Protein AF-0000000084720765 (afdb_homodimer)

Structure (mmCIF, N/CA/C/O backbone):
data_AF-0000000084720765-model_v1
#
loop_
_entity.id
_entity.type
_entity.pdbx_description
1 polymer 'Biotin synthesis protein BioC'
#
loop_
_atom_site.group_PDB
_atom_site.id
_atom_site.type_symbol
_atom_site.label_atom_id
_atom_site.label_alt_id
_atom_site.label_comp_id
_atom_site.label_asym_id
_atom_site.label_entity_id
_atom_site.label_seq_id
_atom_site.pdbx_PDB_ins_code
_atom_site.Cartn_x
_atom_site.Cartn_y
_atom_site.Cartn_z
_atom_site.occupancy
_atom_site.B_iso_or_equiv
_atom_site.auth_seq_id
_atom_site.auth_comp_id
_atom_site.auth_asym_id
_atom_site.auth_atom_id
_atom_site.pdbx_PDB_model_num
ATOM 1 N N . MET A 1 1 ? -5.73 3.453 22.391 1 43.88 1 MET A N 1
ATOM 2 C CA . MET A 1 1 ? -6.344 4.516 21.594 1 43.88 1 MET A CA 1
ATOM 3 C C . MET A 1 1 ? -6.172 5.871 22.266 1 43.88 1 MET A C 1
ATOM 5 O O . MET A 1 1 ? -6.262 5.973 23.5 1 43.88 1 MET A O 1
ATOM 9 N N . ASN A 1 2 ? -5.453 6.691 21.578 1 52.72 2 ASN A N 1
ATOM 10 C CA . ASN A 1 2 ? -5.305 8 22.203 1 52.72 2 ASN A CA 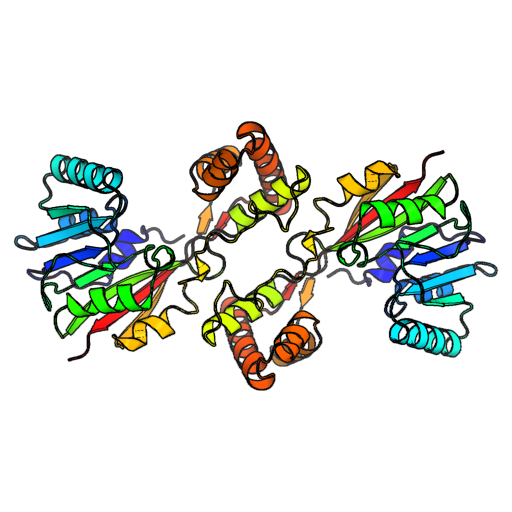1
ATOM 11 C C . ASN A 1 2 ? -6.66 8.609 22.562 1 52.72 2 ASN A C 1
ATOM 13 O O . ASN A 1 2 ? -7.531 8.75 21.703 1 52.72 2 ASN A O 1
ATOM 17 N N . PRO A 1 3 ? -6.988 8.742 23.828 1 56.62 3 PRO A N 1
ATOM 18 C CA . PRO A 1 3 ? -8.258 9.297 24.297 1 56.62 3 PRO A CA 1
ATOM 19 C C . PRO A 1 3 ? -8.516 10.711 23.766 1 56.62 3 PRO A C 1
ATOM 21 O O . PRO A 1 3 ? -9.664 11.156 23.719 1 56.62 3 PRO A O 1
ATOM 24 N N . THR A 1 4 ? -7.488 11.336 23.391 1 74.5 4 THR A N 1
ATOM 25 C CA . THR A 1 4 ? -7.605 12.711 22.938 1 74.5 4 THR A CA 1
ATOM 26 C C . THR A 1 4 ? -7.633 12.781 21.422 1 74.5 4 THR A C 1
ATOM 28 O O . THR A 1 4 ? -6.926 12.023 20.75 1 74.5 4 THR A O 1
ATOM 31 N N . SER A 1 5 ? -8.57 13.648 21 1 86.12 5 SER A N 1
ATOM 32 C CA . SER A 1 5 ? -8.586 13.844 19.562 1 86.12 5 SER A CA 1
ATOM 33 C C . SER A 1 5 ? -7.25 14.391 19.062 1 86.12 5 SER A C 1
ATOM 35 O O . SER A 1 5 ? -6.488 14.984 19.828 1 86.12 5 SER A O 1
ATOM 37 N N . VAL A 1 6 ? -6.953 14.117 17.875 1 89.88 6 VAL A N 1
ATOM 38 C CA . VAL A 1 6 ? -5.711 14.609 17.281 1 89.88 6 VAL A CA 1
ATOM 39 C C . VAL A 1 6 ? -5.652 16.125 17.391 1 89.88 6 VAL A C 1
ATOM 41 O O . VAL A 1 6 ? -4.578 16.703 17.594 1 89.88 6 VAL A O 1
ATOM 44 N N . VAL A 1 7 ? -6.785 16.828 17.359 1 92.5 7 VAL A N 1
ATOM 45 C CA . VAL A 1 7 ? -6.867 18.281 17.422 1 92.5 7 VAL A CA 1
ATOM 46 C C . VAL A 1 7 ? -6.398 18.75 18.797 1 92.5 7 VAL A C 1
ATOM 48 O O . VAL A 1 7 ? -5.5 19.594 18.906 1 92.5 7 VAL A O 1
ATOM 51 N N . GLU A 1 8 ? -6.91 18.125 19.781 1 90.38 8 GLU A N 1
ATOM 52 C CA . GLU A 1 8 ? -6.559 18.5 21.141 1 90.38 8 GLU A CA 1
ATOM 53 C C . GLU A 1 8 ? -5.109 18.141 21.469 1 90.38 8 GLU A C 1
ATOM 55 O O . GLU A 1 8 ? -4.414 18.875 22.172 1 90.38 8 GLU A O 1
ATOM 60 N N . TRP A 1 9 ? -4.789 17.016 20.922 1 91.62 9 TRP A N 1
ATOM 61 C CA . TRP A 1 9 ? -3.424 16.547 21.141 1 91.62 9 TRP A CA 1
ATOM 62 C C . TRP A 1 9 ? -2.412 17.516 20.547 1 91.62 9 TRP A C 1
ATOM 64 O O . TRP A 1 9 ? -1.43 17.875 21.188 1 91.62 9 TRP A O 1
ATOM 74 N N . VAL A 1 10 ? -2.688 18.016 19.438 1 92.5 10 VAL A N 1
ATOM 75 C CA . VAL A 1 10 ? -1.797 18.922 18.703 1 92.5 10 VAL A CA 1
ATOM 76 C C . VAL A 1 10 ? -1.796 20.297 19.375 1 92.5 10 VAL A C 1
ATOM 78 O O . VAL A 1 10 ? -0.734 20.875 19.625 1 92.5 10 VAL A O 1
ATOM 81 N N . LEU A 1 11 ? -2.953 20.828 19.688 1 91.12 11 LEU A N 1
ATOM 82 C CA . LEU A 1 11 ? -3.064 22.172 20.234 1 91.12 11 LEU A CA 1
ATOM 83 C C . LEU A 1 11 ? -2.488 22.234 21.656 1 91.12 11 LEU A C 1
ATOM 85 O O . LEU A 1 11 ? -2.059 23.297 22.109 1 91.12 11 LEU A O 1
ATOM 89 N N . GLY A 1 12 ? -2.502 21.078 22.234 1 88.5 12 GLY A N 1
ATOM 90 C CA . GLY A 1 12 ? -1.899 20.984 23.562 1 88.5 12 GLY A CA 1
ATOM 91 C C . GLY A 1 12 ? -0.393 21.156 23.531 1 88.5 12 GLY A C 1
ATOM 92 O O . GLY A 1 12 ? 0.219 21.453 24.562 1 88.5 12 GLY A O 1
ATOM 93 N N . LYS A 1 13 ? 0.182 21.109 22.406 1 87.19 13 LYS A N 1
ATOM 94 C CA . LYS A 1 13 ? 1.635 21.188 22.281 1 87.19 13 LYS A CA 1
ATOM 95 C C . LYS A 1 13 ? 2.088 22.594 21.906 1 87.19 13 LYS A C 1
ATOM 97 O O . LYS A 1 13 ? 3.287 22.875 21.875 1 87.19 13 LYS A O 1
ATOM 102 N N . ILE A 1 14 ? 1.159 23.484 21.594 1 82.94 14 ILE A N 1
ATOM 103 C CA . ILE A 1 14 ? 1.471 24.828 21.125 1 82.94 14 ILE A CA 1
ATOM 104 C C . ILE A 1 14 ? 1.161 25.844 22.234 1 82.94 14 ILE A C 1
ATOM 106 O O . ILE A 1 14 ? 0.092 25.797 22.844 1 82.94 14 ILE A O 1
ATOM 110 N N . PRO A 1 15 ? 2.158 26.5 22.719 1 73.69 15 PRO A N 1
ATOM 111 C CA . PRO A 1 15 ? 1.878 27.562 23.688 1 73.69 15 PRO A CA 1
ATOM 112 C C . PRO A 1 15 ? 1.024 28.688 23.125 1 73.69 15 PRO A C 1
ATOM 114 O O . PRO A 1 15 ? 1.494 29.453 22.266 1 73.69 15 PRO A O 1
ATOM 117 N N . LEU A 1 16 ? -0.213 28.609 23.391 1 71.5 16 LEU A N 1
ATOM 118 C CA . LEU A 1 16 ? -1.1 29.672 22.938 1 71.5 16 LEU A CA 1
ATOM 119 C C . LEU A 1 16 ? -1.293 30.719 24.047 1 71.5 16 LEU A C 1
ATOM 121 O O . LEU A 1 16 ? -2.312 31.406 24.078 1 71.5 16 LEU A O 1
ATOM 125 N N . GLU A 1 17 ? -0.418 30.906 24.875 1 60.88 17 GLU A N 1
ATOM 126 C CA . GLU A 1 17 ? -0.585 31.609 26.141 1 60.88 17 GLU A CA 1
ATOM 127 C C . GLU A 1 17 ? -0.858 33.094 25.922 1 60.88 17 GLU A C 1
ATOM 129 O O . GLU A 1 17 ? -1.489 33.75 26.75 1 60.88 17 GLU A O 1
ATOM 134 N N . GLY A 1 18 ? -0.411 33.688 24.922 1 64.12 18 GLY A N 1
ATOM 135 C CA . GLY A 1 18 ? -0.661 35.094 24.781 1 64.12 18 GLY A CA 1
ATOM 136 C C . GLY A 1 18 ? -1.331 35.469 23.469 1 64.12 18 GLY A C 1
ATOM 137 O O . GLY A 1 18 ? -1.722 34.562 22.703 1 64.12 18 GLY A O 1
ATOM 138 N N . ARG A 1 19 ? -1.71 36.844 23.469 1 65.75 19 ARG A N 1
ATOM 139 C CA . ARG A 1 19 ? -2.268 37.344 22.219 1 65.75 19 ARG A CA 1
ATOM 140 C C . ARG A 1 19 ? -1.43 36.844 21.031 1 65.75 19 ARG A C 1
ATOM 142 O O . ARG A 1 19 ? -0.225 37.125 20.969 1 65.75 19 ARG A O 1
ATOM 149 N N . SER A 1 20 ? -2.012 35.938 20.359 1 83.44 20 SER A N 1
ATOM 150 C CA . SER A 1 20 ? -1.311 35.375 19.203 1 83.44 20 SER A CA 1
ATOM 151 C C . SER A 1 20 ? -2.17 35.469 17.953 1 83.44 20 SER A C 1
ATOM 153 O O . SER A 1 20 ? -3.398 35.406 18.031 1 83.44 20 SER A O 1
ATOM 155 N N . ALA A 1 21 ? -1.503 35.938 16.953 1 93.31 21 ALA A N 1
ATOM 156 C CA . ALA A 1 21 ? -2.111 35.844 15.625 1 93.31 21 ALA A CA 1
ATOM 157 C C . ALA A 1 21 ? -1.892 34.438 15.039 1 93.31 21 ALA A C 1
ATOM 159 O O . ALA A 1 21 ? -0.753 34.031 14.789 1 93.31 21 ALA A O 1
ATOM 160 N N . ILE A 1 22 ? -3.029 33.719 14.883 1 95.06 22 ILE A N 1
ATOM 161 C CA . ILE A 1 22 ? -2.959 32.312 14.438 1 95.06 22 ILE A CA 1
ATOM 162 C C . ILE A 1 22 ? -3.617 32.188 13.062 1 95.06 22 ILE A C 1
ATOM 164 O O . ILE A 1 22 ? -4.691 32.75 12.828 1 95.06 22 ILE A O 1
ATOM 168 N N . LEU A 1 23 ? -2.916 31.5 12.211 1 97.12 23 LEU A N 1
ATOM 169 C CA . LEU A 1 23 ? -3.48 31.172 10.906 1 97.12 23 LEU A CA 1
ATOM 170 C C . LEU A 1 23 ? -3.688 29.672 10.773 1 97.12 23 LEU A C 1
ATOM 172 O O . LEU A 1 23 ? -2.779 28.891 11.055 1 97.12 23 LEU A O 1
ATOM 176 N N . ASP A 1 24 ? -4.871 29.297 10.43 1 97.94 24 ASP A N 1
ATOM 177 C CA . ASP A 1 24 ? -5.156 27.938 9.969 1 97.94 24 ASP A CA 1
ATOM 178 C C . ASP A 1 24 ? -5.262 27.875 8.445 1 97.94 24 ASP A C 1
ATOM 180 O O . ASP A 1 24 ? -6.312 28.188 7.883 1 97.94 24 ASP A O 1
ATOM 184 N N . ALA A 1 25 ? -4.164 27.5 7.809 1 98.19 25 ALA A N 1
ATOM 185 C CA . ALA A 1 25 ? -4.074 27.453 6.352 1 98.19 25 ALA A CA 1
ATOM 186 C C . ALA A 1 25 ? -4.574 26.109 5.816 1 98.19 25 ALA A C 1
ATOM 188 O O . ALA A 1 25 ? -3.953 25.078 6.051 1 98.19 25 ALA A O 1
ATOM 189 N N . GLY A 1 26 ? -5.598 26.156 5.035 1 97.56 26 GLY A N 1
ATOM 190 C CA . GLY A 1 26 ? -6.301 24.938 4.672 1 97.56 26 GLY A CA 1
ATOM 191 C C . GLY A 1 26 ? -7.145 24.375 5.797 1 97.56 26 GLY A C 1
ATOM 192 O O . GLY A 1 26 ? -6.965 23.234 6.207 1 97.56 26 GLY A O 1
ATOM 193 N N . CYS A 1 27 ? -8.164 25.109 6.164 1 97 27 CYS A N 1
ATOM 194 C CA . CYS A 1 27 ? -8.812 24.844 7.441 1 97 27 CYS A CA 1
ATOM 195 C C . CYS A 1 27 ? -9.852 23.734 7.309 1 97 27 CYS A C 1
ATOM 197 O O . CYS A 1 27 ? -10.32 23.203 8.312 1 97 27 CYS A O 1
ATOM 199 N N . GLY A 1 28 ? -10.305 23.375 6.09 1 94.75 28 GLY A N 1
ATOM 200 C CA . GLY A 1 28 ? -11.367 22.391 5.953 1 94.75 28 GLY A CA 1
ATOM 201 C C . GLY A 1 28 ? -12.602 22.734 6.77 1 94.75 28 GLY A C 1
ATOM 202 O O . GLY A 1 28 ? -13.117 23.844 6.691 1 94.75 28 GLY A O 1
ATOM 203 N N . LEU A 1 29 ? -12.969 21.828 7.648 1 92.06 29 LEU A N 1
ATOM 204 C CA . LEU A 1 29 ? -14.148 22.047 8.484 1 92.06 29 LEU A CA 1
ATOM 205 C C . LEU A 1 29 ? -13.805 22.891 9.695 1 92.06 29 LEU A C 1
ATOM 207 O O . LEU A 1 29 ? -14.648 23.094 10.586 1 92.06 29 LEU A O 1
ATOM 211 N N . GLY A 1 30 ? -12.641 23.328 9.742 1 95.31 30 GLY A N 1
ATOM 212 C CA . GLY A 1 30 ? -12.219 24.297 10.742 1 95.31 30 GLY A CA 1
ATOM 213 C C . GLY A 1 30 ? -12 23.688 12.109 1 95.31 30 GLY A C 1
ATOM 214 O O . GLY A 1 30 ? -12.078 24.375 13.125 1 95.31 30 GLY A O 1
ATOM 215 N N . ARG A 1 31 ? -11.703 22.375 12.164 1 94.12 31 ARG A N 1
ATOM 216 C CA . ARG A 1 31 ? -11.562 21.703 13.453 1 94.12 31 ARG A CA 1
ATOM 217 C C . ARG A 1 31 ? -10.43 22.328 14.266 1 94.12 31 ARG A C 1
ATOM 219 O O . ARG A 1 31 ? -10.586 22.562 15.469 1 94.12 31 ARG A O 1
ATOM 226 N N . PHE A 1 32 ? -9.367 22.625 13.625 1 95.31 32 PHE A N 1
ATOM 227 C CA . PHE A 1 32 ? -8.227 23.188 14.32 1 95.31 32 PHE A CA 1
ATOM 228 C C . PHE A 1 32 ? -8.453 24.672 14.625 1 95.31 32 PHE A C 1
ATOM 230 O O . PHE A 1 32 ? -8.172 25.141 15.727 1 95.31 32 PHE A O 1
ATOM 237 N N . ALA A 1 33 ? -8.977 25.422 13.68 1 95.44 33 ALA A N 1
ATOM 238 C CA . ALA A 1 33 ? -9.227 26.844 13.859 1 95.44 33 ALA A CA 1
ATOM 239 C C . ALA A 1 33 ? -10.219 27.094 14.992 1 95.44 33 ALA A C 1
ATOM 241 O O . ALA A 1 33 ? -9.992 27.953 15.852 1 95.44 33 ALA A O 1
ATOM 242 N N . LEU A 1 34 ? -11.273 26.328 14.992 1 94.25 34 LEU A N 1
ATOM 243 C CA . LEU A 1 34 ? -12.312 26.484 16 1 94.25 34 LEU A CA 1
ATOM 244 C C . LEU A 1 34 ? -11.773 26.125 17.391 1 94.25 34 LEU A C 1
ATOM 246 O O . LEU A 1 34 ? -12.031 26.844 18.359 1 94.25 34 LEU A O 1
ATOM 250 N N . ALA A 1 35 ? -11.047 25.062 17.469 1 92.44 35 ALA A N 1
ATOM 251 C CA . ALA A 1 35 ? -10.469 24.641 18.75 1 92.44 35 ALA A CA 1
ATOM 252 C C . ALA A 1 35 ? -9.445 25.656 19.25 1 92.44 35 ALA A C 1
ATOM 254 O O . ALA A 1 35 ? -9.367 25.938 20.438 1 92.44 35 ALA A O 1
ATOM 255 N N . ALA A 1 36 ? -8.688 26.188 18.344 1 92.62 36 ALA A N 1
ATOM 256 C CA . ALA A 1 36 ? -7.715 27.203 18.703 1 92.62 36 ALA A CA 1
ATOM 257 C C . ALA A 1 36 ? -8.406 28.469 19.234 1 92.62 36 ALA A C 1
ATOM 259 O O . ALA A 1 36 ? -7.961 29.062 20.203 1 92.62 36 ALA A O 1
ATOM 260 N N . ALA A 1 37 ? -9.438 28.828 18.562 1 91.75 37 ALA A N 1
ATOM 261 C CA . ALA A 1 37 ? -10.195 30 18.984 1 91.75 37 ALA A CA 1
ATOM 262 C C . ALA A 1 37 ? -10.773 29.812 20.391 1 91.75 37 ALA A C 1
ATOM 264 O O . ALA A 1 37 ? -10.805 30.75 21.188 1 91.75 37 ALA A O 1
ATOM 265 N N . GLU A 1 38 ? -11.188 28.625 20.625 1 89.38 38 GLU A N 1
ATOM 266 C CA . GLU A 1 38 ? -11.766 28.297 21.938 1 89.38 38 GLU A CA 1
ATOM 267 C C . GLU A 1 38 ? -10.703 28.375 23.031 1 89.38 38 GLU A C 1
ATOM 269 O O . GLU A 1 38 ? -11 28.766 24.156 1 89.38 38 GLU A O 1
ATOM 274 N N . ARG A 1 39 ? -9.516 28 22.703 1 86.5 39 ARG A N 1
ATOM 275 C CA . ARG A 1 39 ? -8.43 27.922 23.672 1 86.5 39 ARG A CA 1
ATOM 276 C C . ARG A 1 39 ? -7.73 29.266 23.828 1 86.5 39 ARG A C 1
ATOM 278 O O . ARG A 1 39 ? -7.043 29.5 24.828 1 86.5 39 ARG A O 1
ATOM 285 N N . SER A 1 40 ? -7.852 30.016 22.812 1 83.69 40 SER A N 1
ATOM 286 C CA . SER A 1 40 ? -7.078 31.25 22.797 1 83.69 40 SER A CA 1
ATOM 287 C C . SER A 1 40 ? -7.652 32.281 23.766 1 83.69 40 SER A C 1
ATOM 289 O O . SER A 1 40 ? -8.867 32.406 23.875 1 83.69 40 SER A O 1
ATOM 291 N N . PRO A 1 41 ? -6.664 32.875 24.547 1 77 41 PRO A N 1
ATOM 292 C CA . PRO A 1 41 ? -7.121 33.938 25.438 1 77 41 PRO A CA 1
ATOM 293 C C . PRO A 1 41 ? -7.809 35.062 24.688 1 77 41 PRO A C 1
ATOM 295 O O . PRO A 1 41 ? -7.719 35.156 23.453 1 77 41 PRO A O 1
ATOM 298 N N . ALA A 1 42 ? -8.383 35.844 25.562 1 70.69 42 ALA A N 1
ATOM 299 C CA . ALA A 1 42 ? -9.039 37.031 25.016 1 70.69 42 ALA A CA 1
ATOM 300 C C . ALA A 1 42 ? -8.047 37.938 24.266 1 70.69 42 ALA A C 1
ATOM 302 O O . ALA A 1 42 ? -6.91 38.125 24.719 1 70.69 42 ALA A O 1
ATOM 303 N N . GLY A 1 43 ? -8.312 38.25 23 1 73.31 43 GLY A N 1
ATOM 304 C CA . GLY A 1 43 ? -7.465 39.094 22.188 1 73.31 43 GLY A CA 1
ATOM 305 C C . GLY A 1 43 ? -6.754 38.344 21.078 1 73.31 43 GLY A C 1
ATOM 306 O O . GLY A 1 43 ? -6.238 38.969 20.141 1 73.31 43 GLY A O 1
ATOM 307 N N . SER A 1 44 ? -6.75 37.094 21.172 1 79 44 SER A N 1
ATOM 308 C CA . SER A 1 44 ? -6.16 36.344 20.062 1 79 44 SER A CA 1
ATOM 309 C C . SER A 1 44 ? -7.055 36.375 18.828 1 79 44 SER A C 1
ATOM 311 O O . SER A 1 44 ? -8.281 36.469 18.953 1 79 44 SER A O 1
ATOM 313 N N . VAL A 1 45 ? -6.359 36.531 17.766 1 86.75 45 VAL A N 1
ATOM 314 C CA . VAL A 1 45 ? -7.086 36.5 16.5 1 86.75 45 VAL A CA 1
ATOM 315 C C . VAL A 1 45 ? -6.766 35.219 15.734 1 86.75 45 VAL A C 1
ATOM 317 O O . VAL A 1 45 ? -5.598 34.938 15.445 1 86.75 45 VAL A O 1
ATOM 320 N N . VAL A 1 46 ? -7.812 34.5 15.5 1 94.69 46 VAL A N 1
ATOM 321 C CA . VAL A 1 46 ? -7.66 33.312 14.688 1 94.69 46 VAL A CA 1
ATOM 322 C C . VAL A 1 46 ? -8.203 33.562 13.281 1 94.69 46 VAL A C 1
ATOM 324 O O . VAL A 1 46 ? -9.32 34.031 13.117 1 94.69 46 VAL A O 1
ATOM 327 N N . THR A 1 47 ? -7.324 33.344 12.336 1 96.75 47 THR A N 1
ATOM 328 C CA . THR A 1 47 ? -7.68 33.438 10.922 1 96.75 47 THR A CA 1
ATOM 329 C C . THR A 1 47 ? -7.672 32.062 10.281 1 96.75 47 THR A C 1
ATOM 331 O O . THR A 1 47 ? -6.793 31.234 10.57 1 96.75 47 THR A O 1
ATOM 334 N N . ALA A 1 48 ? -8.672 31.812 9.461 1 97.94 48 ALA A N 1
ATOM 335 C CA . ALA A 1 48 ? -8.766 30.531 8.75 1 97.94 48 ALA A CA 1
ATOM 336 C C . ALA A 1 48 ? -8.992 30.75 7.258 1 97.94 48 ALA A C 1
ATOM 338 O O . ALA A 1 48 ? -9.688 31.703 6.863 1 97.94 48 ALA A O 1
ATOM 339 N N . LEU A 1 49 ? -8.398 29.922 6.449 1 97.75 49 LEU A N 1
ATOM 340 C CA . LEU A 1 49 ? -8.656 30.016 5.016 1 97.75 49 LEU A CA 1
ATOM 341 C C . LEU A 1 49 ? -8.695 28.625 4.379 1 97.75 49 LEU A C 1
ATOM 343 O O . LEU A 1 49 ? -8.055 27.688 4.871 1 97.75 49 LEU A O 1
ATOM 347 N N . ASP A 1 50 ? -9.383 28.5 3.299 1 97.69 50 ASP A N 1
ATOM 348 C CA . ASP A 1 50 ? -9.492 27.312 2.465 1 97.69 50 ASP A CA 1
ATOM 349 C C . ASP A 1 50 ? -9.812 27.672 1.019 1 97.69 50 ASP A C 1
ATOM 351 O O . ASP A 1 50 ? -10.367 28.75 0.753 1 97.69 50 ASP A O 1
ATOM 355 N N . LEU A 1 51 ? -9.383 26.781 0.166 1 95.88 51 LEU A N 1
ATOM 356 C CA . LEU A 1 51 ? -9.68 27 -1.246 1 95.88 51 LEU A CA 1
ATOM 357 C C . LEU A 1 51 ? -11.164 26.812 -1.53 1 95.88 51 LEU A C 1
ATOM 359 O O . LEU A 1 51 ? -11.703 27.391 -2.471 1 95.88 51 LEU A O 1
ATOM 363 N N . SER A 1 52 ? -11.82 26.062 -0.684 1 95 52 SER A N 1
ATOM 364 C CA . SER A 1 52 ? -13.219 25.703 -0.885 1 95 52 SER A CA 1
ATOM 365 C C . SER A 1 52 ? -14.156 26.703 -0.213 1 95 52 SER A C 1
ATOM 367 O O . SER A 1 52 ? -14.172 26.812 1.014 1 95 52 SER A O 1
ATOM 369 N N . ALA A 1 53 ? -15.023 27.328 -0.998 1 96.31 53 ALA A N 1
ATOM 370 C CA . ALA A 1 53 ? -16.016 28.25 -0.45 1 96.31 53 ALA A CA 1
ATOM 371 C C . ALA A 1 53 ? -16.969 27.516 0.5 1 96.31 53 ALA A C 1
ATOM 373 O O . ALA A 1 53 ? -17.406 28.094 1.501 1 96.31 53 ALA A O 1
ATOM 374 N N . ALA A 1 54 ? -17.219 26.312 0.163 1 94.75 54 ALA A N 1
ATOM 375 C CA . ALA A 1 54 ? -18.125 25.516 0.998 1 94.75 54 ALA A CA 1
ATOM 376 C C . ALA A 1 54 ? -17.516 25.297 2.381 1 94.75 54 ALA A C 1
ATOM 378 O O . ALA A 1 54 ? -18.234 25.328 3.389 1 94.75 54 ALA A O 1
ATOM 379 N N . MET A 1 55 ? -16.297 25.016 2.43 1 94.44 55 MET A N 1
ATOM 380 C CA . MET A 1 55 ? -15.602 24.828 3.701 1 94.44 55 MET A CA 1
ATOM 381 C C . MET A 1 55 ? -15.594 26.109 4.512 1 94.44 55 MET A C 1
ATOM 383 O O . MET A 1 55 ? -15.859 26.094 5.715 1 94.44 55 MET A O 1
ATOM 387 N N . VAL A 1 56 ? -15.297 27.188 3.861 1 96.56 56 VAL A N 1
ATOM 388 C CA . VAL A 1 56 ? -15.25 28.5 4.508 1 96.56 56 VAL A CA 1
ATOM 389 C C . VAL A 1 56 ? -16.609 28.812 5.117 1 96.56 56 VAL A C 1
ATOM 391 O O . VAL A 1 56 ? -16.703 29.25 6.27 1 96.56 56 VAL A O 1
ATOM 394 N N . ASP A 1 57 ? -17.656 28.547 4.375 1 96.94 57 ASP A N 1
ATOM 395 C CA . ASP A 1 57 ? -19 28.812 4.852 1 96.94 57 ASP A CA 1
ATOM 396 C C . ASP A 1 57 ? -19.344 27.953 6.066 1 96.94 57 ASP A C 1
ATOM 398 O O . ASP A 1 57 ? -19.984 28.422 7.004 1 96.94 57 ASP A O 1
ATOM 402 N N . ALA A 1 58 ? -18.906 26.781 5.98 1 95.56 58 ALA A N 1
ATOM 403 C CA . ALA A 1 58 ? -19.156 25.875 7.098 1 95.56 58 ALA A CA 1
ATOM 404 C C . ALA A 1 58 ? -18.484 26.375 8.375 1 95.56 58 ALA A C 1
ATOM 406 O O . ALA A 1 58 ? -19.078 26.359 9.445 1 95.56 58 ALA A O 1
ATOM 407 N N . VAL A 1 59 ? -17.266 26.781 8.258 1 96.5 59 VAL A N 1
ATOM 408 C CA . VAL A 1 59 ? -16.516 27.281 9.406 1 96.5 59 VAL A CA 1
ATOM 409 C C . VAL A 1 59 ? -17.156 28.562 9.938 1 96.5 59 VAL A C 1
ATOM 411 O O . VAL A 1 59 ? -17.297 28.75 11.148 1 96.5 59 VAL A O 1
ATOM 414 N N . ARG A 1 60 ? -17.516 29.422 9.055 1 96.5 60 ARG A N 1
ATOM 415 C CA . ARG A 1 60 ? -18.156 30.672 9.438 1 96.5 60 ARG A CA 1
ATOM 416 C C . ARG A 1 60 ? -19.438 30.406 10.234 1 96.5 60 ARG A C 1
ATOM 418 O O . ARG A 1 60 ? -19.672 31.031 11.266 1 96.5 60 ARG A O 1
ATOM 425 N N . THR A 1 61 ? -20.203 29.5 9.727 1 96.94 61 THR A N 1
ATOM 426 C CA . THR A 1 61 ? -21.453 29.141 10.383 1 96.94 61 THR A CA 1
ATOM 427 C C . THR A 1 61 ? -21.203 28.578 11.773 1 96.94 61 THR A C 1
ATOM 429 O O . THR A 1 61 ? -21.844 28.969 12.742 1 96.94 61 THR A O 1
ATOM 432 N N . GLU A 1 62 ? -20.297 27.703 11.828 1 96.06 62 GLU A N 1
ATOM 433 C CA . GLU A 1 62 ? -19.984 27.094 13.109 1 96.06 62 GLU A CA 1
ATOM 434 C C . GLU A 1 62 ? -19.422 28.109 14.094 1 96.06 62 GLU A C 1
ATOM 436 O O . GLU A 1 62 ? -19.734 28.078 15.281 1 96.06 62 GLU A O 1
ATOM 441 N N . ALA A 1 63 ? -18.562 28.969 13.68 1 94.94 63 ALA A N 1
ATOM 442 C CA . ALA A 1 63 ? -17.969 30 14.523 1 94.94 63 ALA A CA 1
ATOM 443 C C . ALA A 1 63 ? -19.031 30.938 15.086 1 94.94 63 ALA A C 1
ATOM 445 O O . ALA A 1 63 ? -19 31.297 16.266 1 94.94 63 ALA A O 1
ATOM 446 N N . ARG A 1 64 ? -19.906 31.266 14.258 1 94.56 64 ARG A N 1
ATOM 447 C CA . ARG A 1 64 ? -21 32.125 14.688 1 94.56 64 ARG A CA 1
ATOM 448 C C . ARG A 1 64 ? -21.844 31.453 15.758 1 94.56 64 ARG A C 1
ATOM 450 O O . ARG A 1 64 ? -22.203 32.062 16.766 1 94.56 64 ARG A O 1
ATOM 457 N N . GLY A 1 65 ? -22.156 30.266 15.461 1 95 65 GLY A N 1
ATOM 458 C CA . GLY A 1 65 ? -22.953 29.516 16.422 1 95 65 GLY A CA 1
ATOM 459 C C . GLY A 1 65 ? -22.312 29.406 17.781 1 95 65 GLY A C 1
ATOM 460 O O . GLY A 1 65 ? -23 29.422 18.812 1 95 65 GLY A O 1
ATOM 461 N N . ARG A 1 66 ? -21.062 29.328 17.859 1 93.5 66 ARG A N 1
ATOM 462 C CA . ARG A 1 66 ? -20.312 29.156 19.109 1 93.5 66 ARG A CA 1
ATOM 463 C C . ARG A 1 66 ? -19.812 30.5 19.641 1 93.5 66 ARG A C 1
ATOM 465 O O . ARG A 1 66 ? -19.125 30.547 20.656 1 93.5 66 ARG A O 1
ATOM 472 N N . GLN A 1 67 ? -20.062 31.547 18.875 1 91.69 67 GLN A N 1
ATOM 473 C CA . GLN A 1 67 ? -19.672 32.906 19.25 1 91.69 67 GLN A CA 1
ATOM 474 C C . GLN A 1 67 ? -18.156 33.031 19.375 1 91.69 67 GLN A C 1
ATOM 476 O O . GLN A 1 67 ? -17.656 33.594 20.344 1 91.69 67 GLN A O 1
ATOM 481 N N . LEU A 1 68 ? -17.516 32.406 18.359 1 91.5 68 LEU A N 1
ATOM 482 C CA . LEU A 1 68 ? -16.062 32.5 18.312 1 91.5 68 LEU A CA 1
ATOM 483 C C . LEU A 1 68 ? -15.617 33.594 17.328 1 91.5 68 LEU A C 1
ATOM 485 O O . LEU A 1 68 ? -16.234 33.75 16.281 1 91.5 68 LEU A O 1
ATOM 489 N N . ALA A 1 69 ? -14.664 34.25 17.719 1 85.88 69 ALA A N 1
ATOM 490 C CA . ALA A 1 69 ? -14.102 35.281 16.859 1 85.88 69 ALA A CA 1
ATOM 491 C C . ALA A 1 69 ? -13.062 34.688 15.906 1 85.88 69 ALA A C 1
ATOM 493 O O . ALA A 1 69 ? -11.883 34.594 16.266 1 85.88 69 ALA A O 1
ATOM 494 N N . ILE A 1 70 ? -13.422 34.344 14.68 1 93.19 70 ILE A N 1
ATOM 495 C CA . ILE A 1 70 ? -12.555 33.781 13.648 1 93.19 70 ILE A CA 1
ATOM 496 C C . ILE A 1 70 ? -12.766 34.531 12.336 1 93.19 70 ILE A C 1
ATOM 498 O O . ILE A 1 70 ? -13.898 34.812 11.945 1 93.19 70 ILE A O 1
ATOM 502 N N . GLU A 1 71 ? -11.75 35 11.805 1 95 71 GLU A N 1
ATOM 503 C CA . GLU A 1 71 ? -11.797 35.531 10.438 1 95 71 GLU A CA 1
ATOM 504 C C . GLU A 1 71 ? -11.578 34.406 9.414 1 95 71 GLU A C 1
ATOM 506 O O . GLU A 1 71 ? -10.531 33.781 9.406 1 95 71 GLU A O 1
ATOM 511 N N . VAL A 1 72 ? -12.562 34.156 8.578 1 96.69 72 VAL A N 1
ATOM 512 C CA . VAL A 1 72 ? -12.461 33.062 7.629 1 96.69 72 VAL A CA 1
ATOM 513 C C . VAL A 1 72 ? -12.625 33.594 6.203 1 96.69 72 VAL A C 1
ATOM 515 O O . VAL A 1 72 ? -13.484 34.438 5.949 1 96.69 72 VAL A O 1
ATOM 518 N N . SER A 1 73 ? -11.797 33.188 5.277 1 96.75 73 SER A N 1
ATOM 519 C CA . SER A 1 73 ? -11.875 33.656 3.898 1 96.75 73 SER A CA 1
ATOM 520 C C . SER A 1 73 ? -11.43 32.594 2.916 1 96.75 73 SER A C 1
ATOM 522 O O . SER A 1 73 ? -10.766 31.625 3.305 1 96.75 73 SER A O 1
ATOM 524 N N . VAL A 1 74 ? -11.844 32.719 1.65 1 97.88 74 VAL A N 1
ATOM 525 C CA . VAL A 1 74 ? -11.438 31.812 0.576 1 97.88 74 VAL A CA 1
ATOM 526 C C . VAL A 1 74 ? -10.094 32.25 0.011 1 97.88 74 VAL A C 1
ATOM 528 O O . VAL A 1 74 ? -9.945 33.375 -0.467 1 97.88 74 VAL A O 1
ATOM 531 N N . ALA A 1 75 ? -9.094 31.359 0.12 1 97 75 ALA A N 1
ATOM 532 C CA . ALA A 1 75 ? -7.777 31.625 -0.441 1 97 75 ALA A CA 1
ATOM 533 C C . ALA A 1 75 ? -6.957 30.344 -0.548 1 97 75 ALA A C 1
ATOM 535 O O . ALA A 1 75 ? -7.238 29.359 0.138 1 97 75 ALA A O 1
ATOM 536 N N . GLY A 1 76 ? -5.945 30.406 -1.431 1 96.25 76 GLY A N 1
ATOM 537 C CA . GLY A 1 76 ? -5.023 29.297 -1.574 1 96.25 76 GLY A CA 1
ATOM 538 C C . GLY A 1 76 ? -3.744 29.469 -0.778 1 96.25 76 GLY A C 1
ATOM 539 O O . GLY A 1 76 ? -3.262 30.594 -0.61 1 96.25 76 GLY A O 1
ATOM 540 N N . ILE A 1 77 ? -3.191 28.406 -0.376 1 95.94 77 ILE A N 1
ATOM 541 C CA . ILE A 1 77 ? -2.023 28.422 0.498 1 95.94 77 ILE A CA 1
ATOM 542 C C . ILE A 1 77 ? -0.791 28.844 -0.3 1 95.94 77 ILE A C 1
ATOM 544 O O . ILE A 1 77 ? 0.178 29.359 0.267 1 95.94 77 ILE A O 1
ATOM 548 N N . GLU A 1 78 ? -0.811 28.641 -1.588 1 96.69 78 GLU A N 1
ATOM 549 C CA . GLU A 1 78 ? 0.334 28.969 -2.432 1 96.69 78 GLU A CA 1
ATOM 550 C C . GLU A 1 78 ? 0.387 30.469 -2.727 1 96.69 78 GLU A C 1
ATOM 552 O O . GLU A 1 78 ? 1.356 30.953 -3.311 1 96.69 78 GLU A O 1
ATOM 557 N N . GLU A 1 79 ? -0.636 31.156 -2.385 1 95.88 79 GLU A N 1
ATOM 558 C CA . GLU A 1 79 ? -0.708 32.594 -2.477 1 95.88 79 GLU A CA 1
ATOM 559 C C . GLU A 1 79 ? -1.546 33.188 -1.342 1 95.88 79 GLU A C 1
ATOM 561 O O . GLU A 1 79 ? -2.693 33.594 -1.553 1 95.88 79 GLU A O 1
ATOM 566 N N . LEU A 1 80 ? -0.944 33.406 -0.255 1 97.75 80 LEU A N 1
ATOM 567 C CA . LEU A 1 80 ? -1.664 33.875 0.922 1 97.75 80 LEU A CA 1
ATOM 568 C C . LEU A 1 80 ? -1.89 35.375 0.853 1 97.75 80 LEU A C 1
ATOM 570 O O . LEU A 1 80 ? -0.968 36.156 0.535 1 97.75 80 LEU A O 1
ATOM 574 N N . PRO A 1 81 ? -3.07 35.812 1.152 1 97.44 81 PRO A N 1
ATOM 575 C CA . PRO A 1 81 ? -3.406 37.219 1.026 1 97.44 81 PRO A CA 1
ATOM 576 C C . PRO A 1 81 ? -2.947 38.062 2.227 1 97.44 81 PRO A C 1
ATOM 578 O O . PRO A 1 81 ? -3.541 39.094 2.531 1 97.44 81 PRO A O 1
ATOM 581 N N . HIS A 1 82 ? -2.021 37.656 2.938 1 97.94 82 HIS A N 1
ATOM 582 C CA . HIS A 1 82 ? -1.543 38.344 4.133 1 97.94 82 HIS A CA 1
ATOM 583 C C . HIS A 1 82 ? -0.119 38.844 3.943 1 97.94 82 HIS A C 1
ATOM 585 O O . HIS A 1 82 ? 0.679 38.219 3.236 1 97.94 82 HIS A O 1
ATOM 591 N N . PRO A 1 83 ? 0.229 39.938 4.605 1 97.81 83 PRO A N 1
ATOM 592 C CA . PRO A 1 83 ? 1.604 40.438 4.555 1 97.81 83 PRO A CA 1
ATOM 593 C C . PRO A 1 83 ? 2.602 39.5 5.223 1 97.81 83 PRO A C 1
ATOM 595 O O . PRO A 1 83 ? 2.205 38.625 6.004 1 97.81 83 PRO A O 1
ATOM 598 N N . ALA A 1 84 ? 3.877 39.75 4.898 1 97.94 84 ALA A N 1
ATOM 599 C CA . ALA A 1 84 ? 4.945 39 5.551 1 97.94 84 ALA A CA 1
ATOM 600 C C . ALA A 1 84 ? 4.934 39.25 7.059 1 97.94 84 ALA A C 1
ATOM 602 O O . ALA A 1 84 ? 4.5 40.281 7.527 1 97.94 84 ALA A O 1
ATOM 603 N N . GLU A 1 85 ? 5.277 38.25 7.793 1 97.75 85 GLU A N 1
ATOM 604 C CA . GLU A 1 85 ? 5.52 38.344 9.227 1 97.75 85 GLU A CA 1
ATOM 605 C C . GLU A 1 85 ? 4.277 38.844 9.969 1 97.75 85 GLU A C 1
ATOM 607 O O . GLU A 1 85 ? 4.355 39.75 10.781 1 97.75 85 GLU A O 1
ATOM 612 N N . THR A 1 86 ? 3.191 38.219 9.719 1 97 86 THR A N 1
ATOM 613 C CA . THR A 1 86 ? 1.909 38.625 10.289 1 97 86 THR A CA 1
ATOM 614 C C . THR A 1 86 ? 1.54 37.719 11.461 1 97 86 THR A C 1
ATOM 616 O O . THR A 1 86 ? 1.01 38.188 12.469 1 97 86 THR A O 1
ATOM 619 N N . PHE A 1 87 ? 1.866 36.438 11.391 1 96 87 PHE A N 1
ATOM 620 C CA . PHE A 1 87 ? 1.308 35.469 12.328 1 96 87 PHE A CA 1
ATOM 621 C C . PHE A 1 87 ? 2.383 34.969 13.273 1 96 87 PHE A C 1
ATOM 623 O O . PHE A 1 87 ? 3.551 34.844 12.898 1 96 87 PHE A O 1
ATOM 630 N N . ASP A 1 88 ? 1.922 34.594 14.492 1 94.31 88 ASP A N 1
ATOM 631 C CA . ASP A 1 88 ? 2.785 33.969 15.484 1 94.31 88 ASP A CA 1
ATOM 632 C C . ASP A 1 88 ? 2.805 32.438 15.312 1 94.31 88 ASP A C 1
ATOM 634 O O . ASP A 1 88 ? 3.809 31.797 15.609 1 94.31 88 ASP A O 1
ATOM 638 N N . VAL A 1 89 ? 1.676 31.938 14.883 1 94.75 89 VAL A N 1
ATOM 639 C CA . VAL A 1 89 ? 1.503 30.5 14.68 1 94.75 89 VAL A CA 1
ATOM 640 C C . VAL A 1 89 ? 0.735 30.234 13.383 1 94.75 89 VAL A C 1
ATOM 642 O O . VAL A 1 89 ? -0.236 30.938 13.086 1 94.75 89 VAL A O 1
ATOM 645 N N . VAL A 1 90 ? 1.23 29.328 12.648 1 96.75 90 VAL A N 1
ATOM 646 C CA . VAL A 1 90 ? 0.504 28.844 11.477 1 96.75 90 VAL A CA 1
ATOM 647 C C . VAL A 1 90 ? 0.227 27.344 11.617 1 96.75 90 VAL A C 1
ATOM 649 O O . VAL A 1 90 ? 1.137 26.562 11.906 1 96.75 90 VAL A O 1
ATOM 652 N N . LEU A 1 91 ? -1.017 27.031 11.516 1 96.94 91 LEU A N 1
ATOM 653 C CA . LEU A 1 91 ? -1.46 25.656 11.414 1 96.94 91 LEU A CA 1
ATOM 654 C C . LEU A 1 91 ? -1.692 25.266 9.961 1 96.94 91 LEU A C 1
ATOM 656 O O . LEU A 1 91 ? -2.346 25.984 9.211 1 96.94 91 LEU A O 1
ATOM 660 N N . CYS A 1 92 ? -1.118 24.188 9.531 1 97.81 92 CYS A N 1
ATOM 661 C CA . CYS A 1 92 ? -1.321 23.609 8.203 1 97.81 92 CYS A CA 1
ATOM 662 C C . CYS A 1 92 ? -1.387 22.078 8.281 1 97.81 92 CYS A C 1
ATOM 664 O O . CYS A 1 92 ? -0.391 21.406 8.039 1 97.81 92 CYS A O 1
ATOM 666 N N . ASN A 1 93 ? -2.586 21.656 8.555 1 96.31 93 ASN A N 1
ATOM 667 C CA . ASN A 1 93 ? -2.779 20.25 8.914 1 96.31 93 ASN A CA 1
ATOM 668 C C . ASN A 1 93 ? -3.559 19.5 7.836 1 96.31 93 ASN A C 1
ATOM 670 O O . ASN A 1 93 ? -4.68 19.875 7.492 1 96.31 93 ASN A O 1
ATOM 674 N N . TYR A 1 94 ? -2.963 18.406 7.289 1 93.88 94 TYR A N 1
ATOM 675 C CA . TYR A 1 94 ? -3.584 17.547 6.293 1 93.88 94 TYR A CA 1
ATOM 676 C C . TYR A 1 94 ? -3.84 18.297 4.996 1 93.88 94 TYR A C 1
ATOM 678 O O . TYR A 1 94 ? -4.883 18.125 4.359 1 93.88 94 TYR A O 1
ATOM 686 N N . VAL A 1 95 ? -2.898 19.156 4.562 1 95.19 95 VAL A N 1
ATOM 687 C CA . VAL A 1 95 ? -3.189 20.047 3.447 1 95.19 95 VAL A CA 1
ATOM 688 C C . VAL A 1 95 ? -2.098 19.922 2.387 1 95.19 95 VAL A C 1
ATOM 690 O O . VAL A 1 95 ? -2.391 19.828 1.193 1 95.19 95 VAL A O 1
ATOM 693 N N . LEU A 1 96 ? -0.845 19.797 2.764 1 95.12 96 LEU A N 1
ATOM 694 C CA . LEU A 1 96 ? 0.293 20.062 1.89 1 95.12 96 LEU A CA 1
ATOM 695 C C . LEU A 1 96 ? 0.398 19 0.802 1 95.12 96 LEU A C 1
ATOM 697 O O . LEU A 1 96 ? 0.974 19.25 -0.26 1 95.12 96 LEU A O 1
ATOM 701 N N . TYR A 1 97 ? -0.189 17.844 1.004 1 92.38 97 TYR A N 1
ATOM 702 C CA . TYR A 1 97 ? -0.163 16.828 -0.052 1 92.38 97 TYR A CA 1
ATOM 703 C C . TYR A 1 97 ? -1.19 17.156 -1.132 1 92.38 97 TYR A C 1
ATOM 705 O O . TYR A 1 97 ? -1.181 16.547 -2.205 1 92.38 97 TYR A O 1
ATOM 713 N N . HIS A 1 98 ? -1.984 18.141 -0.985 1 91.44 98 HIS A N 1
ATOM 714 C CA . HIS A 1 98 ? -3.002 18.516 -1.964 1 91.44 98 HIS A CA 1
ATOM 715 C C . HIS A 1 98 ? -2.527 19.672 -2.842 1 91.44 98 HIS A C 1
ATOM 717 O O . HIS A 1 98 ? -3.113 19.938 -3.893 1 91.44 98 HIS A O 1
ATOM 723 N N . VAL A 1 99 ? -1.537 20.297 -2.445 1 93.25 99 VAL A N 1
ATOM 724 C CA . VAL A 1 99 ? -1.17 21.531 -3.146 1 93.25 99 VAL A CA 1
ATOM 725 C C . VAL A 1 99 ? -0.411 21.188 -4.426 1 93.25 99 VAL A C 1
ATOM 727 O O . VAL A 1 99 ? 0.163 20.094 -4.543 1 93.25 99 VAL A O 1
ATOM 730 N N . GLU A 1 100 ? -0.423 22.141 -5.297 1 92.12 100 GLU A N 1
ATOM 731 C CA . GLU A 1 100 ? 0.278 21.938 -6.559 1 92.12 100 GLU A CA 1
ATOM 732 C C . GLU A 1 100 ? 1.79 22 -6.367 1 92.12 100 GLU A C 1
ATOM 734 O O . GLU A 1 100 ? 2.508 21.078 -6.766 1 92.12 100 GLU A O 1
ATOM 739 N N . SER A 1 101 ? 2.195 23.016 -5.766 1 95.44 101 SER A N 1
ATOM 740 C CA . SER A 1 101 ? 3.619 23.188 -5.496 1 95.44 101 SER A CA 1
ATOM 741 C C . SER A 1 101 ? 3.895 23.25 -4 1 95.44 101 SER A C 1
ATOM 743 O O . SER A 1 101 ? 3.703 24.297 -3.371 1 95.44 101 SER A O 1
ATOM 745 N N . ILE A 1 102 ? 4.508 22.172 -3.531 1 95.31 102 ILE A N 1
ATOM 746 C CA . ILE A 1 102 ? 4.789 22.078 -2.104 1 95.31 102 ILE A CA 1
ATOM 747 C C . ILE A 1 102 ? 5.836 23.125 -1.715 1 95.31 102 ILE A C 1
ATOM 749 O O . ILE A 1 102 ? 5.648 23.875 -0.756 1 95.31 102 ILE A O 1
ATOM 753 N N . PRO A 1 103 ? 6.887 23.328 -2.486 1 95.81 103 PRO A N 1
ATOM 754 C CA . PRO A 1 103 ? 7.863 24.359 -2.141 1 95.81 103 PRO A CA 1
ATOM 755 C C . PRO A 1 103 ? 7.254 25.766 -2.111 1 95.81 103 PRO A C 1
ATOM 757 O O . PRO A 1 103 ? 7.574 26.562 -1.229 1 95.81 103 PRO A O 1
ATOM 760 N N . LYS A 1 104 ? 6.391 26.016 -3.016 1 97.19 104 LYS A N 1
ATOM 761 C CA . LYS A 1 104 ? 5.734 27.312 -3.041 1 97.19 104 LYS A CA 1
ATOM 762 C C . LYS A 1 104 ? 4.871 27.516 -1.801 1 97.19 104 LYS A C 1
ATOM 764 O O . LYS A 1 104 ? 4.887 28.594 -1.196 1 97.19 104 LYS A O 1
ATOM 769 N N . ALA A 1 105 ? 4.129 26.484 -1.506 1 97.81 105 ALA A N 1
ATOM 770 C CA . ALA A 1 105 ? 3.281 26.547 -0.318 1 97.81 105 ALA A CA 1
ATOM 771 C C . ALA A 1 105 ? 4.117 26.781 0.938 1 97.81 105 ALA A C 1
ATOM 773 O O . ALA A 1 105 ? 3.789 27.641 1.753 1 97.81 105 ALA A O 1
ATOM 774 N N . ILE A 1 106 ? 5.184 26.078 1.056 1 97.5 106 ILE A N 1
ATOM 775 C CA . ILE A 1 106 ? 6.066 26.203 2.209 1 97.5 106 ILE A CA 1
ATOM 776 C C . ILE A 1 106 ? 6.664 27.609 2.26 1 97.5 106 ILE A C 1
ATOM 778 O O . ILE A 1 106 ? 6.77 28.203 3.334 1 97.5 106 ILE A O 1
ATOM 782 N N . GLY A 1 107 ? 7.016 28.109 1.146 1 97.5 107 GLY A N 1
ATOM 783 C CA . GLY A 1 107 ? 7.508 29.469 1.062 1 97.5 107 GLY A CA 1
ATOM 784 C C . GLY A 1 107 ? 6.512 30.5 1.56 1 97.5 107 GLY A C 1
ATOM 785 O O . GLY A 1 107 ? 6.875 31.422 2.297 1 97.5 107 GLY A O 1
ATOM 786 N N . GLU A 1 108 ? 5.277 30.344 1.195 1 98.31 108 GLU A N 1
ATOM 787 C CA . GLU A 1 108 ? 4.223 31.25 1.619 1 98.31 108 GLU A CA 1
ATOM 788 C C . GLU A 1 108 ? 3.973 31.156 3.121 1 98.31 108 GLU A C 1
ATOM 790 O O . GLU A 1 108 ? 3.789 32.156 3.795 1 98.31 108 GLU A O 1
ATOM 795 N N . LEU A 1 109 ? 3.986 29.984 3.621 1 98.31 109 LEU A N 1
ATOM 796 C CA . LEU A 1 109 ? 3.809 29.781 5.055 1 98.31 109 LEU A CA 1
ATOM 797 C C . LEU A 1 109 ? 4.93 30.469 5.836 1 98.31 109 LEU A C 1
ATOM 799 O O . LEU A 1 109 ? 4.676 31.094 6.871 1 98.31 109 LEU A O 1
ATOM 803 N N . ALA A 1 110 ? 6.105 30.359 5.336 1 98.12 110 ALA A N 1
ATOM 804 C CA . ALA A 1 110 ? 7.254 31 5.965 1 98.12 110 ALA A CA 1
ATOM 805 C C . ALA A 1 110 ? 7.141 32.531 5.879 1 98.12 110 ALA A C 1
ATOM 807 O O . ALA A 1 110 ? 7.453 33.219 6.84 1 98.12 110 ALA A O 1
ATOM 808 N N . ARG A 1 111 ? 6.727 32.969 4.758 1 98.06 111 ARG A N 1
ATOM 809 C CA . ARG A 1 111 ? 6.633 34.406 4.531 1 98.06 111 ARG A CA 1
ATOM 810 C C . ARG A 1 111 ? 5.691 35.062 5.539 1 98.06 111 ARG A C 1
ATOM 812 O O . ARG A 1 111 ? 6.008 36.094 6.102 1 98.06 111 ARG A O 1
ATOM 819 N N . VAL A 1 112 ? 4.598 34.438 5.828 1 98.19 112 VAL A N 1
ATOM 820 C CA . VAL A 1 112 ? 3.566 35.094 6.637 1 98.19 112 VAL A CA 1
ATOM 821 C C . VAL A 1 112 ? 3.867 34.875 8.117 1 98.19 112 VAL A C 1
ATOM 823 O O . VAL A 1 112 ? 3.26 35.531 8.977 1 98.19 112 VAL A O 1
ATOM 826 N N . LEU A 1 113 ? 4.73 34 8.422 1 97.25 113 LEU A N 1
ATOM 827 C CA . LEU A 1 113 ? 5.117 33.719 9.805 1 97.25 113 LEU A CA 1
ATOM 828 C C . LEU A 1 113 ? 6.156 34.75 10.273 1 97.25 113 LEU A C 1
ATOM 830 O O . LEU A 1 113 ? 7.09 35.062 9.539 1 97.25 113 LEU A O 1
ATOM 834 N N . LYS A 1 114 ? 5.984 35.25 11.492 1 96.19 114 LYS A N 1
ATOM 835 C CA . LYS A 1 114 ? 7.004 36.094 12.102 1 96.19 114 LYS A CA 1
ATOM 836 C C . LYS A 1 114 ? 8.289 35.312 12.344 1 96.19 114 LYS A C 1
ATOM 838 O O . LYS A 1 114 ? 8.258 34.094 12.523 1 96.19 114 LYS A O 1
ATOM 843 N N . PRO A 1 115 ? 9.43 36.094 12.328 1 95.5 115 PRO A N 1
ATOM 844 C CA . PRO A 1 115 ? 10.625 35.406 12.828 1 95.5 115 PRO A CA 1
ATOM 845 C C . PRO A 1 115 ? 10.43 34.812 14.219 1 95.5 115 PRO A C 1
ATOM 847 O O . PRO A 1 115 ? 9.891 35.469 15.109 1 95.5 115 PRO A O 1
ATOM 850 N N . GLY A 1 116 ? 10.75 33.594 14.344 1 94.12 116 GLY A N 1
ATOM 851 C CA . GLY A 1 116 ? 10.539 32.938 15.617 1 94.12 116 GLY A CA 1
ATOM 852 C C . GLY A 1 116 ? 9.156 32.312 15.75 1 94.12 116 GLY A C 1
ATOM 853 O O . GLY A 1 116 ? 8.875 31.594 16.719 1 94.12 116 GLY A O 1
ATOM 854 N N . GLY A 1 117 ? 8.359 32.594 14.727 1 94.88 117 GLY A N 1
ATOM 855 C CA . GLY A 1 117 ? 7.027 32 14.734 1 94.88 117 GLY A CA 1
ATOM 856 C C . GLY A 1 117 ? 7.035 30.516 14.5 1 94.88 117 GLY A C 1
ATOM 857 O O . GLY A 1 117 ? 8.062 29.938 14.125 1 94.88 117 GLY A O 1
ATOM 858 N N . ARG A 1 118 ? 5.875 29.844 14.75 1 95.06 118 ARG A N 1
ATOM 859 C CA . ARG A 1 118 ? 5.824 28.391 14.711 1 95.06 118 ARG A CA 1
ATOM 860 C C . ARG A 1 118 ? 4.871 27.906 13.617 1 95.06 118 ARG A C 1
ATOM 862 O O . ARG A 1 118 ? 3.801 28.484 13.422 1 95.06 118 ARG A O 1
ATOM 869 N N . LEU A 1 119 ? 5.395 26.953 12.93 1 97.06 119 LEU A N 1
ATOM 870 C CA . LEU A 1 119 ? 4.543 26.172 12.031 1 97.06 119 LEU A CA 1
ATOM 871 C C . LEU A 1 119 ? 4.211 24.812 12.633 1 97.06 119 LEU A C 1
ATOM 873 O O . LEU A 1 119 ? 5.102 24.094 13.094 1 97.06 119 LEU A O 1
ATOM 877 N N . VAL A 1 120 ? 2.906 24.531 12.672 1 96.88 120 VAL A N 1
ATOM 878 C CA . VAL A 1 120 ? 2.43 23.219 13.086 1 96.88 120 VAL A CA 1
ATOM 879 C C . VAL A 1 120 ? 1.814 22.484 11.891 1 96.88 120 VAL A C 1
ATOM 881 O O . VAL A 1 120 ? 0.855 22.984 11.289 1 96.88 120 VAL A O 1
ATOM 884 N N . SER A 1 121 ? 2.412 21.359 11.57 1 97.19 121 SER A N 1
ATOM 885 C CA . SER A 1 121 ? 1.919 20.578 10.445 1 97.19 121 SER A CA 1
ATOM 886 C C . SER A 1 121 ? 1.696 19.125 10.844 1 97.19 121 SER A C 1
ATOM 888 O O . SER A 1 121 ? 2.637 18.422 11.242 1 97.19 121 SER A O 1
ATOM 890 N N . VAL A 1 122 ? 0.428 18.734 10.727 1 96.06 122 VAL A N 1
ATOM 891 C CA . VAL A 1 122 ? 0.082 17.328 10.922 1 96.06 122 VAL A CA 1
ATOM 892 C C . VAL A 1 122 ? -0.018 16.641 9.57 1 96.06 122 VAL A C 1
ATOM 894 O O . VAL A 1 122 ? -0.728 17.094 8.672 1 96.06 122 VAL A O 1
ATOM 897 N N . VAL A 1 123 ? 0.715 15.539 9.492 1 94.94 123 VAL A N 1
ATOM 898 C CA . VAL A 1 123 ? 0.737 14.797 8.234 1 94.94 123 VAL A CA 1
ATOM 899 C C . VAL A 1 123 ? 0.441 13.32 8.508 1 94.94 123 VAL A C 1
ATOM 901 O O . VAL A 1 123 ? 0.657 12.836 9.617 1 94.94 123 VAL A O 1
ATOM 904 N N . PRO A 1 124 ? -0.116 12.695 7.512 1 91.94 124 PRO A N 1
ATOM 905 C CA . PRO A 1 124 ? -0.331 11.25 7.68 1 91.94 124 PRO A CA 1
ATOM 906 C C . PRO A 1 124 ? 0.976 10.469 7.75 1 91.94 124 PRO A C 1
ATOM 908 O O . PRO A 1 124 ? 1.974 10.859 7.141 1 91.94 124 PRO A O 1
ATOM 911 N N . ALA A 1 125 ? 0.917 9.422 8.625 1 89.88 125 ALA A N 1
ATOM 912 C CA . ALA A 1 125 ? 1.987 8.43 8.516 1 89.88 125 ALA A CA 1
ATOM 913 C C . ALA A 1 125 ? 1.956 7.734 7.16 1 89.88 125 ALA A C 1
ATOM 915 O O . ALA A 1 125 ? 0.985 7.863 6.414 1 89.88 125 ALA A O 1
ATOM 916 N N . PHE A 1 126 ? 3.174 7.023 6.961 1 84.94 126 PHE A N 1
ATOM 917 C CA . PHE A 1 126 ? 3.182 6.176 5.773 1 84.94 126 PHE A CA 1
ATOM 918 C C . PHE A 1 126 ? 2.133 5.074 5.891 1 84.94 126 PHE A C 1
ATOM 920 O O . PHE A 1 126 ? 1.974 4.473 6.953 1 84.94 126 PHE A O 1
ATOM 927 N N . ARG A 1 127 ? 1.205 4.832 4.992 1 79.94 127 ARG A N 1
ATOM 928 C CA . ARG A 1 127 ? 0.152 3.824 5 1 79.94 127 ARG A CA 1
ATOM 929 C 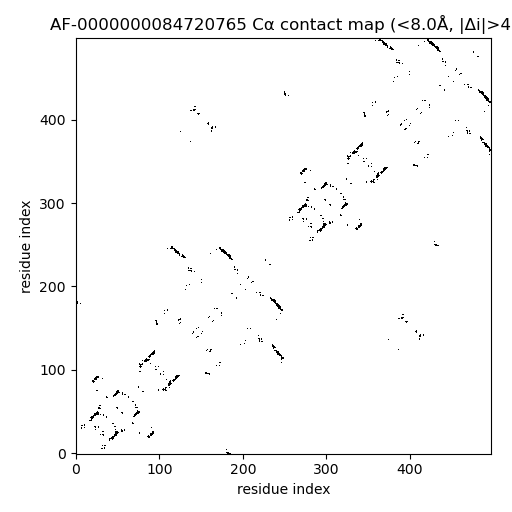C . ARG A 1 127 ? -1.057 4.297 5.801 1 79.94 127 ARG A C 1
ATOM 931 O O . ARG A 1 127 ? -1.722 3.498 6.461 1 79.94 127 ARG A O 1
ATOM 938 N N . TRP A 1 128 ? -1.167 5.551 6 1 87.31 128 TRP A N 1
ATOM 939 C CA . TRP A 1 128 ? -2.367 6.094 6.629 1 87.31 128 TRP A CA 1
ATOM 940 C C . TRP A 1 128 ? -3.625 5.52 5.984 1 87.31 128 TRP A C 1
ATOM 942 O O . TRP A 1 128 ? -3.74 5.484 4.758 1 87.31 128 TRP A O 1
ATOM 952 N N . LEU A 1 129 ? -4.523 4.859 6.816 1 91 129 LEU A N 1
ATOM 953 C CA . LEU A 1 129 ? -5.816 4.312 6.414 1 91 129 LEU A CA 1
ATOM 954 C C . LEU A 1 129 ? -5.637 3.17 5.422 1 91 129 LEU A C 1
ATOM 956 O O . LEU A 1 129 ? -6.512 2.922 4.586 1 91 129 LEU A O 1
ATOM 960 N N . HIS A 1 130 ? -4.543 2.469 5.469 1 90.19 130 HIS A N 1
ATOM 961 C CA . HIS A 1 130 ? -4.215 1.485 4.441 1 90.19 130 HIS A CA 1
ATOM 962 C C . HIS A 1 130 ? -5.238 0.357 4.414 1 90.19 130 HIS A C 1
ATOM 964 O O . HIS A 1 130 ? -5.492 -0.231 3.361 1 90.19 130 HIS A O 1
ATOM 970 N N . GLU A 1 131 ? -5.875 0.051 5.488 1 94.31 131 GLU A N 1
ATOM 971 C CA . GLU A 1 131 ? -6.879 -1.011 5.5 1 94.31 131 GLU A CA 1
ATOM 972 C C . GLU A 1 131 ? -8.039 -0.683 4.566 1 94.31 131 GLU A C 1
ATOM 974 O O . GLU A 1 131 ? -8.508 -1.545 3.82 1 94.31 131 GLU A O 1
ATOM 979 N N . LEU A 1 132 ? -8.453 0.566 4.66 1 94.81 132 LEU A N 1
ATOM 980 C CA . LEU A 1 132 ? -9.547 0.994 3.795 1 94.81 132 LEU A CA 1
ATOM 981 C C . LEU A 1 132 ? -9.133 0.936 2.328 1 94.81 132 LEU A C 1
ATOM 983 O O . LEU A 1 132 ? -9.914 0.511 1.474 1 94.81 132 LEU A O 1
ATOM 987 N N . ILE A 1 133 ? -7.906 1.346 2.133 1 92.25 133 ILE A N 1
ATOM 988 C CA . ILE A 1 133 ? -7.359 1.338 0.78 1 92.25 133 ILE A CA 1
ATOM 989 C C . ILE A 1 133 ? -7.281 -0.097 0.264 1 92.25 133 ILE A C 1
ATOM 991 O O . ILE A 1 133 ? -7.727 -0.389 -0.849 1 92.25 133 ILE A O 1
ATOM 995 N N . ASP A 1 134 ? -6.836 -0.955 1.079 1 93.44 134 ASP A N 1
ATOM 996 C CA . ASP A 1 134 ? -6.676 -2.361 0.721 1 93.44 134 ASP A CA 1
ATOM 997 C C . ASP A 1 134 ? -8.023 -3.01 0.418 1 93.44 134 ASP A C 1
ATOM 999 O O . ASP A 1 134 ? -8.172 -3.705 -0.588 1 93.44 134 ASP A O 1
ATOM 1003 N N . TRP A 1 135 ? -8.969 -2.799 1.283 1 97.06 135 TRP A N 1
ATOM 1004 C CA . TRP A 1 135 ? -10.281 -3.396 1.077 1 97.06 135 TRP A CA 1
ATOM 1005 C C . TRP A 1 135 ? -10.898 -2.924 -0.237 1 97.06 135 TRP A C 1
ATOM 1007 O O . TRP A 1 135 ? -11.453 -3.723 -0.992 1 97.06 135 TRP A O 1
ATOM 1017 N N . GLN A 1 136 ? -10.773 -1.655 -0.498 1 96.62 136 GLN A N 1
ATOM 1018 C CA . GLN A 1 136 ? -11.352 -1.142 -1.734 1 96.62 136 GLN A CA 1
ATOM 1019 C C . GLN A 1 136 ? -10.625 -1.694 -2.955 1 96.62 136 GLN A C 1
ATOM 1021 O O . GLN A 1 136 ? -11.258 -2.084 -3.939 1 96.62 136 GLN A O 1
ATOM 1026 N N . ASP A 1 137 ? -9.305 -1.68 -2.895 1 94.12 137 ASP A N 1
ATOM 1027 C CA . ASP A 1 137 ? -8.531 -2.174 -4.031 1 94.12 137 ASP A CA 1
ATOM 1028 C C . ASP A 1 137 ? -8.852 -3.639 -4.316 1 94.12 137 ASP A C 1
ATOM 1030 O O . ASP A 1 137 ? -9.039 -4.023 -5.473 1 94.12 137 ASP A O 1
ATOM 1034 N N . ARG A 1 138 ? -8.922 -4.41 -3.305 1 95.56 138 ARG A N 1
ATOM 1035 C CA . ARG A 1 138 ? -9.266 -5.82 -3.453 1 95.56 138 ARG A CA 1
ATOM 1036 C C . ARG A 1 138 ? -10.664 -5.98 -4.039 1 95.56 138 ARG A C 1
ATOM 1038 O O . ARG A 1 138 ? -10.883 -6.816 -4.918 1 95.56 138 ARG A O 1
ATOM 1045 N N . ALA A 1 139 ? -11.57 -5.215 -3.523 1 97.31 139 ALA A N 1
ATOM 1046 C CA . ALA A 1 139 ? -12.938 -5.254 -4.031 1 97.31 139 ALA A CA 1
ATOM 1047 C C . ALA A 1 139 ? -12.984 -4.902 -5.516 1 97.31 139 ALA A C 1
ATOM 1049 O O . ALA A 1 139 ? -13.672 -5.566 -6.297 1 97.31 139 ALA A O 1
ATOM 1050 N N . LEU A 1 140 ? -12.273 -3.863 -5.863 1 96.31 140 LEU A N 1
ATOM 1051 C CA . LEU A 1 140 ? -12.258 -3.424 -7.254 1 96.31 140 LEU A CA 1
ATOM 1052 C C . LEU A 1 140 ? -11.68 -4.508 -8.156 1 96.31 140 LEU A C 1
ATOM 1054 O O . LEU A 1 140 ? -12.172 -4.727 -9.266 1 96.31 140 LEU A O 1
ATOM 1058 N N . LEU A 1 141 ? -10.68 -5.156 -7.68 1 94 141 LEU A N 1
ATOM 1059 C CA . LEU A 1 141 ? -10.109 -6.262 -8.438 1 94 141 LEU A CA 1
ATOM 1060 C C . LEU A 1 141 ? -11.133 -7.383 -8.617 1 94 141 LEU A C 1
ATOM 1062 O O . LEU A 1 141 ? -11.281 -7.918 -9.719 1 94 141 LEU A O 1
ATOM 1066 N N . ARG A 1 142 ? -11.812 -7.715 -7.578 1 94.06 142 ARG A N 1
ATOM 1067 C CA . ARG A 1 142 ? -12.844 -8.742 -7.637 1 94.06 142 ARG A CA 1
ATOM 1068 C C . ARG A 1 142 ? -13.938 -8.375 -8.625 1 94.06 142 ARG A C 1
ATOM 1070 O O . ARG A 1 142 ? -14.531 -9.242 -9.273 1 94.06 142 ARG A O 1
ATOM 1077 N N . LEU A 1 143 ? -14.133 -7.078 -8.711 1 95.06 143 LEU A N 1
ATOM 1078 C CA . LEU A 1 143 ? -15.203 -6.578 -9.57 1 95.06 143 LEU A CA 1
ATOM 1079 C C . LEU A 1 143 ? -14.727 -6.461 -11.016 1 95.06 143 LEU A C 1
ATOM 1081 O O . LEU A 1 143 ? -15.508 -6.09 -11.898 1 95.06 143 LEU A O 1
ATOM 1085 N N . GLY A 1 144 ? -13.469 -6.648 -11.234 1 92.88 144 GLY A N 1
ATOM 1086 C CA . GLY A 1 144 ? -12.984 -6.773 -12.602 1 92.88 144 GLY A CA 1
ATOM 1087 C C . GLY A 1 144 ? -12.242 -5.543 -13.086 1 92.88 144 GLY A C 1
ATOM 1088 O O . GLY A 1 144 ? -11.945 -5.418 -14.281 1 92.88 144 GLY A O 1
ATOM 1089 N N . HIS A 1 145 ? -11.969 -4.656 -12.18 1 93.06 145 HIS A N 1
ATOM 1090 C CA . HIS A 1 145 ? -11.211 -3.479 -12.578 1 93.06 145 HIS A CA 1
ATOM 1091 C C . HIS A 1 145 ? -9.719 -3.785 -12.68 1 93.06 145 HIS A C 1
ATOM 1093 O O . HIS A 1 145 ? -9.188 -4.555 -11.867 1 93.06 145 HIS A O 1
ATOM 1099 N N . ASP A 1 146 ? -9.133 -3.125 -13.609 1 87.88 146 ASP A N 1
ATOM 1100 C CA . ASP A 1 146 ? -7.715 -3.344 -13.852 1 87.88 146 ASP A CA 1
ATOM 1101 C C . ASP A 1 146 ? -6.855 -2.547 -12.875 1 87.88 146 ASP A C 1
ATOM 1103 O O . ASP A 1 146 ? -7.082 -1.351 -12.672 1 87.88 146 ASP A O 1
ATOM 1107 N N . ILE A 1 147 ? -5.844 -3.246 -12.359 1 86.88 147 ILE A N 1
ATOM 1108 C CA . ILE A 1 147 ? -5 -2.656 -11.328 1 86.88 147 ILE A CA 1
ATOM 1109 C C . ILE A 1 147 ? -4.27 -1.438 -11.891 1 86.88 147 ILE A C 1
ATOM 1111 O O . ILE A 1 147 ? -3.908 -0.525 -11.141 1 86.88 147 ILE A O 1
ATOM 1115 N N . ASP A 1 148 ? -4.059 -1.372 -13.203 1 82.62 148 ASP A N 1
ATOM 1116 C CA . ASP A 1 148 ? -3.342 -0.266 -13.836 1 82.62 148 ASP A CA 1
ATOM 1117 C C . ASP A 1 148 ? -4.297 0.869 -14.195 1 82.62 148 ASP A C 1
ATOM 1119 O O . ASP A 1 148 ? -3.871 1.896 -14.734 1 82.62 148 ASP A O 1
ATOM 1123 N N . GLY A 1 149 ? -5.488 0.693 -13.867 1 85.06 149 GLY A N 1
ATOM 1124 C CA . GLY A 1 149 ? -6.488 1.698 -14.195 1 85.06 149 GLY A CA 1
ATOM 1125 C C . GLY A 1 149 ? -6.516 2.854 -13.211 1 85.06 149 GLY A C 1
ATOM 1126 O O . GLY A 1 149 ? -5.855 2.805 -12.172 1 85.06 149 GLY A O 1
ATOM 1127 N N . PRO A 1 150 ? -7.27 3.871 -13.469 1 85.12 150 PRO A N 1
ATOM 1128 C CA . PRO A 1 150 ? -7.297 5.102 -12.672 1 85.12 150 PRO A CA 1
ATOM 1129 C C . PRO A 1 150 ? -7.887 4.891 -11.281 1 85.12 150 PRO A C 1
ATOM 1131 O O . PRO A 1 150 ? -7.617 5.676 -10.367 1 85.12 150 PRO A O 1
ATOM 1134 N N . LEU A 1 151 ? -8.648 3.855 -11.109 1 89.56 151 LEU A N 1
ATOM 1135 C CA . LEU A 1 151 ? -9.328 3.617 -9.836 1 89.56 151 LEU A CA 1
ATOM 1136 C C . LEU A 1 151 ? -8.328 3.236 -8.75 1 89.56 151 LEU A C 1
ATOM 1138 O O . LEU A 1 151 ? -8.648 3.283 -7.559 1 89.56 151 LEU A O 1
ATOM 1142 N N . PHE A 1 152 ? -7.148 2.867 -9.188 1 86.81 152 PHE A N 1
ATOM 1143 C CA . PHE A 1 152 ? -6.168 2.371 -8.234 1 86.81 152 PHE A CA 1
ATOM 1144 C C . PHE A 1 152 ? -5.074 3.404 -7.992 1 86.81 152 PHE A C 1
ATOM 1146 O O . PHE A 1 152 ? -4.102 3.133 -7.285 1 86.81 152 PHE A O 1
ATOM 1153 N N . LYS A 1 153 ? -5.199 4.609 -8.453 1 78.56 153 LYS A N 1
ATOM 1154 C CA . LYS A 1 153 ? -4.227 5.672 -8.219 1 78.56 153 LYS A CA 1
ATOM 1155 C C . LYS A 1 153 ? -4.156 6.031 -6.734 1 78.56 153 LYS A C 1
ATOM 1157 O O . LYS A 1 153 ? -5.191 6.125 -6.066 1 78.56 153 LYS A O 1
ATOM 1162 N N . PRO A 1 154 ? -2.885 6.152 -6.32 1 72.81 154 PRO A N 1
ATOM 1163 C CA . PRO A 1 154 ? -2.734 6.492 -4.902 1 72.81 154 PRO A CA 1
ATOM 1164 C C . PRO A 1 154 ? -3.414 7.812 -4.539 1 72.81 154 PRO A C 1
ATOM 1166 O O . PRO A 1 154 ? -3.598 8.672 -5.402 1 72.81 154 PRO A O 1
ATOM 1169 N N . THR A 1 155 ? -3.908 7.938 -3.336 1 66.62 155 THR A N 1
ATOM 1170 C CA . THR A 1 155 ? -4.613 9.102 -2.82 1 66.62 155 THR A CA 1
ATOM 1171 C C . THR A 1 155 ? -3.711 10.336 -2.848 1 66.62 155 THR A C 1
ATOM 1173 O O . THR A 1 155 ? -4.195 11.469 -2.783 1 66.62 155 THR A O 1
ATOM 1176 N N . GLY A 1 156 ? -2.518 10.133 -2.93 1 74.81 156 GLY A N 1
ATOM 1177 C CA . GLY A 1 156 ? -1.609 11.258 -3.023 1 74.81 156 GLY A CA 1
ATOM 1178 C C . GLY A 1 156 ? -1.055 11.695 -1.68 1 74.81 156 GLY A C 1
ATOM 1179 O O . GLY A 1 156 ? -0.207 12.586 -1.61 1 74.81 156 GLY A O 1
ATOM 1180 N N . THR A 1 157 ? -1.479 11.016 -0.616 1 78.75 157 THR A N 1
ATOM 1181 C CA . THR A 1 157 ? -1.059 11.438 0.716 1 78.75 157 THR A CA 1
ATOM 1182 C C . THR A 1 157 ? 0.453 11.297 0.875 1 78.75 157 THR A C 1
ATOM 1184 O O . THR A 1 157 ? 1.07 12.023 1.654 1 78.75 157 THR A O 1
ATOM 1187 N N . ASP A 1 158 ? 1.026 10.516 0.022 1 83.81 158 ASP A N 1
ATOM 1188 C CA . ASP A 1 158 ? 2.451 10.242 0.175 1 83.81 158 ASP A CA 1
ATOM 1189 C C . ASP A 1 158 ? 3.293 11.273 -0.57 1 83.81 158 ASP A C 1
ATOM 1191 O O . ASP A 1 158 ? 4.523 11.258 -0.49 1 83.81 158 ASP A O 1
ATOM 1195 N N . ARG A 1 159 ? 2.59 12.273 -1.183 1 88.81 159 ARG A N 1
ATOM 1196 C CA . ARG A 1 159 ? 3.301 13.414 -1.739 1 88.81 159 ARG A CA 1
ATOM 1197 C C . ARG A 1 159 ? 3.938 14.258 -0.635 1 88.81 159 ARG A C 1
ATOM 1199 O O . ARG A 1 159 ? 4.938 14.938 -0.864 1 88.81 159 ARG A O 1
ATOM 1206 N N . PHE A 1 160 ? 3.287 14.25 0.458 1 93.19 160 PHE A N 1
ATOM 1207 C CA . PHE A 1 160 ? 3.775 14.906 1.665 1 93.19 160 PHE A CA 1
ATOM 1208 C C . PHE A 1 160 ? 3.354 14.133 2.91 1 93.19 160 PHE A C 1
ATOM 1210 O O . PHE A 1 160 ? 2.209 14.242 3.354 1 93.19 160 PHE A O 1
ATOM 1217 N N . CYS A 1 161 ? 4.23 13.383 3.479 1 93.69 161 CYS A N 1
ATOM 1218 C CA . CYS A 1 161 ? 3.959 12.5 4.605 1 93.69 161 CYS A CA 1
ATOM 1219 C C . CYS A 1 161 ? 5.109 12.523 5.609 1 93.69 161 CYS A C 1
ATOM 1221 O O . CYS A 1 161 ? 6 13.375 5.512 1 93.69 161 CYS A O 1
ATOM 1223 N N . GLU A 1 162 ? 5.027 11.648 6.539 1 93.56 162 GLU A N 1
ATOM 1224 C CA . GLU A 1 162 ? 6 11.633 7.625 1 93.56 162 GLU A CA 1
ATOM 1225 C C . GLU A 1 162 ? 7.414 11.414 7.098 1 93.56 162 GLU A C 1
ATOM 1227 O O . GLU A 1 162 ? 8.383 11.898 7.68 1 93.56 162 GLU A O 1
ATOM 1232 N N . GLU A 1 163 ? 7.578 10.773 5.996 1 93.06 163 GLU A N 1
ATOM 1233 C CA . GLU A 1 163 ? 8.891 10.367 5.5 1 93.06 163 GLU A CA 1
ATOM 1234 C C . GLU A 1 163 ? 9.586 11.508 4.766 1 93.06 163 GLU A C 1
ATOM 1236 O O . GLU A 1 163 ? 10.812 11.633 4.824 1 93.06 163 GLU A O 1
ATOM 1241 N N . ASN A 1 164 ? 8.812 12.305 4.078 1 93.69 164 ASN A N 1
ATOM 1242 C CA . ASN A 1 164 ? 9.477 13.266 3.207 1 93.69 164 ASN A CA 1
ATOM 1243 C C . ASN A 1 164 ? 9.219 14.703 3.662 1 93.69 164 ASN A C 1
ATOM 1245 O O . ASN A 1 164 ? 9.883 15.633 3.197 1 93.69 164 ASN A O 1
ATOM 1249 N N . ALA A 1 165 ? 8.359 14.891 4.602 1 95.94 165 ALA A N 1
ATOM 1250 C CA . ALA A 1 165 ? 8 16.234 5.078 1 95.94 165 ALA A CA 1
ATOM 1251 C C . ALA A 1 165 ? 9.234 16.984 5.574 1 95.94 165 ALA A C 1
ATOM 1253 O O . ALA A 1 165 ? 9.422 18.156 5.258 1 95.94 165 ALA A O 1
ATOM 1254 N N . PRO A 1 166 ? 10.125 16.328 6.32 1 95.12 166 PRO A N 1
ATOM 1255 C CA . PRO A 1 166 ? 11.281 17.062 6.852 1 95.12 166 PRO A CA 1
ATOM 1256 C C . PRO A 1 166 ? 12.133 17.688 5.754 1 95.12 166 PRO A C 1
ATOM 1258 O O . PRO A 1 166 ? 12.664 18.797 5.938 1 95.12 166 PRO A O 1
ATOM 1261 N N . ARG A 1 167 ? 12.258 17.016 4.656 1 93.44 167 ARG A N 1
ATOM 1262 C CA . ARG A 1 167 ? 13.055 17.547 3.561 1 93.44 167 ARG A CA 1
ATOM 1263 C C . ARG A 1 167 ? 12.492 18.875 3.064 1 93.44 167 ARG A C 1
ATOM 1265 O O . ARG A 1 167 ? 13.242 19.812 2.799 1 93.44 167 ARG A O 1
ATOM 1272 N N . TYR A 1 168 ? 11.227 18.984 2.984 1 94.56 168 TYR A N 1
ATOM 1273 C CA . TYR A 1 168 ? 10.57 20.203 2.531 1 94.56 168 TYR A CA 1
ATOM 1274 C C . TYR A 1 168 ? 10.609 21.281 3.611 1 94.56 168 TYR A C 1
ATOM 1276 O O . TYR A 1 168 ? 10.906 22.438 3.33 1 94.56 168 TYR A O 1
ATOM 1284 N N . LEU A 1 169 ? 10.328 20.875 4.82 1 96.88 169 LEU A N 1
ATOM 1285 C CA . LEU A 1 169 ? 10.211 21.812 5.926 1 96.88 169 LEU A CA 1
ATOM 1286 C C . LEU A 1 169 ? 11.555 22.469 6.23 1 96.88 169 LEU A C 1
ATOM 1288 O O . LEU A 1 169 ? 11.617 23.672 6.52 1 96.88 169 LEU A O 1
ATOM 1292 N N . ARG A 1 170 ? 12.625 21.75 6.082 1 95.69 170 ARG A N 1
ATOM 1293 C CA . ARG A 1 170 ? 13.953 22.219 6.453 1 95.69 170 ARG A CA 1
ATOM 1294 C C . ARG A 1 170 ? 14.445 23.297 5.484 1 95.69 170 ARG A C 1
ATOM 1296 O O . ARG A 1 170 ? 15.414 24 5.773 1 95.69 170 ARG A O 1
ATOM 1303 N N . GLU A 1 171 ? 13.797 23.406 4.422 1 93.5 171 GLU A N 1
ATOM 1304 C CA . GLU A 1 171 ? 14.164 24.453 3.465 1 93.5 171 GLU A CA 1
ATOM 1305 C C . GLU A 1 171 ? 13.922 25.844 4.047 1 93.5 171 GLU A C 1
ATOM 1307 O O . GLU A 1 171 ? 14.609 26.797 3.682 1 93.5 171 GLU A O 1
ATOM 1312 N N . ARG A 1 172 ? 12.898 25.938 4.953 1 96.25 172 ARG A N 1
ATOM 1313 C CA . ARG A 1 172 ? 12.523 27.266 5.426 1 96.25 172 ARG A CA 1
ATOM 1314 C C . ARG A 1 172 ? 12.414 27.297 6.945 1 96.25 172 ARG A C 1
ATOM 1316 O O . ARG A 1 172 ? 12.352 28.375 7.547 1 96.25 172 ARG A O 1
ATOM 1323 N N . PHE A 1 173 ? 12.469 26.109 7.516 1 97.69 173 PHE A N 1
ATOM 1324 C CA . PHE A 1 173 ? 12.203 26.047 8.945 1 97.69 173 PHE A CA 1
ATOM 1325 C C . PHE A 1 173 ? 13.234 25.156 9.641 1 97.69 173 PHE A C 1
ATOM 1327 O O . PHE A 1 173 ? 13.898 24.344 9 1 97.69 173 PHE A O 1
ATOM 1334 N N . ARG A 1 174 ? 13.359 25.391 10.891 1 96.81 174 ARG A N 1
ATOM 1335 C CA . ARG A 1 174 ? 13.984 24.422 11.773 1 96.81 174 ARG A CA 1
ATOM 1336 C C . ARG A 1 174 ? 12.938 23.5 12.398 1 96.81 174 ARG A C 1
ATOM 1338 O O . ARG A 1 174 ? 12.016 23.969 13.062 1 96.81 174 ARG A O 1
ATOM 1345 N N . VAL A 1 175 ? 13.117 22.25 12.188 1 95.12 175 VAL A N 1
ATOM 1346 C CA . VAL A 1 175 ? 12.18 21.281 12.766 1 95.12 175 VAL A CA 1
ATOM 1347 C C . VAL A 1 175 ? 12.508 21.062 14.242 1 95.12 175 VAL A C 1
ATOM 1349 O O . VAL A 1 175 ? 13.539 20.469 14.57 1 95.12 175 VAL A O 1
ATOM 1352 N N . MET A 1 176 ? 11.57 21.531 15.055 1 90.62 176 MET A N 1
ATOM 1353 C CA . MET A 1 176 ? 11.812 21.469 16.484 1 90.62 176 MET A CA 1
ATOM 1354 C C . MET A 1 176 ? 11.367 20.141 17.062 1 90.62 176 MET A C 1
ATOM 1356 O O . MET A 1 176 ? 11.961 19.641 18.031 1 90.62 176 MET A O 1
ATOM 1360 N N . SER A 1 177 ? 10.305 19.672 16.5 1 93.94 177 SER A N 1
ATOM 1361 C CA . SER A 1 177 ? 9.781 18.422 17.031 1 93.94 177 SER A CA 1
ATOM 1362 C C . SER A 1 177 ? 9.062 17.625 15.953 1 93.94 177 SER A C 1
ATOM 1364 O O . SER A 1 177 ? 8.516 18.188 15.008 1 93.94 177 SER A O 1
ATOM 1366 N N . ARG A 1 178 ? 9.195 16.391 16.062 1 93.25 178 ARG A N 1
ATOM 1367 C CA . ARG A 1 178 ? 8.484 15.359 15.297 1 93.25 178 ARG A CA 1
ATOM 1368 C C . ARG A 1 178 ? 7.859 14.328 16.234 1 93.25 178 ARG A C 1
ATOM 1370 O O . ARG A 1 178 ? 8.562 13.492 16.812 1 93.25 178 ARG A O 1
ATOM 1377 N N . GLU A 1 179 ? 6.496 14.445 16.344 1 92.94 179 GLU A N 1
ATOM 1378 C CA . GLU A 1 179 ? 5.832 13.562 17.312 1 92.94 179 GLU A CA 1
ATOM 1379 C C . GLU A 1 179 ? 4.746 12.734 16.625 1 92.94 179 GLU A C 1
ATOM 1381 O O . GLU A 1 179 ? 3.918 13.266 15.891 1 92.94 179 GLU A O 1
ATOM 1386 N N . ARG A 1 180 ? 4.773 11.484 16.969 1 89.75 180 ARG A N 1
ATOM 1387 C CA . ARG A 1 180 ? 3.805 10.562 16.375 1 89.75 180 ARG A CA 1
ATOM 1388 C C . ARG A 1 180 ? 2.547 10.469 17.234 1 89.75 180 ARG A C 1
ATOM 1390 O O . ARG A 1 180 ? 2.633 10.375 18.469 1 89.75 180 ARG A O 1
ATOM 1397 N N . TYR A 1 181 ? 1.492 10.719 16.609 1 89.94 181 TYR A N 1
ATOM 1398 C CA . TYR A 1 181 ? 0.188 10.43 17.203 1 89.94 181 TYR A CA 1
ATOM 1399 C C . TYR A 1 181 ? -0.296 9.039 16.812 1 89.94 181 TYR A C 1
ATOM 1401 O O . TYR A 1 181 ? -0.647 8.805 15.648 1 89.94 181 TYR A O 1
ATOM 1409 N N . ASP A 1 182 ? -0.202 8.078 17.781 1 83.44 182 ASP A N 1
ATOM 1410 C CA . ASP A 1 182 ? -0.616 6.707 17.5 1 83.44 182 ASP A CA 1
ATOM 1411 C C . ASP A 1 182 ? -2.139 6.582 17.469 1 83.44 182 ASP A C 1
ATOM 1413 O O . ASP A 1 182 ? -2.773 6.5 18.531 1 83.44 182 ASP A O 1
ATOM 1417 N N . GLY A 1 183 ? -2.568 6.637 16.25 1 84.44 183 GLY A N 1
ATOM 1418 C CA . GLY A 1 183 ? -4.012 6.523 16.109 1 84.44 183 GLY A CA 1
ATOM 1419 C C . GLY A 1 183 ? -4.449 5.227 15.453 1 84.44 183 GLY A C 1
ATOM 1420 O O . GLY A 1 183 ? -3.824 4.762 14.5 1 84.44 183 GLY A O 1
ATOM 1421 N N . THR A 1 184 ? -5.336 4.516 16.172 1 88.62 184 THR A N 1
ATOM 1422 C CA . THR A 1 184 ? -6.047 3.375 15.602 1 88.62 184 THR A CA 1
ATOM 1423 C C . THR A 1 184 ? -7.547 3.488 15.859 1 88.62 184 THR A C 1
ATOM 1425 O O . THR A 1 184 ? -7.973 3.693 17 1 88.62 184 THR A O 1
ATOM 1428 N N . MET A 1 185 ? -8.258 3.471 14.766 1 91.38 185 MET A N 1
ATOM 1429 C CA . MET A 1 185 ? -9.711 3.434 14.906 1 91.38 185 MET A CA 1
ATOM 1430 C C . MET A 1 185 ? -10.211 1.996 15.008 1 91.38 185 MET A C 1
ATOM 1432 O O . MET A 1 185 ? -9.812 1.138 14.227 1 91.38 185 MET A O 1
ATOM 1436 N N . ARG A 1 186 ? -11.055 1.713 16.031 1 94.31 186 ARG A N 1
ATOM 1437 C CA . ARG A 1 186 ? -11.672 0.399 16.188 1 94.31 186 ARG A CA 1
ATOM 1438 C C . ARG A 1 186 ? -13.172 0.462 15.945 1 94.31 186 ARG A C 1
ATOM 1440 O O . ARG A 1 186 ? -13.836 1.417 16.359 1 94.31 186 ARG A O 1
ATOM 1447 N N . PHE A 1 187 ? -13.586 -0.451 15.211 1 96 187 PHE A N 1
ATOM 1448 C CA . PHE A 1 187 ? -15 -0.469 14.867 1 96 187 PHE A CA 1
ATOM 1449 C C . PHE A 1 187 ? -15.68 -1.718 15.414 1 96 187 PHE A C 1
ATOM 1451 O O . PHE A 1 187 ? -15.117 -2.814 15.352 1 96 187 PHE A O 1
ATOM 1458 N N . PRO A 1 188 ? -16.891 -1.537 15.953 1 96.19 188 PRO A N 1
ATOM 1459 C CA . PRO A 1 188 ? -17.562 -2.652 16.625 1 96.19 188 PRO A CA 1
ATOM 1460 C C . PRO A 1 188 ? -18.188 -3.639 15.633 1 96.19 188 PRO A C 1
ATOM 1462 O O . PRO A 1 188 ? -18.484 -4.777 16 1 96.19 188 PRO A O 1
ATOM 1465 N N . SER A 1 189 ? -18.438 -3.131 14.422 1 97.38 189 SER A N 1
ATOM 1466 C CA . SER A 1 189 ? -19.094 -4 13.445 1 97.38 189 SER A CA 1
ATOM 1467 C C . SER A 1 189 ? -18.75 -3.584 12.016 1 97.38 189 SER A C 1
ATOM 1469 O O . SER A 1 189 ? -18.234 -2.482 11.789 1 97.38 189 SER A O 1
ATOM 1471 N N . VAL A 1 190 ? -19.047 -4.492 11.133 1 98.06 190 VAL A N 1
ATOM 1472 C CA . VAL A 1 190 ? -18.828 -4.234 9.719 1 98.06 190 VAL A CA 1
ATOM 1473 C C . VAL A 1 190 ? -19.734 -3.086 9.258 1 98.06 190 VAL A C 1
ATOM 1475 O O . VAL A 1 190 ? -19.312 -2.232 8.477 1 98.06 190 VAL A O 1
ATOM 1478 N N . GLU A 1 191 ? -20.891 -3.041 9.789 1 97.69 191 GLU A N 1
ATOM 1479 C CA . GLU A 1 191 ? -21.844 -2.008 9.406 1 97.69 191 GLU A CA 1
ATOM 1480 C C . GLU A 1 191 ? -21.328 -0.616 9.75 1 97.69 191 GLU A C 1
ATOM 1482 O O . GLU A 1 191 ? -21.406 0.306 8.938 1 97.69 191 GLU A O 1
ATOM 1487 N N . VAL A 1 192 ? -20.797 -0.484 10.914 1 97.56 192 VAL A N 1
ATOM 1488 C CA . VAL A 1 192 ? -20.297 0.81 11.367 1 97.56 192 VAL A CA 1
ATOM 1489 C C . VAL A 1 192 ? -19.062 1.197 10.539 1 97.56 192 VAL A C 1
ATOM 1491 O O . VAL A 1 192 ? -18.922 2.352 10.133 1 97.56 192 VAL A O 1
ATOM 1494 N N . LEU A 1 193 ? -18.219 0.261 10.297 1 97.94 193 LEU A N 1
ATOM 1495 C CA . LEU A 1 193 ? -17.031 0.513 9.492 1 97.94 193 LEU A CA 1
ATOM 1496 C C . LEU A 1 193 ? -17.422 0.869 8.062 1 97.94 193 LEU A C 1
ATOM 1498 O O . LEU A 1 193 ? -16.828 1.774 7.465 1 97.94 193 LEU A O 1
ATOM 1502 N N . LEU A 1 194 ? -18.375 0.17 7.531 1 98.06 194 LEU A N 1
ATOM 1503 C CA . LEU A 1 194 ? -18.828 0.445 6.172 1 98.06 194 LEU A CA 1
ATOM 1504 C C . LEU A 1 194 ? -19.406 1.851 6.07 1 98.06 194 LEU A C 1
ATOM 1506 O O . LEU A 1 194 ? -19.234 2.531 5.059 1 98.06 194 LEU A O 1
ATOM 1510 N N . HIS A 1 195 ? -20.109 2.234 7.074 1 97 195 HIS A N 1
ATOM 1511 C CA . HIS A 1 195 ? -20.641 3.59 7.113 1 97 195 HIS A CA 1
ATOM 1512 C C . HIS A 1 195 ? -19.531 4.625 7.066 1 97 195 HIS A C 1
ATOM 1514 O O . HIS A 1 195 ? -19.609 5.598 6.309 1 97 195 HIS A O 1
ATOM 1520 N N . HIS A 1 196 ? -18.547 4.426 7.809 1 95.38 196 HIS A N 1
ATOM 1521 C CA . HIS A 1 196 ? -17.375 5.305 7.793 1 95.38 196 HIS A CA 1
ATOM 1522 C C . HIS A 1 196 ? -16.719 5.316 6.422 1 95.38 196 HIS A C 1
ATOM 1524 O O . HIS A 1 196 ? -16.406 6.383 5.883 1 95.38 196 HIS A O 1
ATOM 1530 N N . TYR A 1 197 ? -16.547 4.168 5.863 1 96.75 197 TYR A N 1
ATOM 1531 C CA . TYR A 1 197 ? -15.914 3.996 4.559 1 96.75 197 TYR A CA 1
ATOM 1532 C C . TYR A 1 197 ? -16.656 4.789 3.486 1 96.75 197 TYR A C 1
ATOM 1534 O O . TYR A 1 197 ? -16.031 5.461 2.664 1 96.75 197 TYR A O 1
ATOM 1542 N N . ARG A 1 198 ? -17.938 4.77 3.535 1 95.94 198 ARG A N 1
ATOM 1543 C CA . ARG A 1 198 ? -18.75 5.43 2.523 1 95.94 198 ARG A CA 1
ATOM 1544 C C . ARG A 1 198 ? -18.562 6.941 2.568 1 95.94 198 ARG A C 1
ATOM 1546 O O . ARG A 1 198 ? -18.891 7.645 1.609 1 95.94 198 ARG A O 1
ATOM 1553 N N . HIS A 1 199 ? -17.969 7.402 3.637 1 91.12 199 HIS A N 1
ATOM 1554 C CA . HIS A 1 199 ? -17.797 8.844 3.791 1 91.12 199 HIS A CA 1
ATOM 1555 C C . HIS A 1 199 ? -16.375 9.266 3.461 1 91.12 199 HIS A C 1
ATOM 1557 O O . HIS A 1 199 ? -16.047 10.453 3.506 1 91.12 199 HIS A O 1
ATOM 1563 N N . THR A 1 200 ? -15.586 8.352 3.096 1 89.31 200 THR A N 1
ATOM 1564 C CA . THR A 1 200 ? -14.219 8.68 2.717 1 89.31 200 THR A CA 1
ATOM 1565 C C . THR A 1 200 ? -14.164 9.219 1.289 1 89.31 200 THR A C 1
ATOM 1567 O O . THR A 1 200 ? -15.055 8.938 0.484 1 89.31 200 THR A O 1
ATOM 1570 N N . MET A 1 201 ? -13.117 9.914 1.036 1 83.44 201 MET A N 1
ATOM 1571 C CA . MET A 1 201 ? -12.906 10.422 -0.316 1 83.44 201 MET A CA 1
ATOM 1572 C C . MET A 1 201 ? -12.602 9.281 -1.285 1 83.44 201 MET A C 1
ATOM 1574 O O . MET A 1 201 ? -12.984 9.344 -2.455 1 83.44 201 MET A O 1
ATOM 1578 N N . ARG A 1 202 ? -12.008 8.289 -0.815 1 88.81 202 ARG A N 1
ATOM 1579 C CA . ARG A 1 202 ? -11.656 7.164 -1.674 1 88.81 202 ARG A CA 1
ATOM 1580 C C . ARG A 1 202 ? -12.906 6.508 -2.254 1 88.81 202 ARG A C 1
ATOM 1582 O O . ARG A 1 202 ? -12.961 6.207 -3.449 1 88.81 202 ARG A O 1
ATOM 1589 N N . PHE A 1 203 ? -13.922 6.273 -1.389 1 94.69 203 PHE A N 1
ATOM 1590 C CA . PHE A 1 203 ? -15.188 5.703 -1.844 1 94.69 203 PHE A CA 1
ATOM 1591 C C . PHE A 1 203 ? -15.883 6.641 -2.82 1 94.69 203 PHE A C 1
ATOM 1593 O O . PHE A 1 203 ? -16.281 6.223 -3.908 1 94.69 203 PHE A O 1
ATOM 1600 N N . LYS A 1 204 ? -15.914 7.883 -2.461 1 90.69 204 LYS A N 1
ATOM 1601 C CA . LYS A 1 204 ? -16.625 8.875 -3.254 1 90.69 204 LYS A CA 1
ATOM 1602 C C . LYS A 1 204 ? -15.984 9.062 -4.625 1 90.69 204 LYS A C 1
ATOM 1604 O O . LYS A 1 204 ? -16.672 9.234 -5.625 1 90.69 204 LYS A O 1
ATOM 1609 N N . ASN A 1 205 ? -14.711 9.016 -4.633 1 88.94 205 ASN A N 1
ATOM 1610 C CA . ASN A 1 205 ? -13.992 9.156 -5.895 1 88.94 205 ASN A CA 1
ATOM 1611 C C . ASN A 1 205 ? -14.258 7.98 -6.828 1 88.94 205 ASN A C 1
ATOM 1613 O O . ASN A 1 205 ? -14.391 8.164 -8.039 1 88.94 205 ASN A O 1
ATOM 1617 N N . ALA A 1 206 ? -14.305 6.801 -6.289 1 93.88 206 ALA A N 1
ATOM 1618 C CA . ALA A 1 206 ? -14.602 5.625 -7.105 1 93.88 206 ALA A CA 1
ATOM 1619 C C . ALA A 1 206 ? -16 5.707 -7.699 1 93.88 206 ALA A C 1
ATOM 1621 O O . ALA A 1 206 ? -16.203 5.426 -8.883 1 93.88 206 ALA A O 1
ATOM 1622 N N . VAL A 1 207 ? -16.938 6.16 -6.871 1 95 207 VAL A N 1
ATOM 1623 C CA . VAL A 1 207 ? -18.312 6.301 -7.316 1 95 207 VAL A CA 1
ATOM 1624 C C . VAL A 1 207 ? -18.406 7.387 -8.383 1 95 207 VAL A C 1
ATOM 1626 O O . VAL A 1 207 ? -19.062 7.203 -9.414 1 95 207 VAL A O 1
ATOM 1629 N N . ALA A 1 208 ? -17.719 8.445 -8.211 1 91.94 208 ALA A N 1
ATOM 1630 C CA . ALA A 1 208 ? -17.688 9.531 -9.188 1 91.94 208 ALA A CA 1
ATOM 1631 C C . ALA A 1 208 ? -17.078 9.07 -10.508 1 91.94 208 ALA A C 1
ATOM 1633 O O . ALA A 1 208 ? -17.438 9.57 -11.578 1 91.94 208 ALA A O 1
ATOM 1634 N N . ALA A 1 209 ? -16.25 8.102 -10.398 1 92.62 209 ALA A N 1
ATOM 1635 C CA . ALA A 1 209 ? -15.57 7.578 -11.586 1 92.62 209 ALA A CA 1
ATOM 1636 C C . ALA A 1 209 ? -16.438 6.527 -12.281 1 92.62 209 ALA A C 1
ATOM 1638 O O . ALA A 1 209 ? -16.016 5.926 -13.273 1 92.62 209 ALA A O 1
ATOM 1639 N N . GLY A 1 210 ? -17.578 6.223 -11.719 1 94.31 210 GLY A N 1
ATOM 1640 C CA . GLY A 1 210 ? -18.531 5.395 -12.445 1 94.31 210 GLY A CA 1
ATOM 1641 C C . GLY A 1 210 ? -18.766 4.043 -11.797 1 94.31 210 GLY A C 1
ATOM 1642 O O . GLY A 1 210 ? -19.531 3.223 -12.32 1 94.31 210 GLY A O 1
ATOM 1643 N N . VAL A 1 211 ? -18.141 3.793 -10.711 1 96.81 211 VAL A N 1
ATOM 1644 C CA . VAL A 1 211 ? -18.375 2.533 -10.016 1 96.81 211 VAL A CA 1
ATOM 1645 C C . VAL A 1 211 ? -19.703 2.596 -9.273 1 96.81 211 VAL A C 1
ATOM 1647 O O . VAL A 1 211 ? -20 3.586 -8.602 1 96.81 211 VAL A O 1
ATOM 1650 N N . ASP A 1 212 ? -20.5 1.615 -9.438 1 97.81 212 ASP A N 1
ATOM 1651 C CA . ASP A 1 212 ? -21.766 1.563 -8.727 1 97.81 212 ASP A CA 1
ATOM 1652 C C . ASP A 1 212 ? -21.547 1.557 -7.215 1 97.81 212 ASP A C 1
ATOM 1654 O O . ASP A 1 212 ? -20.859 0.684 -6.684 1 97.81 212 ASP A O 1
ATOM 1658 N N . ALA A 1 213 ? -22.219 2.416 -6.555 1 97.75 213 ALA A N 1
ATOM 1659 C CA . ALA A 1 213 ? -21.984 2.639 -5.129 1 97.75 213 ALA A CA 1
ATOM 1660 C C . ALA A 1 213 ? -22.359 1.403 -4.316 1 97.75 213 ALA A C 1
ATOM 1662 O O . ALA A 1 213 ? -21.594 0.968 -3.451 1 97.75 213 ALA A O 1
ATOM 1663 N N . GLU A 1 214 ? -23.453 0.829 -4.562 1 97.94 214 GLU A N 1
ATOM 1664 C CA . GLU A 1 214 ? -23.938 -0.294 -3.768 1 97.94 214 GLU A CA 1
ATOM 1665 C C . GLU A 1 214 ? -23.125 -1.558 -4.039 1 97.94 214 GLU A C 1
ATOM 1667 O O . GLU A 1 214 ? -22.859 -2.342 -3.125 1 97.94 214 GLU A O 1
ATOM 1672 N N . VAL A 1 215 ? -22.734 -1.708 -5.242 1 98.19 215 VAL A N 1
ATOM 1673 C CA . VAL A 1 215 ? -21.938 -2.869 -5.609 1 98.19 215 VAL A CA 1
ATOM 1674 C C . VAL A 1 215 ? -20.562 -2.789 -4.934 1 98.19 215 VAL A C 1
ATOM 1676 O O . VAL A 1 215 ? -20.094 -3.773 -4.363 1 98.19 215 VAL A O 1
ATOM 1679 N N . LEU A 1 216 ? -19.969 -1.622 -4.988 1 98.19 216 LEU A N 1
ATOM 1680 C CA . LEU A 1 216 ? -18.672 -1.429 -4.355 1 98.19 216 LEU A CA 1
ATOM 1681 C C . LEU A 1 216 ? -18.766 -1.622 -2.846 1 98.19 216 LEU A C 1
ATOM 1683 O O . LEU A 1 216 ? -17.953 -2.344 -2.256 1 98.19 216 LEU A O 1
ATOM 1687 N N . ALA A 1 217 ? -19.766 -1.06 -2.279 1 98.44 217 ALA A N 1
ATOM 1688 C CA . ALA A 1 217 ? -19.938 -1.164 -0.833 1 98.44 217 ALA A CA 1
ATOM 1689 C C . ALA A 1 217 ? -20.141 -2.615 -0.408 1 98.44 217 ALA A C 1
ATOM 1691 O O . ALA A 1 217 ? -19.594 -3.051 0.612 1 98.44 217 ALA A O 1
ATOM 1692 N N . ALA A 1 218 ? -20.906 -3.305 -1.146 1 98.12 218 ALA A N 1
ATOM 1693 C CA . ALA A 1 218 ? -21.156 -4.707 -0.832 1 98.12 218 ALA A CA 1
ATOM 1694 C C . ALA A 1 218 ? -19.875 -5.535 -0.908 1 98.12 218 ALA A C 1
ATOM 1696 O O . ALA A 1 218 ? -19.609 -6.367 -0.038 1 98.12 218 ALA A O 1
ATOM 1697 N N . ALA A 1 219 ? -19.141 -5.27 -1.937 1 97.94 219 ALA A N 1
ATOM 1698 C CA . ALA A 1 219 ? -17.906 -6.004 -2.117 1 97.94 219 ALA A CA 1
ATOM 1699 C C . ALA A 1 219 ? -16.906 -5.691 -0.998 1 97.94 219 ALA A C 1
ATOM 1701 O O . ALA A 1 219 ? -16.25 -6.59 -0.476 1 97.94 219 ALA A O 1
ATOM 1702 N N . VAL A 1 220 ? -16.781 -4.445 -0.648 1 98.56 220 VAL A N 1
ATOM 1703 C CA . VAL A 1 220 ? -15.891 -4.039 0.439 1 98.56 220 VAL A CA 1
ATOM 1704 C C . VAL A 1 220 ? -16.391 -4.633 1.757 1 98.56 220 VAL A C 1
ATOM 1706 O O . VAL A 1 220 ? -15.586 -5.102 2.57 1 98.56 220 VAL A O 1
ATOM 1709 N N . GLY A 1 221 ? -17.688 -4.602 1.905 1 98.44 221 GLY A N 1
ATOM 1710 C CA . GLY A 1 221 ? -18.266 -5.195 3.098 1 98.44 221 GLY A CA 1
ATOM 1711 C C . GLY A 1 221 ? -17.922 -6.664 3.264 1 98.44 221 GLY A C 1
ATOM 1712 O O . GLY A 1 221 ? -17.688 -7.129 4.379 1 98.44 221 GLY A O 1
ATOM 1713 N N . GLU A 1 222 ? -17.906 -7.395 2.227 1 97.69 222 GLU A N 1
ATOM 1714 C CA . GLU A 1 222 ? -17.531 -8.805 2.258 1 97.69 222 GLU A CA 1
ATOM 1715 C C . GLU A 1 222 ? -16.094 -8.977 2.729 1 97.69 222 GLU A C 1
ATOM 1717 O O . GLU A 1 222 ? -15.797 -9.859 3.535 1 97.69 222 GLU A O 1
ATOM 1722 N N . LEU A 1 223 ? -15.289 -8.125 2.236 1 97.5 223 LEU A N 1
ATOM 1723 C CA . LEU A 1 223 ? -13.883 -8.188 2.623 1 97.5 223 LEU A CA 1
ATOM 1724 C C . LEU A 1 223 ? -13.711 -7.82 4.094 1 97.5 223 LEU A C 1
ATOM 1726 O O . LEU A 1 223 ? -12.898 -8.43 4.797 1 97.5 223 LEU A O 1
ATOM 1730 N N . MET A 1 224 ? -14.445 -6.848 4.523 1 98.25 224 MET A N 1
ATOM 1731 C CA . MET A 1 224 ? -14.414 -6.484 5.938 1 98.25 224 MET A CA 1
ATOM 1732 C C . MET A 1 224 ? -14.883 -7.645 6.809 1 98.25 224 MET A C 1
ATOM 1734 O O . MET A 1 224 ? -14.305 -7.914 7.859 1 98.25 224 MET A O 1
ATOM 1738 N N . SER A 1 225 ? -15.906 -8.359 6.352 1 98 225 SER A N 1
ATOM 1739 C CA . SER A 1 225 ? -16.406 -9.516 7.078 1 98 225 SER A CA 1
ATOM 1740 C C . SER A 1 225 ? -15.367 -10.625 7.145 1 98 225 SER A C 1
ATOM 1742 O O . SER A 1 225 ? -15.211 -11.281 8.18 1 98 225 SER A O 1
ATOM 1744 N N . GLU A 1 226 ? -14.711 -10.812 6.059 1 94.81 226 GLU A N 1
ATOM 1745 C CA . GLU A 1 226 ? -13.625 -11.789 6.031 1 94.81 226 GLU A CA 1
ATOM 1746 C C . GLU A 1 226 ? -12.531 -11.422 7.027 1 94.81 226 GLU A C 1
ATOM 1748 O O . GLU A 1 226 ? -11.992 -12.297 7.715 1 94.81 226 GLU A O 1
ATOM 1753 N N . THR A 1 227 ? -12.211 -10.195 7.078 1 95.56 227 THR A N 1
ATOM 1754 C CA . THR A 1 227 ? -11.195 -9.711 8.008 1 95.56 227 THR A CA 1
ATOM 1755 C C . THR A 1 227 ? -11.641 -9.938 9.453 1 95.56 227 THR A C 1
ATOM 1757 O O . THR A 1 227 ? -10.859 -10.406 10.281 1 95.56 227 THR A O 1
ATOM 1760 N N . LEU A 1 228 ? -12.867 -9.609 9.688 1 96.62 228 LEU A N 1
ATOM 1761 C CA . LEU A 1 228 ? -13.406 -9.797 11.031 1 96.62 228 LEU A CA 1
ATOM 1762 C C . LEU A 1 228 ? -13.352 -11.266 11.438 1 96.62 228 LEU A C 1
ATOM 1764 O O . LEU A 1 228 ? -12.977 -11.594 12.562 1 96.62 228 LEU A O 1
ATOM 1768 N N . ALA A 1 229 ? -13.68 -12.156 10.578 1 95 229 ALA A N 1
ATOM 1769 C CA . ALA A 1 229 ? -13.656 -13.594 10.844 1 95 229 ALA A CA 1
ATOM 1770 C C . ALA A 1 229 ? -12.242 -14.086 11.109 1 95 229 ALA A C 1
ATOM 1772 O O . ALA A 1 229 ? -12.016 -14.938 11.969 1 95 229 ALA A O 1
ATOM 1773 N N . ARG A 1 230 ? -11.344 -13.508 10.445 1 89.75 230 ARG A N 1
ATOM 1774 C CA . ARG A 1 230 ? -9.953 -13.969 10.516 1 89.75 230 ARG A CA 1
ATOM 1775 C C . ARG A 1 230 ? -9.227 -13.336 11.703 1 89.75 230 ARG A C 1
ATOM 1777 O O . ARG A 1 230 ? -8.477 -14.016 12.406 1 89.75 230 ARG A O 1
ATOM 1784 N N . GLU A 1 231 ? -9.438 -12.07 11.914 1 92.25 231 GLU A N 1
ATOM 1785 C CA . GLU A 1 231 ? -8.633 -11.32 12.875 1 92.25 231 GLU A CA 1
ATOM 1786 C C . GLU A 1 231 ? -9.391 -11.117 14.188 1 92.25 231 GLU A C 1
ATOM 1788 O O . GLU A 1 231 ? -8.789 -10.828 15.219 1 92.25 231 GLU A O 1
ATOM 1793 N N . GLY A 1 232 ? -10.625 -11.18 14.109 1 95.12 232 GLY A N 1
ATOM 1794 C CA . GLY A 1 232 ? -11.438 -11.031 15.305 1 95.12 232 GLY A CA 1
ATOM 1795 C C . GLY A 1 232 ? -11.75 -9.586 15.633 1 95.12 232 GLY A C 1
ATOM 1796 O O . GLY A 1 232 ? -12.406 -9.297 16.641 1 95.12 232 GLY A O 1
ATOM 1797 N N . HIS A 1 233 ? -11.188 -8.703 14.82 1 95.94 233 HIS A N 1
ATOM 1798 C CA . HIS A 1 233 ? -11.438 -7.285 15.055 1 95.94 233 HIS A CA 1
ATOM 1799 C C . HIS A 1 233 ? -11.391 -6.496 13.75 1 95.94 233 HIS A C 1
ATOM 1801 O O . HIS A 1 233 ? -10.914 -7.004 12.727 1 95.94 233 HIS A O 1
ATOM 1807 N N . LEU A 1 234 ? -12.023 -5.324 13.742 1 96.5 234 LEU A N 1
ATOM 1808 C CA . LEU A 1 234 ? -11.977 -4.348 12.656 1 96.5 234 LEU A CA 1
ATOM 1809 C C . LEU A 1 234 ? -11.266 -3.074 13.102 1 96.5 234 LEU A C 1
ATOM 1811 O O . LEU A 1 234 ? -11.75 -2.361 13.984 1 96.5 234 LEU A O 1
ATOM 1815 N N . GLN A 1 235 ? -10.133 -2.816 12.508 1 94.88 235 GLN A N 1
ATOM 1816 C CA . GLN A 1 235 ? -9.367 -1.627 12.867 1 94.88 235 GLN A CA 1
ATOM 1817 C C . GLN A 1 235 ? -8.82 -0.927 11.633 1 94.88 235 GLN A C 1
ATOM 1819 O O . GLN A 1 235 ? -8.602 -1.563 10.602 1 94.88 235 GLN A O 1
ATOM 1824 N N . VAL A 1 236 ? -8.688 0.382 11.719 1 94.5 236 VAL A N 1
ATOM 1825 C CA . VAL A 1 236 ? -8.109 1.213 10.664 1 94.5 236 VAL A CA 1
ATOM 1826 C C . VAL A 1 236 ? -7 2.086 11.25 1 94.5 236 VAL A C 1
ATOM 1828 O O . VAL A 1 236 ? -7.227 2.83 12.211 1 94.5 236 VAL A O 1
ATOM 1831 N N . THR A 1 237 ? -5.824 1.909 10.672 1 90.62 237 THR A N 1
ATOM 1832 C CA . THR A 1 237 ? -4.672 2.689 11.109 1 90.62 237 THR A CA 1
ATOM 1833 C C . THR A 1 237 ? -4.848 4.16 10.75 1 90.62 237 THR A C 1
ATOM 1835 O O . THR A 1 237 ? -5.074 4.496 9.586 1 90.62 237 THR A O 1
ATOM 1838 N N . SER A 1 238 ? -4.777 5.016 11.734 1 90.62 238 SER A N 1
ATOM 1839 C CA . SER A 1 238 ? -4.906 6.457 11.555 1 90.62 238 SER A CA 1
ATOM 1840 C C . SER A 1 238 ? -3.756 7.203 12.219 1 90.62 238 SER A C 1
ATOM 1842 O O . SER A 1 238 ? -3.977 8.188 12.93 1 90.62 238 SER A O 1
ATOM 1844 N N . GLN A 1 239 ? -2.568 6.695 12.008 1 90.81 239 GLN A N 1
ATOM 1845 C CA . GLN A 1 239 ? -1.364 7.277 12.586 1 90.81 239 GLN A CA 1
ATOM 1846 C C . GLN A 1 239 ? -0.993 8.586 11.898 1 90.81 239 GLN A C 1
ATOM 1848 O O . GLN A 1 239 ? -1.086 8.695 10.672 1 90.81 239 GLN A O 1
ATOM 1853 N N . ASN A 1 240 ? -0.695 9.531 12.688 1 93.06 240 ASN A N 1
ATOM 1854 C CA . ASN A 1 240 ? -0.284 10.844 12.195 1 93.06 240 ASN A CA 1
ATOM 185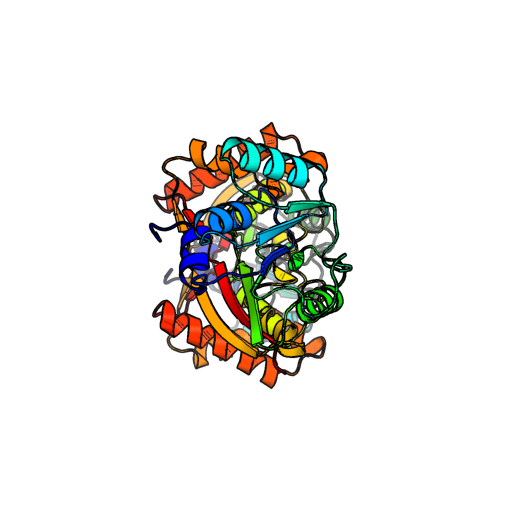5 C C . ASN A 1 240 ? 1.03 11.289 12.828 1 93.06 240 ASN A C 1
ATOM 1857 O O . ASN A 1 240 ? 1.454 10.742 13.844 1 93.06 240 ASN A O 1
ATOM 1861 N N . THR A 1 241 ? 1.639 12.156 12.156 1 94.44 241 THR A N 1
ATOM 1862 C CA . THR A 1 241 ? 2.836 12.797 12.695 1 94.44 241 THR A CA 1
ATOM 1863 C C . THR A 1 241 ? 2.666 14.312 12.742 1 94.44 241 THR A C 1
ATOM 1865 O O . THR A 1 241 ? 2.209 14.914 11.766 1 94.44 241 THR A O 1
ATOM 1868 N N . CYS A 1 242 ? 2.965 14.844 13.859 1 95.81 242 CYS A N 1
ATOM 1869 C CA . CYS A 1 242 ? 2.924 16.297 14.031 1 95.81 242 CYS A CA 1
ATOM 1870 C C . CYS A 1 242 ? 4.328 16.875 14.008 1 95.81 242 CYS A C 1
ATOM 1872 O O . CYS A 1 242 ? 5.188 16.484 14.789 1 95.81 242 CYS A O 1
ATOM 1874 N N . PHE A 1 243 ? 4.543 17.797 13.102 1 96.88 243 PHE A N 1
ATOM 1875 C CA . PHE A 1 243 ? 5.785 18.562 13.055 1 96.88 243 PHE A CA 1
ATOM 1876 C C . PHE A 1 243 ? 5.586 19.953 13.625 1 96.88 243 PHE A C 1
ATOM 1878 O O . PHE A 1 243 ? 4.668 20.672 13.219 1 96.88 243 PHE A O 1
ATOM 1885 N N . ILE A 1 244 ? 6.402 20.281 14.555 1 96.25 244 ILE A N 1
ATOM 1886 C CA . ILE A 1 244 ? 6.477 21.656 15.031 1 96.25 244 ILE A CA 1
ATOM 1887 C C . ILE A 1 244 ? 7.793 22.297 14.578 1 96.25 244 ILE A C 1
ATOM 1889 O O . ILE A 1 244 ? 8.875 21.797 14.906 1 96.25 244 ILE A O 1
ATOM 1893 N N . CYS A 1 245 ? 7.625 23.344 13.844 1 96.94 245 CYS A N 1
ATOM 1894 C CA . CYS A 1 245 ? 8.781 24 13.234 1 96.94 245 CYS A CA 1
ATOM 1895 C C . CYS A 1 245 ? 8.852 25.469 13.625 1 96.94 245 CYS A C 1
ATOM 1897 O O . CYS A 1 245 ? 7.844 26.062 14.031 1 96.94 245 CYS A O 1
ATOM 1899 N N . VAL A 1 246 ? 10.039 26.016 13.516 1 96.06 246 VAL A N 1
ATOM 1900 C CA . VAL A 1 246 ? 10.242 27.438 13.797 1 96.06 246 VAL A CA 1
ATOM 1901 C C . VAL A 1 246 ? 10.891 28.109 12.594 1 96.06 246 VAL A C 1
ATOM 1903 O O . VAL A 1 246 ? 11.797 27.547 11.969 1 96.06 246 VAL A O 1
ATOM 1906 N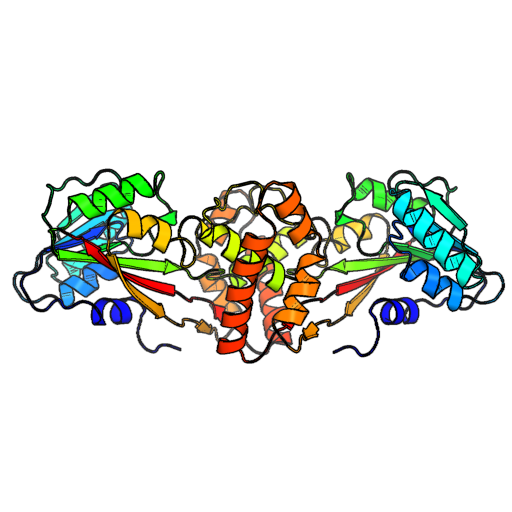 N . ARG A 1 247 ? 10.305 29.203 12.266 1 95.62 247 ARG A N 1
ATOM 1907 C CA . ARG A 1 247 ? 10.961 30.031 11.242 1 95.62 247 ARG A CA 1
ATOM 1908 C C . ARG A 1 247 ? 12.172 30.75 11.82 1 95.62 247 ARG A C 1
ATOM 1910 O O . ARG A 1 247 ? 12.047 31.547 12.742 1 95.62 247 ARG A O 1
ATOM 1917 N N . GLU A 1 248 ? 13.289 30.391 11.266 1 88.44 248 GLU A N 1
ATOM 1918 C CA . GLU A 1 248 ? 14.5 31.031 11.781 1 88.44 248 GLU A CA 1
ATOM 1919 C C . GLU A 1 248 ? 14.617 32.469 11.266 1 88.44 248 GLU A C 1
ATOM 1921 O O . GLU A 1 248 ? 14.008 32.844 10.258 1 88.44 248 GLU A O 1
ATOM 1926 N N . GLU A 1 249 ? 15.414 33.312 11.922 1 78.44 249 GLU A N 1
ATOM 1927 C CA . GLU A 1 249 ? 15.625 34.719 11.648 1 78.44 249 GLU A CA 1
ATOM 1928 C C . GLU A 1 249 ? 16.312 34.938 10.305 1 78.44 249 GLU A C 1
ATOM 1930 O O . GLU A 1 249 ? 17.094 34.094 9.859 1 78.44 249 GLU A O 1
ATOM 1935 N N . MET B 1 1 ? 4.5 -20.75 11.25 1 43.94 1 MET B N 1
ATOM 1936 C CA . MET B 1 1 ? 5.227 -20.812 9.984 1 43.94 1 MET B CA 1
ATOM 1937 C C . MET B 1 1 ? 5.062 -22.188 9.344 1 43.94 1 MET B C 1
ATOM 1939 O O . MET B 1 1 ? 5.062 -23.219 10.031 1 43.94 1 MET B O 1
ATOM 1943 N N . ASN B 1 2 ? 4.414 -22.156 8.234 1 52.38 2 ASN B N 1
ATOM 1944 C CA . ASN B 1 2 ? 4.277 -23.453 7.582 1 52.38 2 ASN B CA 1
ATOM 1945 C C . ASN B 1 2 ? 5.625 -24.141 7.43 1 52.38 2 ASN B C 1
ATOM 1947 O O . ASN B 1 2 ? 6.555 -23.578 6.84 1 52.38 2 ASN B O 1
ATOM 1951 N N . PRO B 1 3 ? 5.898 -25.219 8.156 1 57.34 3 PRO B N 1
ATOM 1952 C CA . PRO B 1 3 ? 7.16 -25.953 8.109 1 57.34 3 PRO B CA 1
ATOM 1953 C C . PRO B 1 3 ? 7.5 -26.453 6.699 1 57.34 3 PRO B C 1
ATOM 1955 O O . PRO B 1 3 ? 8.664 -26.734 6.41 1 57.34 3 PRO B O 1
ATOM 1958 N N . THR B 1 4 ? 6.52 -26.531 5.895 1 74.19 4 THR B N 1
ATOM 1959 C CA . THR B 1 4 ? 6.711 -27.047 4.543 1 74.19 4 THR B CA 1
ATOM 1960 C C . THR B 1 4 ? 6.848 -25.906 3.543 1 74.19 4 THR B C 1
ATOM 1962 O O . THR B 1 4 ? 6.168 -24.875 3.66 1 74.19 4 THR B O 1
ATOM 1965 N N . SER B 1 5 ? 7.828 -26.172 2.676 1 86.06 5 SER B N 1
ATOM 1966 C CA . SER B 1 5 ? 7.957 -25.172 1.618 1 86.06 5 SER B CA 1
ATOM 1967 C C . SER B 1 5 ? 6.68 -25.078 0.788 1 86.06 5 SER B C 1
ATOM 1969 O O . SER B 1 5 ? 5.887 -26.016 0.752 1 86.06 5 SER B O 1
ATOM 1971 N N . VAL B 1 6 ? 6.449 -23.984 0.225 1 89.69 6 VAL B N 1
ATOM 1972 C CA . VAL B 1 6 ? 5.27 -23.797 -0.615 1 89.69 6 VAL B CA 1
ATOM 1973 C C . VAL B 1 6 ? 5.258 -24.828 -1.737 1 89.69 6 VAL B C 1
ATOM 1975 O O . VAL B 1 6 ? 4.195 -25.312 -2.133 1 89.69 6 VAL B O 1
ATOM 1978 N N . VAL B 1 7 ? 6.422 -25.281 -2.207 1 92.38 7 VAL B N 1
ATOM 1979 C CA . VAL B 1 7 ? 6.551 -26.25 -3.285 1 92.38 7 VAL B CA 1
ATOM 1980 C C . VAL B 1 7 ? 6 -27.609 -2.832 1 92.38 7 VAL B C 1
ATOM 1982 O O . VAL B 1 7 ? 5.125 -28.172 -3.484 1 92.38 7 VAL B O 1
ATOM 1985 N N . GLU B 1 8 ? 6.418 -27.984 -1.702 1 90.25 8 GLU B N 1
ATOM 1986 C CA . GLU B 1 8 ? 5.977 -29.266 -1.161 1 90.25 8 GLU B CA 1
ATOM 1987 C C . GLU B 1 8 ? 4.5 -29.234 -0.787 1 90.25 8 GLU B C 1
ATOM 1989 O O . GLU B 1 8 ? 3.781 -30.219 -0.97 1 90.25 8 GLU B O 1
ATOM 1994 N N . TRP B 1 9 ? 4.18 -28.109 -0.28 1 91.62 9 TRP B N 1
ATOM 1995 C CA . TRP B 1 9 ? 2.787 -27.922 0.123 1 91.62 9 TRP B CA 1
ATOM 1996 C C . TRP B 1 9 ? 1.854 -28.031 -1.078 1 91.62 9 TRP B C 1
ATOM 1998 O O . TRP B 1 9 ? 0.84 -28.734 -1.02 1 91.62 9 TRP B O 1
ATOM 2008 N N . VAL B 1 10 ? 2.225 -27.484 -2.145 1 92.5 10 VAL B N 1
ATOM 2009 C CA . VAL B 1 10 ? 1.417 -27.469 -3.359 1 92.5 10 VAL B CA 1
ATOM 2010 C C . VAL B 1 10 ? 1.417 -28.844 -4.012 1 92.5 10 VAL B C 1
ATOM 2012 O O . VAL B 1 10 ? 0.36 -29.359 -4.371 1 92.5 10 VAL B O 1
ATOM 2015 N N . LEU B 1 11 ? 2.568 -29.469 -4.145 1 91.06 11 LEU B N 1
ATOM 2016 C CA . LEU B 1 11 ? 2.686 -30.75 -4.832 1 91.06 11 LEU B CA 1
ATOM 2017 C C . LEU B 1 11 ? 2.012 -31.859 -4.035 1 91.06 11 LEU B C 1
ATOM 2019 O O . LEU B 1 11 ? 1.589 -32.875 -4.602 1 91.06 11 LEU B O 1
ATOM 2023 N N . GLY B 1 12 ? 1.947 -31.594 -2.771 1 88.44 12 GLY B N 1
ATOM 2024 C CA . GLY B 1 12 ? 1.249 -32.531 -1.922 1 88.44 12 GLY B CA 1
ATOM 2025 C C . GLY B 1 12 ? -0.246 -32.594 -2.178 1 88.44 12 GLY B C 1
ATOM 2026 O O . GLY B 1 12 ? -0.919 -33.531 -1.794 1 88.44 12 GLY B O 1
ATOM 2027 N N . LYS B 1 13 ? -0.737 -31.656 -2.873 1 87.06 13 LYS B N 1
ATOM 2028 C CA . LYS B 1 13 ? -2.172 -31.547 -3.111 1 87.06 13 LYS B CA 1
ATOM 2029 C C . LYS B 1 13 ? -2.553 -32.125 -4.465 1 87.06 13 LYS B C 1
ATOM 2031 O O . LYS B 1 13 ? -3.738 -32.25 -4.785 1 87.06 13 LYS B O 1
ATOM 2036 N N . ILE B 1 14 ? -1.578 -32.5 -5.301 1 82.81 14 ILE B N 1
ATOM 2037 C CA . ILE B 1 14 ? -1.813 -32.969 -6.656 1 82.81 14 ILE B CA 1
ATOM 2038 C C . ILE B 1 14 ? -1.535 -34.469 -6.73 1 82.81 14 ILE B C 1
ATOM 2040 O O . ILE B 1 14 ? -0.508 -34.938 -6.238 1 82.81 14 ILE B O 1
ATOM 2044 N N . PRO B 1 15 ? -2.523 -35.25 -6.996 1 73.38 15 PRO B N 1
ATOM 2045 C CA . PRO B 1 15 ? -2.264 -36.688 -7.184 1 73.38 15 PRO B CA 1
ATOM 2046 C C . PRO B 1 15 ? -1.334 -36.969 -8.359 1 73.38 15 PRO B C 1
ATOM 2048 O O . PRO B 1 15 ? -1.722 -36.781 -9.516 1 73.38 15 PRO B O 1
ATOM 2051 N N . LEU B 1 16 ? -0.126 -37.094 -8.062 1 71.31 16 LEU B N 1
ATOM 2052 C CA . LEU B 1 16 ? 0.83 -37.438 -9.109 1 71.31 16 LEU B CA 1
ATOM 2053 C C . LEU B 1 16 ? 1.003 -38.969 -9.211 1 71.31 16 LEU B C 1
ATOM 2055 O O . LEU B 1 16 ? 2.047 -39.438 -9.656 1 71.31 16 LEU B O 1
ATOM 2059 N N . GLU B 1 17 ? 0.108 -39.719 -8.875 1 60.56 17 GLU B N 1
ATOM 2060 C CA . GLU B 1 17 ? 0.237 -41.156 -8.625 1 60.56 17 GLU B CA 1
ATOM 2061 C C . GLU B 1 17 ? 0.548 -41.906 -9.914 1 60.56 17 GLU B C 1
ATOM 2063 O O . GLU B 1 17 ? 1.152 -42.969 -9.875 1 60.56 17 GLU B O 1
ATOM 2068 N N . GLY B 1 18 ? 0.132 -41.5 -11.008 1 63.53 18 GLY B N 1
ATOM 2069 C CA . GLY B 1 18 ? 0.412 -42.281 -12.195 1 63.53 18 GLY B CA 1
ATOM 2070 C C . GLY B 1 18 ? 1.188 -41.531 -13.258 1 63.53 18 GLY B C 1
ATOM 2071 O O . GLY B 1 18 ? 1.613 -40.375 -13.023 1 63.53 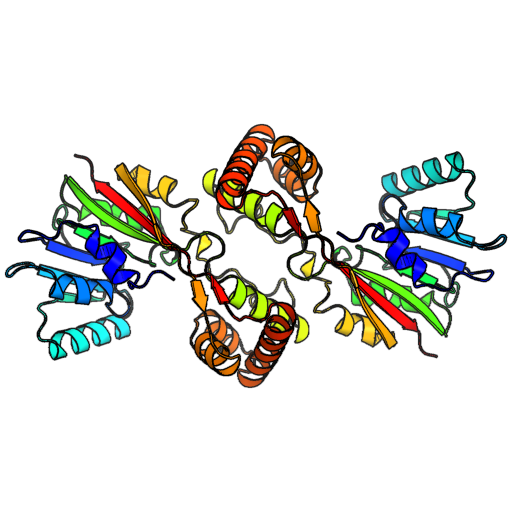18 GLY B O 1
ATOM 2072 N N . ARG B 1 19 ? 1.624 -42.438 -14.328 1 65.44 19 ARG B N 1
ATOM 2073 C CA . ARG B 1 19 ? 2.277 -41.781 -15.453 1 65.44 19 ARG B CA 1
ATOM 2074 C C . ARG B 1 19 ? 1.514 -40.531 -15.891 1 65.44 19 ARG B C 1
ATOM 2076 O O . ARG B 1 19 ? 0.333 -40.625 -16.234 1 65.44 19 ARG B O 1
ATOM 2083 N N . SER B 1 20 ? 2.098 -39.438 -15.523 1 83.12 20 SER B N 1
ATOM 2084 C CA . SER B 1 20 ? 1.46 -38.188 -15.867 1 83.12 20 SER B CA 1
ATOM 2085 C C . SER B 1 20 ? 2.406 -37.281 -16.656 1 83.12 20 SER B C 1
ATOM 2087 O O . SER B 1 20 ? 3.623 -37.312 -16.453 1 83.12 20 SER B O 1
ATOM 2089 N N . ALA B 1 21 ? 1.829 -36.781 -17.703 1 93.12 21 ALA B N 1
ATOM 2090 C CA . ALA B 1 21 ? 2.523 -35.719 -18.406 1 93.12 21 ALA B CA 1
ATOM 2091 C C . ALA B 1 21 ? 2.299 -34.375 -17.703 1 93.12 21 ALA B C 1
ATOM 2093 O O . ALA B 1 21 ? 1.167 -33.906 -17.609 1 93.12 21 ALA B O 1
ATOM 2094 N N . ILE B 1 22 ? 3.418 -33.844 -17.141 1 94.94 22 ILE B N 1
ATOM 2095 C CA . ILE B 1 22 ? 3.334 -32.625 -16.344 1 94.94 22 ILE B CA 1
ATOM 2096 C C . ILE B 1 22 ? 4.086 -31.484 -17.047 1 94.94 22 ILE B C 1
ATOM 2098 O O . ILE B 1 22 ? 5.188 -31.688 -17.562 1 94.94 22 ILE B O 1
ATOM 2102 N N . LEU B 1 23 ? 3.43 -30.375 -17.094 1 97.06 23 LEU B N 1
ATOM 2103 C CA . LEU B 1 23 ? 4.078 -29.172 -17.625 1 97.06 23 LEU B CA 1
ATOM 2104 C C . LEU B 1 23 ? 4.246 -28.125 -16.516 1 97.06 23 LEU B C 1
ATOM 2106 O O . LEU B 1 23 ? 3.295 -27.828 -15.797 1 97.06 23 LEU B O 1
ATOM 2110 N N . ASP B 1 24 ? 5.434 -27.672 -16.359 1 97.88 24 ASP B N 1
ATOM 2111 C CA . ASP B 1 24 ? 5.707 -26.469 -15.578 1 97.88 24 ASP B CA 1
ATOM 2112 C C . ASP B 1 24 ? 5.914 -25.25 -16.469 1 97.88 24 ASP B C 1
ATOM 2114 O O . ASP B 1 24 ? 7.012 -25.047 -17 1 97.88 24 ASP B O 1
ATOM 2118 N N . ALA B 1 25 ? 4.863 -24.484 -16.656 1 98.12 25 ALA B N 1
ATOM 2119 C CA . ALA B 1 25 ? 4.879 -23.312 -17.547 1 98.12 25 ALA B CA 1
ATOM 2120 C C . ALA B 1 25 ? 5.367 -22.078 -16.812 1 98.12 25 ALA B C 1
ATOM 2122 O O . ALA B 1 25 ? 4.699 -21.578 -15.891 1 98.12 25 ALA B O 1
ATOM 2123 N N . GLY B 1 26 ? 6.441 -21.531 -17.25 1 97.5 26 GLY B N 1
ATOM 2124 C CA . GLY B 1 26 ? 7.125 -20.5 -16.484 1 97.5 26 GLY B CA 1
ATOM 2125 C C . GLY B 1 26 ? 7.871 -21.062 -15.289 1 97.5 26 GLY B C 1
ATOM 2126 O O . GLY B 1 26 ? 7.621 -20.656 -14.148 1 97.5 26 GLY B O 1
ATOM 2127 N N . CYS B 1 27 ? 8.883 -21.828 -15.547 1 96.94 27 CYS B N 1
ATOM 2128 C CA . CYS B 1 27 ? 9.43 -22.688 -14.5 1 96.94 27 CYS B CA 1
ATOM 2129 C C . CYS B 1 27 ? 10.43 -21.922 -13.648 1 96.94 27 CYS B C 1
ATOM 2131 O O . CYS B 1 27 ? 10.812 -22.375 -12.57 1 96.94 27 CYS B O 1
ATOM 2133 N N . GLY B 1 28 ? 10.961 -20.766 -14.109 1 94.62 28 GLY B N 1
ATOM 2134 C CA . GLY B 1 28 ? 11.992 -20.078 -13.359 1 94.62 28 GLY B CA 1
ATOM 2135 C C . GLY B 1 28 ? 13.172 -20.969 -13.016 1 94.62 28 GLY B C 1
ATOM 2136 O O . GLY B 1 28 ? 13.734 -21.625 -13.891 1 94.62 28 GLY B O 1
ATOM 2137 N N . LEU B 1 29 ? 13.453 -21.094 -11.734 1 92 29 LEU B N 1
ATOM 2138 C CA . LEU B 1 29 ? 14.57 -21.906 -11.289 1 92 29 LEU B CA 1
ATOM 2139 C C . LEU B 1 29 ? 14.172 -23.375 -11.219 1 92 29 LEU B C 1
ATOM 2141 O O . LEU B 1 29 ? 14.945 -24.219 -10.75 1 92 29 LEU B O 1
ATOM 2145 N N . GLY B 1 30 ? 13.023 -23.656 -11.617 1 95.19 30 GLY B N 1
ATOM 2146 C CA . GLY B 1 30 ? 12.562 -25.016 -11.773 1 95.19 30 GLY B CA 1
ATOM 2147 C C . GLY B 1 30 ? 12.227 -25.688 -10.461 1 95.19 30 GLY B C 1
ATOM 2148 O O . GLY B 1 30 ? 12.258 -26.922 -10.359 1 95.19 30 GLY B O 1
ATOM 2149 N N . ARG B 1 31 ? 11.891 -24.906 -9.43 1 94.06 31 ARG B N 1
ATOM 2150 C CA . ARG B 1 31 ? 11.633 -25.469 -8.109 1 94.06 31 ARG B CA 1
ATOM 2151 C C . ARG B 1 31 ? 10.469 -26.453 -8.164 1 94.06 31 ARG B C 1
ATOM 2153 O O . ARG B 1 31 ? 10.555 -27.547 -7.598 1 94.06 31 ARG B O 1
ATOM 2160 N N . PHE B 1 32 ? 9.477 -26.109 -8.867 1 95.25 32 PHE B N 1
ATOM 2161 C CA . PHE B 1 32 ? 8.297 -26.969 -8.953 1 95.25 32 PHE B CA 1
ATOM 2162 C C . PHE B 1 32 ? 8.555 -28.141 -9.906 1 95.25 32 PHE B C 1
ATOM 2164 O O . PHE B 1 32 ? 8.211 -29.281 -9.594 1 95.25 32 PHE B O 1
ATOM 2171 N N . ALA B 1 33 ? 9.164 -27.891 -11.031 1 95.31 33 ALA B N 1
ATOM 2172 C CA . ALA B 1 33 ? 9.445 -28.938 -12.008 1 95.31 33 ALA B CA 1
ATOM 2173 C C . ALA B 1 33 ? 10.359 -30.016 -11.422 1 95.31 33 ALA B C 1
ATOM 2175 O O . ALA B 1 33 ? 10.094 -31.203 -11.562 1 95.31 33 ALA B O 1
ATOM 2176 N N . LEU B 1 34 ? 11.398 -29.562 -10.766 1 94.12 34 LEU B N 1
ATOM 2177 C CA . LEU B 1 34 ? 12.367 -30.484 -10.188 1 94.12 34 LEU B CA 1
ATOM 2178 C C . LEU B 1 34 ? 11.719 -31.312 -9.078 1 94.12 34 LEU B C 1
ATOM 2180 O O . LEU B 1 34 ? 11.93 -32.531 -9.016 1 94.12 34 LEU B O 1
ATOM 2184 N N . ALA B 1 35 ? 10.953 -30.688 -8.234 1 92.38 35 ALA B N 1
ATOM 2185 C CA . ALA B 1 35 ? 10.266 -31.391 -7.16 1 92.38 35 ALA B CA 1
ATOM 2186 C C . ALA B 1 35 ? 9.25 -32.375 -7.715 1 92.38 35 ALA B C 1
ATOM 2188 O O . ALA B 1 35 ? 9.102 -33.5 -7.188 1 92.38 35 ALA B O 1
ATOM 2189 N N . ALA B 1 36 ? 8.562 -31.984 -8.734 1 92.56 36 ALA B N 1
ATOM 2190 C CA . ALA B 1 36 ? 7.605 -32.875 -9.375 1 92.56 36 ALA B CA 1
ATOM 2191 C C . ALA B 1 36 ? 8.297 -34.094 -9.969 1 92.56 36 ALA B C 1
ATOM 2193 O O . ALA B 1 36 ? 7.805 -35.219 -9.859 1 92.56 36 ALA B O 1
ATOM 2194 N N . ALA B 1 37 ? 9.398 -33.844 -10.586 1 91.69 37 ALA B N 1
ATOM 2195 C CA . ALA B 1 37 ? 10.156 -34.938 -11.188 1 91.69 37 ALA B CA 1
ATOM 2196 C C . ALA B 1 37 ? 10.633 -35.938 -10.117 1 91.69 37 ALA B C 1
ATOM 2198 O O . ALA B 1 37 ? 10.633 -37.156 -10.344 1 91.69 37 ALA B O 1
ATOM 2199 N N . GLU B 1 38 ? 10.984 -35.375 -9.023 1 89.25 38 GLU B N 1
ATOM 2200 C CA . GLU B 1 38 ? 11.453 -36.219 -7.922 1 89.25 38 GLU B CA 1
ATOM 2201 C C . GLU B 1 38 ? 10.32 -37.094 -7.367 1 89.25 38 GLU B C 1
ATOM 2203 O O . GLU B 1 38 ? 10.547 -38.219 -6.949 1 89.25 38 GLU B O 1
ATOM 2208 N N . ARG B 1 39 ? 9.156 -36.562 -7.352 1 86.25 39 ARG B N 1
ATOM 2209 C CA . ARG B 1 39 ? 8.008 -37.219 -6.75 1 86.25 39 ARG B CA 1
ATOM 2210 C C . ARG B 1 39 ? 7.344 -38.156 -7.742 1 86.25 39 ARG B C 1
ATOM 2212 O O . ARG B 1 39 ? 6.605 -39.062 -7.344 1 86.25 39 ARG B O 1
ATOM 2219 N N . SER B 1 40 ? 7.547 -37.844 -8.953 1 83.38 40 SER B N 1
ATOM 2220 C CA . SER B 1 40 ? 6.82 -38.562 -9.984 1 83.38 40 SER B CA 1
ATOM 2221 C C . SER B 1 40 ? 7.355 -40 -10.141 1 83.38 40 SER B C 1
ATOM 2223 O O . SER B 1 40 ? 8.57 -40.219 -10.078 1 83.38 40 SER B O 1
ATOM 2225 N N . PRO B 1 41 ? 6.34 -40.938 -10.164 1 76.69 41 PRO B N 1
ATOM 2226 C CA . PRO B 1 41 ? 6.77 -42.312 -10.406 1 76.69 41 PRO B CA 1
ATOM 2227 C C . PRO B 1 41 ? 7.543 -42.469 -11.711 1 76.69 41 PRO B C 1
ATOM 2229 O O . PRO B 1 41 ? 7.535 -41.594 -12.555 1 76.69 41 PRO B O 1
ATOM 2232 N N . ALA B 1 42 ? 8.078 -43.656 -11.734 1 70.19 42 ALA B N 1
ATOM 2233 C CA . ALA B 1 42 ? 8.812 -44 -12.953 1 70.19 42 ALA B CA 1
ATOM 2234 C C . ALA B 1 42 ? 7.898 -43.969 -14.172 1 70.19 42 ALA B C 1
ATOM 2236 O O . ALA B 1 42 ? 6.742 -44.375 -14.117 1 70.19 42 ALA B O 1
ATOM 2237 N N . GLY B 1 43 ? 8.273 -43.188 -15.211 1 73.19 43 GLY B N 1
ATOM 2238 C CA . GLY B 1 43 ? 7.516 -43.062 -16.438 1 73.19 43 GLY B CA 1
ATOM 2239 C C . GLY B 1 43 ? 6.859 -41.719 -16.609 1 73.19 43 GLY B C 1
ATOM 2240 O O . GLY B 1 43 ? 6.434 -41.344 -17.719 1 73.19 43 GLY B O 1
ATOM 2241 N N . SER B 1 44 ? 6.805 -41 -15.586 1 78.44 44 SER B N 1
ATOM 2242 C CA . SER B 1 44 ? 6.27 -39.656 -15.734 1 78.44 44 SER B CA 1
ATOM 2243 C C . SER B 1 44 ? 7.25 -38.719 -16.469 1 78.44 44 SER B C 1
ATOM 2245 O O . SER B 1 44 ? 8.461 -38.938 -16.391 1 78.44 44 SER B O 1
ATOM 2247 N N . VAL B 1 45 ? 6.629 -37.969 -17.297 1 86.56 45 VAL B N 1
ATOM 2248 C CA . VAL B 1 45 ? 7.445 -37 -18.016 1 86.56 45 VAL B CA 1
ATOM 2249 C C . VAL B 1 45 ? 7.137 -35.594 -17.531 1 86.56 45 VAL B C 1
ATOM 2251 O O . VAL B 1 45 ? 5.988 -35.156 -17.578 1 86.56 45 VAL B O 1
ATOM 2254 N N . VAL B 1 46 ? 8.172 -34.969 -17.047 1 94.62 46 VAL B N 1
ATOM 2255 C CA . VAL B 1 46 ? 8.039 -33.594 -16.625 1 94.62 46 VAL B CA 1
ATOM 2256 C C . VAL B 1 46 ? 8.688 -32.688 -17.672 1 94.62 46 VAL B C 1
ATOM 2258 O O . VAL B 1 46 ? 9.836 -32.906 -18.062 1 94.62 46 VAL B O 1
ATOM 2261 N N . THR B 1 47 ? 7.879 -31.781 -18.156 1 96.62 47 THR B N 1
ATOM 2262 C CA . THR B 1 47 ? 8.336 -30.75 -19.078 1 96.62 47 THR B CA 1
ATOM 2263 C C . THR B 1 47 ? 8.328 -29.375 -18.406 1 96.62 47 THR B C 1
ATOM 2265 O O . THR B 1 47 ? 7.41 -29.062 -17.656 1 96.62 47 THR B O 1
ATOM 2268 N N . ALA B 1 48 ? 9.383 -28.625 -18.656 1 97.94 48 ALA B N 1
ATOM 2269 C CA . ALA B 1 48 ? 9.484 -27.266 -18.109 1 97.94 48 ALA B CA 1
ATOM 2270 C C . ALA B 1 48 ? 9.828 -26.266 -19.188 1 97.94 48 ALA B C 1
ATOM 2272 O O . ALA B 1 48 ? 10.578 -26.562 -20.125 1 97.94 48 ALA B O 1
ATOM 2273 N N . LEU B 1 49 ? 9.258 -25.078 -19.094 1 97.69 49 LEU B N 1
ATOM 2274 C CA . LEU B 1 49 ? 9.617 -24.031 -20.047 1 97.69 49 LEU B CA 1
ATOM 2275 C C . LEU B 1 49 ? 9.648 -22.672 -19.375 1 97.69 49 LEU B C 1
ATOM 2277 O O . LEU B 1 49 ? 8.953 -22.438 -18.375 1 97.69 49 LEU B O 1
ATOM 2281 N N . ASP B 1 50 ? 10.414 -21.781 -19.891 1 97.62 50 ASP B N 1
ATOM 2282 C CA . ASP B 1 50 ? 10.547 -20.391 -19.484 1 97.62 50 ASP B CA 1
ATOM 2283 C C . ASP B 1 50 ? 10.984 -19.5 -20.641 1 97.62 50 ASP B C 1
ATOM 2285 O O . ASP B 1 50 ? 11.594 -19.984 -21.594 1 97.62 50 ASP B O 1
ATOM 2289 N N . LEU B 1 51 ? 10.586 -18.266 -20.531 1 95.75 51 LEU B N 1
ATOM 2290 C CA . LEU B 1 51 ? 10.984 -17.312 -21.562 1 95.75 51 LEU B CA 1
ATOM 2291 C C . LEU B 1 51 ? 12.484 -17.031 -21.484 1 95.75 51 LEU B C 1
ATOM 2293 O O . LEU B 1 51 ? 13.109 -16.688 -22.484 1 95.75 51 LEU B O 1
ATOM 2297 N N . SER B 1 52 ? 13.055 -17.234 -20.328 1 94.88 52 SER B N 1
ATOM 2298 C CA . SER B 1 52 ? 14.453 -16.906 -20.078 1 94.88 52 SER B CA 1
ATOM 2299 C C . SER B 1 52 ? 15.367 -18.094 -20.375 1 94.88 52 SER B C 1
ATOM 2301 O O . SER B 1 52 ? 15.305 -19.109 -19.688 1 94.88 52 SER B O 1
ATOM 2303 N N . ALA B 1 53 ? 16.297 -17.906 -21.297 1 96.19 53 ALA B N 1
ATOM 2304 C CA . ALA B 1 53 ? 17.281 -18.953 -21.594 1 96.19 53 ALA B CA 1
ATOM 2305 C C . ALA B 1 53 ? 18.141 -19.266 -20.375 1 96.19 53 ALA B C 1
ATOM 2307 O O . ALA B 1 53 ? 18.531 -20.422 -20.156 1 96.19 53 ALA B O 1
ATOM 2308 N N . ALA B 1 54 ? 18.391 -18.25 -19.625 1 94.75 54 ALA B N 1
ATOM 2309 C CA . ALA B 1 54 ? 19.188 -18.438 -18.422 1 94.75 54 ALA B CA 1
ATOM 2310 C C . ALA B 1 54 ? 18.484 -19.344 -17.422 1 94.75 54 ALA B C 1
ATOM 2312 O O . ALA B 1 54 ? 19.125 -20.188 -16.781 1 94.75 54 ALA B O 1
ATOM 2313 N N . MET B 1 55 ? 17.266 -19.156 -17.25 1 94.38 55 MET B N 1
ATOM 2314 C CA . MET B 1 55 ? 16.469 -20 -16.359 1 94.38 55 MET B CA 1
ATOM 2315 C C . MET B 1 55 ? 16.453 -21.438 -16.859 1 94.38 55 MET B C 1
ATOM 2317 O O . MET B 1 55 ? 16.625 -22.375 -16.078 1 94.38 55 MET B O 1
ATOM 2321 N N . VAL B 1 56 ? 16.234 -21.609 -18.109 1 96.44 56 VAL B N 1
ATOM 2322 C CA . VAL B 1 56 ? 16.188 -22.922 -18.719 1 96.44 56 VAL B CA 1
ATOM 2323 C C . VAL B 1 56 ? 17.516 -23.656 -18.5 1 96.44 56 VAL B C 1
ATOM 2325 O O . VAL B 1 56 ? 17.531 -24.828 -18.109 1 96.44 56 VAL B O 1
ATOM 2328 N N . ASP B 1 57 ? 18.578 -22.938 -18.688 1 96.88 57 ASP B N 1
ATOM 2329 C CA . ASP B 1 57 ? 19.906 -23.516 -18.5 1 96.88 57 ASP B CA 1
ATOM 2330 C C . ASP B 1 57 ? 20.125 -23.938 -17.047 1 96.88 57 ASP B C 1
ATOM 2332 O O . ASP B 1 57 ? 20.719 -24.984 -16.781 1 96.88 57 ASP B O 1
ATOM 2336 N N . ALA B 1 58 ? 19.672 -23.109 -16.234 1 95.5 58 ALA B N 1
ATOM 2337 C CA . ALA B 1 58 ? 19.812 -23.422 -14.805 1 95.5 58 ALA B CA 1
ATOM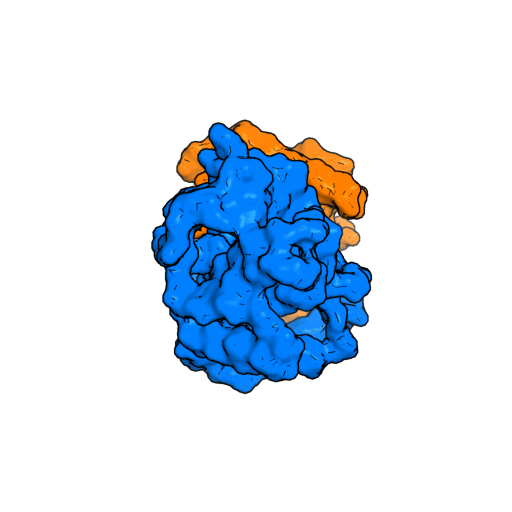 2338 C C . ALA B 1 58 ? 19.062 -24.703 -14.445 1 95.5 58 ALA B C 1
ATOM 2340 O O . ALA B 1 58 ? 19.578 -25.547 -13.719 1 95.5 58 ALA B O 1
ATOM 2341 N N . VAL B 1 59 ? 17.875 -24.828 -14.906 1 96.38 59 VAL B N 1
ATOM 2342 C CA . VAL B 1 59 ? 17.047 -26 -14.625 1 96.38 59 VAL B CA 1
ATOM 2343 C C . VAL B 1 59 ? 17.688 -27.25 -15.242 1 96.38 59 VAL B C 1
ATOM 2345 O O . VAL B 1 59 ? 17.75 -28.297 -14.617 1 96.38 59 VAL B O 1
ATOM 2348 N N . ARG B 1 60 ? 18.141 -27.109 -16.438 1 96.44 60 ARG B N 1
ATOM 2349 C CA . ARG B 1 60 ? 18.797 -28.219 -17.125 1 96.44 60 ARG B CA 1
ATOM 2350 C C . ARG B 1 60 ? 20 -28.719 -16.312 1 96.44 60 ARG B C 1
ATOM 2352 O O . ARG B 1 60 ? 20.188 -29.922 -16.156 1 96.44 60 ARG B O 1
ATOM 2359 N N . THR B 1 61 ? 20.781 -27.781 -15.891 1 96.88 61 THR B N 1
ATOM 2360 C CA . THR B 1 61 ? 21.969 -28.109 -15.117 1 96.88 61 THR B CA 1
ATOM 2361 C C . THR B 1 61 ? 21.594 -28.828 -13.82 1 96.88 61 THR B C 1
ATOM 2363 O O . THR B 1 61 ? 22.188 -29.859 -13.477 1 96.88 61 THR B O 1
ATOM 2366 N N . GLU B 1 62 ? 20.672 -28.297 -13.18 1 95.94 62 GLU B N 1
ATOM 2367 C CA . GLU B 1 62 ? 20.25 -28.891 -11.914 1 95.94 62 GLU B CA 1
ATOM 2368 C C . GLU B 1 62 ? 19.656 -30.281 -12.133 1 95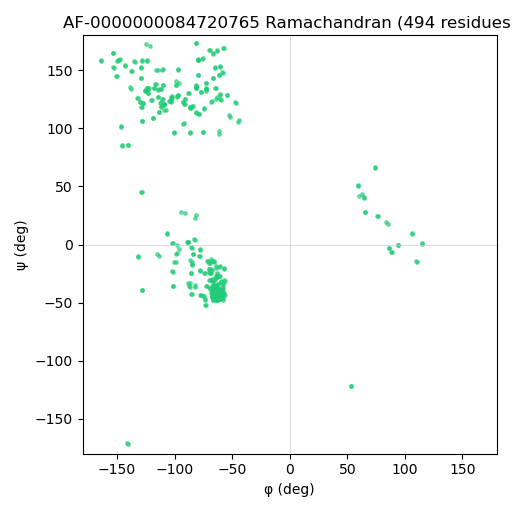.94 62 GLU B C 1
ATOM 2370 O O . GLU B 1 62 ? 19.891 -31.188 -11.336 1 95.94 62 GLU B O 1
ATOM 2375 N N . ALA B 1 63 ? 18.859 -30.453 -13.117 1 94.75 63 ALA B N 1
ATOM 2376 C CA . ALA B 1 63 ? 18.234 -31.75 -13.43 1 94.75 63 ALA B CA 1
ATOM 2377 C C . ALA B 1 63 ? 19.281 -32.812 -13.727 1 94.75 63 ALA B C 1
ATOM 2379 O O . ALA B 1 63 ? 19.172 -33.938 -13.266 1 94.75 63 ALA B O 1
ATOM 2380 N N . ARG B 1 64 ? 20.219 -32.406 -14.453 1 94.44 64 ARG B N 1
ATOM 2381 C CA . ARG B 1 64 ? 21.312 -33.312 -14.773 1 94.44 64 ARG B CA 1
ATOM 2382 C C . ARG B 1 64 ? 22.062 -33.75 -13.516 1 94.44 64 ARG B C 1
ATOM 2384 O O . ARG B 1 64 ? 22.359 -34.938 -13.344 1 94.44 64 ARG B O 1
ATOM 2391 N N . GLY B 1 65 ? 22.344 -32.781 -12.758 1 94.94 65 GLY B N 1
ATOM 2392 C CA . GLY B 1 65 ? 23.047 -33.094 -11.523 1 94.94 65 GLY B CA 1
ATOM 2393 C C . GLY B 1 65 ? 22.312 -34.062 -10.625 1 94.94 65 GLY B C 1
ATOM 2394 O O . GLY B 1 65 ? 22.922 -34.875 -9.953 1 94.94 65 GLY B O 1
ATOM 2395 N N . ARG B 1 66 ? 21.047 -34 -10.648 1 93.06 66 ARG B N 1
ATOM 2396 C CA . ARG B 1 66 ? 20.219 -34.844 -9.789 1 93.06 66 ARG B CA 1
ATOM 2397 C C . ARG B 1 66 ? 19.719 -36.062 -10.539 1 93.06 66 ARG B C 1
ATOM 2399 O O . ARG B 1 66 ? 18.953 -36.875 -9.992 1 93.06 66 ARG B O 1
ATOM 2406 N N . GLN B 1 67 ? 20.062 -36.188 -11.789 1 91.56 67 GLN B N 1
ATOM 2407 C CA . GLN B 1 67 ? 19.688 -37.312 -12.648 1 91.56 67 GLN B CA 1
ATOM 2408 C C . GLN B 1 67 ? 18.172 -37.438 -12.781 1 91.56 67 GLN B C 1
ATOM 2410 O O . GLN B 1 67 ? 17.625 -38.531 -12.648 1 91.56 67 GLN B O 1
ATOM 2415 N N . LEU B 1 68 ? 17.594 -36.25 -12.938 1 91.31 68 LEU B N 1
ATOM 2416 C CA . LEU B 1 68 ? 16.141 -36.188 -13.141 1 91.31 68 LEU B CA 1
ATOM 2417 C C . LEU B 1 68 ? 15.812 -36.094 -14.625 1 91.31 68 LEU B C 1
ATOM 2419 O O . LEU B 1 68 ? 16.5 -35.406 -15.383 1 91.31 68 LEU B O 1
ATOM 2423 N N . ALA B 1 69 ? 14.852 -36.781 -14.969 1 85.75 69 ALA B N 1
ATOM 2424 C CA . ALA B 1 69 ? 14.391 -36.75 -16.359 1 85.75 69 ALA B CA 1
ATOM 2425 C C . ALA B 1 69 ? 13.398 -35.594 -16.562 1 85.75 69 ALA B C 1
ATOM 2427 O O . ALA B 1 69 ? 12.195 -35.75 -16.328 1 85.75 69 ALA B O 1
ATOM 2428 N N . ILE B 1 70 ? 13.828 -34.438 -17.047 1 93 70 ILE B N 1
ATOM 2429 C CA . ILE B 1 70 ? 13.016 -33.25 -17.312 1 93 70 ILE B CA 1
ATOM 2430 C C . ILE B 1 70 ? 13.344 -32.719 -18.703 1 93 70 ILE B C 1
ATOM 2432 O O . ILE B 1 70 ? 14.508 -32.656 -19.094 1 93 70 ILE B O 1
ATOM 2436 N N . GLU B 1 71 ? 12.391 -32.562 -19.453 1 94.94 71 GLU B N 1
ATOM 2437 C CA . GLU B 1 71 ? 12.547 -31.828 -20.719 1 94.94 71 GLU B CA 1
ATOM 2438 C C . GLU B 1 71 ? 12.367 -30.328 -20.516 1 94.94 71 GLU B C 1
ATOM 2440 O O . GLU B 1 71 ? 11.305 -29.875 -20.078 1 94.94 71 GLU B O 1
ATOM 2445 N N . VAL B 1 72 ? 13.391 -29.547 -20.781 1 96.69 72 VAL B N 1
ATOM 2446 C CA . VAL B 1 72 ? 13.328 -28.125 -20.531 1 96.69 72 VAL B CA 1
ATOM 2447 C C . VAL B 1 72 ? 13.609 -27.344 -21.812 1 96.69 72 VAL B C 1
ATOM 2449 O O . VAL B 1 72 ? 14.5 -27.719 -22.578 1 96.69 72 VAL B O 1
ATOM 2452 N N . SER B 1 73 ? 12.828 -26.344 -22.125 1 96.69 73 SER B N 1
ATOM 2453 C CA . SER B 1 73 ? 13.023 -25.562 -23.359 1 96.69 73 SER B CA 1
ATOM 2454 C C . SER B 1 73 ? 12.617 -24.109 -23.156 1 96.69 73 SER B C 1
ATOM 2456 O O . SER B 1 73 ? 11.898 -23.781 -22.219 1 96.69 73 SER B O 1
ATOM 2458 N N . VAL B 1 74 ? 13.125 -23.234 -24.031 1 97.81 74 VAL B N 1
ATOM 2459 C CA . VAL B 1 74 ? 12.766 -21.828 -24.031 1 97.81 74 VAL B CA 1
ATOM 2460 C C . VAL B 1 74 ? 11.477 -21.609 -24.828 1 97.81 74 VAL B C 1
ATOM 2462 O O . VAL B 1 74 ? 11.398 -21.938 -26.016 1 97.81 74 VAL B O 1
ATOM 2465 N N . ALA B 1 75 ? 10.453 -21.094 -24.141 1 96.88 75 ALA B N 1
ATOM 2466 C CA . ALA B 1 75 ? 9.18 -20.797 -24.781 1 96.88 75 ALA B CA 1
ATOM 2467 C C . ALA B 1 75 ? 8.328 -19.875 -23.906 1 96.88 75 ALA B C 1
ATOM 2469 O O . ALA B 1 75 ? 8.531 -19.797 -22.703 1 96.88 75 ALA B O 1
ATOM 2470 N N . GLY B 1 76 ? 7.391 -19.188 -24.578 1 96.31 76 GLY B N 1
ATOM 2471 C CA . GLY B 1 76 ? 6.441 -18.344 -23.859 1 96.31 76 GLY B CA 1
ATOM 2472 C C . GLY B 1 76 ? 5.117 -19.031 -23.594 1 96.31 76 GLY B C 1
ATOM 2473 O O . GLY B 1 76 ? 4.664 -19.859 -24.391 1 96.31 76 GLY B O 1
ATOM 2474 N N . ILE B 1 77 ? 4.492 -18.656 -22.562 1 95.94 77 ILE B N 1
ATOM 2475 C CA . ILE B 1 77 ? 3.266 -19.312 -22.125 1 95.94 77 ILE B CA 1
ATOM 2476 C C . ILE B 1 77 ? 2.109 -18.922 -23.031 1 95.94 77 ILE B C 1
ATOM 2478 O O . ILE B 1 77 ? 1.123 -19.641 -23.156 1 95.94 77 ILE B O 1
ATOM 2482 N N . GLU B 1 78 ? 2.209 -17.781 -23.672 1 96.75 78 GLU B N 1
ATOM 2483 C CA . GLU B 1 78 ? 1.143 -17.297 -24.547 1 96.75 78 GLU B CA 1
ATOM 2484 C C . GLU B 1 78 ? 1.161 -18 -25.891 1 96.75 78 GLU B C 1
ATOM 2486 O O . GLU B 1 78 ? 0.254 -17.812 -26.703 1 96.75 78 GLU B O 1
ATOM 2491 N N . GLU B 1 79 ? 2.184 -18.734 -26.141 1 95.81 79 GLU B N 1
ATOM 2492 C CA . GLU B 1 79 ? 2.309 -19.578 -27.328 1 95.81 79 GLU B CA 1
ATOM 2493 C C . GLU B 1 79 ? 3.082 -20.859 -27 1 95.81 79 GLU B C 1
ATOM 2495 O O . GLU B 1 79 ? 4.254 -20.984 -27.359 1 95.81 79 GLU B O 1
ATOM 2500 N N . LEU B 1 80 ? 2.412 -21.812 -26.531 1 97.75 80 LEU B N 1
ATOM 2501 C CA . LEU B 1 80 ? 3.062 -23.047 -26.109 1 97.75 80 LEU B CA 1
ATOM 2502 C C . LEU B 1 80 ? 3.338 -23.953 -27.312 1 97.75 80 LEU B C 1
ATOM 2504 O O . LEU B 1 80 ? 2.463 -24.156 -28.156 1 97.75 80 LEU B O 1
ATOM 2508 N N . PRO B 1 81 ? 4.52 -24.484 -27.359 1 97.44 81 PRO B N 1
ATOM 2509 C CA . PRO B 1 81 ? 4.906 -25.297 -28.516 1 97.44 81 PRO B CA 1
ATOM 2510 C C . PRO B 1 81 ? 4.395 -26.734 -28.438 1 97.44 81 PRO B C 1
ATOM 2512 O O . PRO B 1 81 ? 5.012 -27.641 -29 1 97.44 81 PRO B O 1
ATOM 2515 N N . HIS B 1 82 ? 3.383 -27 -27.766 1 97.94 82 HIS B N 1
ATOM 2516 C CA . HIS B 1 82 ? 2.844 -28.344 -27.594 1 97.94 82 HIS B CA 1
ATOM 2517 C C . HIS B 1 82 ? 1.454 -28.469 -28.203 1 97.94 82 HIS B C 1
ATOM 2519 O O . HIS B 1 82 ? 0.69 -27.5 -28.219 1 97.94 82 HIS B O 1
ATOM 2525 N N . PRO B 1 83 ? 1.1 -29.656 -28.656 1 97.75 83 PRO B N 1
ATOM 2526 C CA . PRO B 1 83 ? -0.254 -29.875 -29.172 1 97.75 83 PRO B CA 1
ATOM 2527 C C . PRO B 1 83 ? -1.323 -29.766 -28.094 1 97.75 83 PRO B C 1
ATOM 2529 O O . PRO B 1 83 ? -1.009 -29.844 -26.906 1 97.75 83 PRO B O 1
ATOM 2532 N N . ALA B 1 84 ? -2.568 -29.641 -28.578 1 97.88 84 ALA B N 1
ATOM 2533 C CA . ALA B 1 84 ? -3.703 -29.641 -27.656 1 97.88 84 ALA B CA 1
ATOM 2534 C C . ALA B 1 84 ? -3.789 -30.969 -26.891 1 97.88 84 ALA B C 1
ATOM 2536 O O . ALA B 1 84 ? -3.354 -32 -27.391 1 97.88 84 ALA B O 1
ATOM 2537 N N . GLU B 1 85 ? -4.215 -30.891 -25.703 1 97.69 85 GLU B N 1
ATOM 2538 C CA . GLU B 1 85 ? -4.551 -32.062 -24.891 1 97.69 85 GLU B CA 1
ATOM 2539 C C . GLU B 1 85 ? -3.346 -33 -24.719 1 97.69 85 GLU B C 1
ATOM 2541 O O . GLU B 1 85 ? -3.451 -34.188 -24.938 1 97.69 85 GLU B O 1
ATOM 2546 N N . THR B 1 86 ? -2.273 -32.438 -24.328 1 96.94 86 THR B N 1
ATOM 2547 C CA . THR B 1 86 ? -1.021 -33.188 -24.188 1 96.94 86 THR B CA 1
ATOM 2548 C C . THR B 1 86 ? -0.762 -33.531 -22.734 1 96.94 86 THR B C 1
ATOM 2550 O O . THR B 1 86 ? -0.29 -34.625 -22.422 1 96.94 86 THR B O 1
ATOM 2553 N N . PHE B 1 87 ? -1.119 -32.656 -21.797 1 96 87 PHE B N 1
ATOM 2554 C CA . PHE B 1 87 ? -0.659 -32.812 -20.422 1 96 87 PHE B CA 1
ATOM 2555 C C . PHE B 1 87 ? -1.814 -33.188 -19.5 1 96 87 PHE B C 1
ATOM 2557 O O . PHE B 1 87 ? -2.957 -32.781 -19.734 1 96 87 PHE B O 1
ATOM 2564 N N . ASP B 1 88 ? -1.458 -33.938 -18.422 1 94.25 88 ASP B N 1
ATOM 2565 C CA . ASP B 1 88 ? -2.408 -34.281 -17.375 1 94.25 88 ASP B CA 1
ATOM 2566 C C . ASP B 1 88 ? -2.469 -33.188 -16.312 1 94.25 88 ASP B C 1
ATOM 2568 O O . ASP B 1 88 ? -3.514 -32.969 -15.688 1 94.25 88 ASP B O 1
ATOM 2572 N N . VAL B 1 89 ? -1.328 -32.562 -16.094 1 94.75 89 VAL B N 1
ATOM 2573 C CA . VAL B 1 89 ? -1.192 -31.5 -15.102 1 94.75 89 VAL B CA 1
ATOM 2574 C C . VAL B 1 89 ? -0.341 -30.375 -15.656 1 94.75 89 VAL B C 1
ATOM 2576 O O . VAL B 1 89 ? 0.673 -30.609 -16.312 1 94.75 89 VAL B O 1
ATOM 2579 N N . VAL B 1 90 ? -0.812 -29.203 -15.43 1 96.75 90 VAL B N 1
ATOM 2580 C CA . VAL B 1 90 ? -0.02 -28.016 -15.734 1 96.75 90 VAL B CA 1
ATOM 2581 C C . VAL B 1 90 ? 0.197 -27.188 -14.469 1 96.75 90 VAL B C 1
ATOM 2583 O O . VAL B 1 90 ? -0.755 -26.891 -13.742 1 96.75 90 VAL B O 1
ATOM 2586 N N . LEU B 1 91 ? 1.438 -26.953 -14.203 1 96.94 91 LEU B N 1
ATOM 2587 C CA . LEU B 1 91 ? 1.84 -26.031 -13.156 1 96.94 91 LEU B CA 1
ATOM 2588 C C . LEU B 1 91 ? 2.162 -24.656 -13.75 1 96.94 91 LEU B C 1
ATOM 2590 O O . LEU B 1 91 ? 2.889 -24.562 -14.742 1 96.94 91 LEU B O 1
ATOM 2594 N N . CYS B 1 92 ? 1.59 -23.625 -13.227 1 97.81 92 CYS B N 1
ATOM 2595 C CA . CYS B 1 92 ? 1.867 -22.234 -13.586 1 97.81 92 CYS B CA 1
ATOM 2596 C C . CYS B 1 92 ? 1.876 -21.344 -12.352 1 97.81 92 CYS B C 1
ATOM 2598 O O . CYS B 1 92 ? 0.877 -20.688 -12.047 1 97.81 92 CYS B O 1
ATOM 2600 N N . ASN B 1 93 ? 3.031 -21.312 -11.758 1 96.31 93 ASN B N 1
ATOM 2601 C CA . ASN B 1 93 ? 3.152 -20.719 -10.43 1 96.31 93 ASN B CA 1
ATOM 2602 C C . ASN B 1 93 ? 3.98 -19.438 -10.461 1 96.31 93 ASN B C 1
ATOM 2604 O O . ASN B 1 93 ? 5.137 -19.453 -10.891 1 96.31 93 ASN B O 1
ATOM 2608 N N . TYR B 1 94 ? 3.387 -18.312 -10.008 1 93.81 94 TYR B N 1
ATOM 2609 C CA . TYR B 1 94 ? 4.047 -17.016 -9.914 1 93.81 94 TYR B CA 1
ATOM 2610 C C . TYR B 1 94 ? 4.418 -16.5 -11.289 1 93.81 94 TYR B C 1
ATOM 2612 O O . TYR B 1 94 ? 5.496 -15.93 -11.477 1 93.81 94 TYR B O 1
ATOM 2620 N N . VAL B 1 95 ? 3.537 -16.672 -12.289 1 95.19 95 VAL B N 1
ATOM 2621 C CA . VAL B 1 95 ? 3.938 -16.375 -13.664 1 95.19 95 VAL B CA 1
ATOM 2622 C C . VAL B 1 95 ? 2.92 -15.438 -14.305 1 95.19 95 VAL B C 1
ATOM 2624 O O . VAL B 1 95 ? 3.295 -14.461 -14.961 1 95.19 95 VAL B O 1
ATOM 2627 N N . LEU B 1 96 ? 1.648 -15.602 -14.062 1 95.12 96 LEU B N 1
ATOM 2628 C CA . LEU B 1 96 ? 0.587 -15.047 -14.898 1 95.12 96 LEU B CA 1
ATOM 2629 C C . LEU B 1 96 ? 0.524 -13.531 -14.758 1 95.12 96 LEU B C 1
ATOM 2631 O O . LEU B 1 96 ? 0.038 -12.844 -15.656 1 95.12 96 LEU B O 1
ATOM 2635 N N . TYR B 1 97 ? 1.05 -12.984 -13.688 1 92.31 97 TYR B N 1
ATOM 2636 C CA . TYR B 1 97 ? 1.065 -11.531 -13.57 1 92.31 97 TYR B CA 1
ATOM 2637 C C . TYR B 1 97 ? 2.178 -10.93 -14.414 1 92.31 97 TYR B C 1
ATOM 2639 O O . TYR B 1 97 ? 2.225 -9.711 -14.617 1 92.31 97 TYR B O 1
ATOM 2647 N N . HIS B 1 98 ? 2.99 -11.688 -15.039 1 91.38 98 HIS B N 1
ATOM 2648 C CA . HIS B 1 98 ? 4.086 -11.188 -15.859 1 91.38 98 HIS B CA 1
ATOM 2649 C C . HIS B 1 98 ? 3.721 -11.219 -17.344 1 91.38 98 HIS B C 1
ATOM 2651 O O . HIS B 1 98 ? 4.395 -10.594 -18.172 1 91.38 98 HIS B O 1
ATOM 2657 N N . VAL B 1 99 ? 2.734 -11.891 -17.672 1 93.12 99 VAL B N 1
ATOM 2658 C CA . VAL B 1 99 ? 2.461 -12.102 -19.078 1 93.12 99 VAL B CA 1
ATOM 2659 C C . VAL B 1 99 ? 1.786 -10.867 -19.672 1 93.12 99 VAL B C 1
ATOM 2661 O O . VAL B 1 99 ? 1.188 -10.07 -18.953 1 93.12 99 VAL B O 1
ATOM 2664 N N . GLU B 1 100 ? 1.893 -10.789 -20.953 1 92.12 100 GLU B N 1
ATOM 2665 C CA . GLU B 1 100 ? 1.279 -9.656 -21.641 1 92.12 100 GLU B CA 1
ATOM 2666 C C . GLU B 1 100 ? -0.241 -9.789 -21.672 1 92.12 100 GLU B C 1
ATOM 2668 O O . GLU B 1 100 ? -0.959 -8.875 -21.266 1 92.12 100 GLU B O 1
ATOM 2673 N N . SER B 1 101 ? -0.656 -10.891 -22.125 1 95.44 101 SER B N 1
ATOM 2674 C CA . SER B 1 101 ? -2.09 -11.156 -22.188 1 95.44 101 SER B CA 1
ATOM 2675 C C . SER B 1 101 ? -2.471 -12.352 -21.328 1 95.44 101 SER B C 1
ATOM 2677 O O . SER B 1 101 ? -2.291 -13.5 -21.734 1 95.44 101 SER B O 1
ATOM 2679 N N . ILE B 1 102 ? -3.152 -12.023 -20.234 1 95.38 102 ILE B N 1
ATOM 2680 C CA . ILE B 1 102 ? -3.539 -13.07 -19.297 1 95.38 102 ILE B CA 1
ATOM 2681 C C . ILE B 1 102 ? -4.578 -13.984 -19.938 1 95.38 102 ILE B C 1
ATOM 2683 O O . ILE B 1 102 ? -4.434 -15.211 -19.922 1 95.38 102 ILE B O 1
ATOM 2687 N N . PRO B 1 103 ? -5.566 -13.469 -20.641 1 95.81 103 PRO B N 1
ATOM 2688 C CA . PRO B 1 103 ? -6.531 -14.359 -21.297 1 95.81 103 PRO B CA 1
ATOM 2689 C C . PRO B 1 103 ? -5.879 -15.281 -22.328 1 95.81 103 PRO B C 1
ATOM 2691 O O . PRO B 1 103 ? -6.234 -16.453 -22.422 1 95.81 103 PRO B O 1
ATOM 2694 N N . LYS B 1 104 ? -4.949 -14.758 -23.047 1 97.19 104 LYS B N 1
ATOM 2695 C CA . LYS B 1 104 ? -4.254 -15.586 -24.016 1 97.19 104 LYS B CA 1
ATOM 2696 C C . LYS B 1 104 ? -3.473 -16.703 -23.344 1 97.19 104 LYS B C 1
ATOM 2698 O O . LYS B 1 104 ? -3.5 -17.859 -23.797 1 97.19 104 LYS B O 1
ATOM 2703 N N . ALA B 1 105 ? -2.785 -16.312 -22.297 1 97.81 105 ALA B N 1
ATOM 2704 C CA . ALA B 1 105 ? -2.023 -17.312 -21.547 1 97.81 105 ALA B CA 1
ATOM 2705 C C . ALA B 1 105 ? -2.938 -18.406 -21 1 97.81 105 ALA B C 1
ATOM 2707 O O . ALA B 1 105 ? -2.641 -19.594 -21.141 1 97.81 105 ALA B O 1
ATOM 2708 N N . ILE B 1 106 ? -4.031 -18.016 -20.453 1 97.5 106 ILE B N 1
ATOM 2709 C CA . ILE B 1 106 ? -4.988 -18.953 -19.875 1 97.5 106 ILE B CA 1
ATOM 2710 C C . ILE B 1 106 ? -5.539 -19.859 -20.984 1 97.5 106 ILE B C 1
ATOM 2712 O O . ILE B 1 106 ? -5.703 -21.062 -20.781 1 97.5 106 ILE B O 1
ATOM 2716 N N . GLY B 1 107 ? -5.797 -19.297 -22.094 1 97.44 107 GLY B N 1
ATOM 2717 C CA . GLY B 1 107 ? -6.238 -20.062 -23.234 1 97.44 107 GLY B CA 1
ATOM 2718 C C . GLY B 1 107 ? -5.246 -21.141 -23.656 1 97.44 107 GLY B C 1
ATOM 2719 O O . GLY B 1 107 ? -5.633 -22.281 -23.938 1 97.44 107 GLY B O 1
ATOM 2720 N N . GLU B 1 108 ? -4.004 -20.797 -23.688 1 98.31 108 GLU B N 1
ATOM 2721 C CA . GLU B 1 108 ? -2.953 -21.75 -24.062 1 98.31 108 GLU B CA 1
ATOM 2722 C C . GLU B 1 108 ? -2.816 -22.859 -23.016 1 98.31 108 GLU B C 1
ATOM 2724 O O . GLU B 1 108 ? -2.652 -24.031 -23.375 1 98.31 108 GLU B O 1
ATOM 2729 N N . LEU B 1 109 ? -2.896 -22.5 -21.797 1 98.31 109 LEU B N 1
ATOM 2730 C CA . LEU B 1 109 ? -2.826 -23.5 -20.734 1 98.31 109 LEU B CA 1
ATOM 2731 C C . LEU B 1 109 ? -3.975 -24.5 -20.844 1 98.31 109 LEU B C 1
ATOM 2733 O O . LEU B 1 109 ? -3.777 -25.703 -20.672 1 98.31 109 LEU B O 1
ATOM 2737 N N . ALA B 1 110 ? -5.117 -24 -21.156 1 98.12 110 ALA B N 1
ATOM 2738 C CA . ALA B 1 110 ? -6.285 -24.859 -21.344 1 98.12 110 ALA B CA 1
ATOM 2739 C C . ALA B 1 110 ? -6.117 -25.75 -22.562 1 98.12 110 ALA B C 1
ATOM 2741 O O . ALA B 1 110 ? -6.473 -26.922 -22.531 1 98.12 110 ALA B O 1
ATOM 2742 N N . ARG B 1 111 ? -5.609 -25.156 -23.578 1 98.06 111 ARG B N 1
ATOM 2743 C CA . ARG B 1 111 ? -5.453 -25.891 -24.828 1 98.06 111 ARG B CA 1
ATOM 2744 C C . ARG B 1 111 ? -4.566 -27.125 -24.641 1 98.06 111 ARG B C 1
ATOM 2746 O O . ARG B 1 111 ? -4.891 -28.203 -25.125 1 98.06 111 ARG B O 1
ATOM 2753 N N . VAL B 1 112 ? -3.512 -27 -23.922 1 98.19 112 VAL B N 1
ATOM 2754 C CA . VAL B 1 112 ? -2.521 -28.078 -23.844 1 98.19 112 VAL B CA 1
ATOM 2755 C C . VAL B 1 112 ? -2.936 -29.078 -22.781 1 98.19 112 VAL B C 1
ATOM 2757 O O . VAL B 1 112 ? -2.365 -30.172 -22.688 1 98.19 112 VAL B O 1
ATOM 2760 N N . LEU B 1 113 ? -3.852 -28.719 -21.953 1 97.19 113 LEU B N 1
ATOM 2761 C CA . LEU B 1 113 ? -4.34 -29.625 -20.906 1 97.19 113 LEU B CA 1
ATOM 2762 C C . LEU B 1 113 ? -5.375 -30.594 -21.469 1 97.19 113 LEU B C 1
ATOM 2764 O O . LEU B 1 113 ? -6.246 -30.203 -22.25 1 97.19 113 LEU B O 1
ATOM 2768 N N . LYS B 1 114 ? -5.281 -31.859 -21.094 1 96.12 114 LYS B N 1
ATOM 2769 C CA . LYS B 1 114 ? -6.316 -32.812 -21.438 1 96.12 114 LYS B CA 1
ATOM 2770 C C . LYS B 1 114 ? -7.641 -32.469 -20.766 1 96.12 114 LYS B C 1
ATOM 2772 O O . LYS B 1 114 ? -7.66 -31.859 -19.703 1 96.12 114 LYS B O 1
ATOM 2777 N N . PRO B 1 115 ? -8.75 -32.906 -21.453 1 95.5 115 PRO B N 1
ATOM 2778 C CA . PRO B 1 115 ? -10 -32.812 -20.703 1 95.5 115 PRO B CA 1
ATOM 2779 C C . PRO B 1 115 ? -9.93 -33.531 -19.359 1 95.5 115 PRO B C 1
ATOM 2781 O O . PRO B 1 115 ? -9.438 -34.656 -19.281 1 95.5 115 PRO B O 1
ATOM 2784 N N . GLY B 1 116 ? -10.289 -32.875 -18.359 1 94.12 116 GLY B N 1
ATOM 2785 C CA . GLY B 1 116 ? -10.195 -33.438 -17.016 1 94.12 116 GLY B CA 1
ATOM 2786 C C . GLY B 1 116 ? -8.852 -33.188 -16.359 1 94.12 116 GLY B C 1
ATOM 2787 O O . GLY B 1 116 ? -8.664 -33.5 -15.188 1 94.12 116 GLY B O 1
ATOM 2788 N N . GLY B 1 117 ? -7.973 -32.625 -17.172 1 94.94 117 GLY B N 1
ATOM 2789 C CA . GLY B 1 117 ? -6.664 -32.312 -16.625 1 94.94 117 GLY B CA 1
ATOM 2790 C C . GLY B 1 117 ? -6.703 -31.188 -15.609 1 94.94 117 GLY B C 1
ATOM 2791 O O . GLY B 1 117 ? -7.719 -30.5 -15.469 1 94.94 117 GLY B O 1
ATOM 2792 N N . ARG B 1 118 ? -5.582 -30.984 -14.844 1 95.06 118 ARG B N 1
ATOM 2793 C CA . ARG B 1 118 ? -5.578 -30.031 -13.734 1 95.06 118 ARG B CA 1
ATOM 2794 C C . ARG B 1 118 ? -4.562 -28.922 -13.977 1 95.06 118 ARG B C 1
ATOM 2796 O O . ARG B 1 118 ? -3.459 -29.172 -14.461 1 95.06 118 ARG B O 1
ATOM 2803 N N . LEU B 1 119 ? -5.062 -27.766 -13.711 1 97.06 119 LEU B N 1
ATOM 2804 C CA . LEU B 1 119 ? -4.176 -26.609 -13.609 1 97.06 119 LEU B CA 1
ATOM 2805 C C . LEU B 1 119 ? -3.934 -26.25 -12.156 1 97.06 119 LEU B C 1
ATOM 2807 O O . LEU B 1 119 ? -4.883 -26.109 -11.375 1 97.06 119 LEU B O 1
ATOM 2811 N N . VAL B 1 120 ? -2.645 -26.141 -11.812 1 96.81 120 VAL B N 1
ATOM 2812 C CA . VAL B 1 120 ? -2.244 -25.641 -10.5 1 96.81 120 VAL B CA 1
ATOM 2813 C C . VAL B 1 120 ? -1.569 -24.281 -10.641 1 96.81 120 VAL B C 1
ATOM 2815 O O . VAL B 1 120 ? -0.554 -24.156 -11.328 1 96.81 120 VAL B O 1
ATOM 2818 N N . SER B 1 121 ? -2.184 -23.312 -10.008 1 97.12 121 SER B N 1
ATOM 2819 C CA . SER B 1 121 ? -1.637 -21.953 -10.062 1 97.12 121 SER B CA 1
ATOM 2820 C C . SER B 1 121 ? -1.492 -21.359 -8.672 1 97.12 121 SER B C 1
ATOM 2822 O O . SER B 1 121 ? -2.48 -21.203 -7.953 1 97.12 121 SER B O 1
ATOM 2824 N N . VAL B 1 122 ? -0.236 -21.062 -8.352 1 96.06 122 VAL B N 1
ATOM 2825 C CA . VAL B 1 122 ? 0.049 -20.359 -7.113 1 96.06 122 VAL B CA 1
ATOM 2826 C C . VAL B 1 122 ? 0.226 -18.859 -7.406 1 96.06 122 VAL B C 1
ATOM 2828 O O . VAL B 1 122 ? 1.013 -18.484 -8.273 1 96.06 122 VAL B O 1
ATOM 2831 N N . VAL B 1 123 ? -0.531 -18.094 -6.656 1 94.88 123 VAL B N 1
ATOM 2832 C CA . VAL B 1 123 ? -0.485 -16.641 -6.859 1 94.88 123 VAL B CA 1
ATOM 2833 C C . VAL B 1 123 ? -0.261 -15.945 -5.52 1 94.88 123 VAL B C 1
ATOM 2835 O O . VAL B 1 123 ? -0.572 -16.5 -4.461 1 94.88 123 VAL B O 1
ATOM 2838 N N . PRO B 1 124 ? 0.337 -14.805 -5.613 1 91.94 124 PRO B N 1
ATOM 2839 C CA . PRO B 1 124 ? 0.49 -14.039 -4.375 1 91.94 124 PRO B CA 1
ATOM 2840 C C . PRO B 1 124 ? -0.845 -13.555 -3.811 1 91.94 124 PRO B C 1
ATOM 2842 O O . PRO B 1 124 ? -1.782 -13.297 -4.57 1 91.94 124 PRO B O 1
ATOM 2845 N N . ALA B 1 125 ? -0.891 -13.578 -2.449 1 89.88 125 ALA B N 1
ATOM 2846 C CA . ALA B 1 125 ? -1.984 -12.844 -1.823 1 89.88 125 ALA B CA 1
ATOM 2847 C C . ALA B 1 125 ? -1.883 -11.352 -2.127 1 89.88 125 ALA B C 1
ATOM 2849 O O . ALA B 1 125 ? -0.859 -10.883 -2.631 1 89.88 125 ALA B O 1
ATOM 2850 N N . PHE B 1 126 ? -3.09 -10.727 -1.766 1 84.81 126 PHE B N 1
ATOM 2851 C CA . PHE B 1 126 ? -3.047 -9.273 -1.848 1 84.81 126 PHE B CA 1
ATOM 2852 C C . PHE B 1 126 ? -2.049 -8.703 -0.845 1 84.81 126 PHE B C 1
ATOM 2854 O O . PHE B 1 126 ? -1.975 -9.164 0.295 1 84.81 126 PHE B O 1
ATOM 2861 N N . ARG B 1 127 ? -1.08 -7.918 -1.128 1 80.44 127 ARG B N 1
ATOM 2862 C CA . ARG B 1 127 ? -0.066 -7.324 -0.264 1 80.44 127 ARG B CA 1
ATOM 2863 C C . ARG B 1 127 ? 1.11 -8.273 -0.063 1 80.44 127 ARG B C 1
ATOM 2865 O O . ARG B 1 127 ? 1.715 -8.305 1.011 1 80.44 127 ARG B O 1
ATOM 2872 N N . TRP B 1 128 ? 1.24 -9.227 -0.892 1 87.31 128 TRP B N 1
ATOM 2873 C CA . TRP B 1 128 ? 2.42 -10.086 -0.85 1 87.31 128 TRP B CA 1
ATOM 2874 C C . TRP B 1 128 ? 3.693 -9.258 -0.729 1 87.31 128 TRP B C 1
ATOM 2876 O O . TRP B 1 128 ? 3.881 -8.289 -1.464 1 87.31 128 TRP B O 1
ATOM 2886 N N . LEU B 1 129 ? 4.516 -9.5 0.358 1 90.94 129 LEU B N 1
ATOM 2887 C CA . LEU B 1 129 ? 5.812 -8.883 0.608 1 90.94 129 LEU B CA 1
ATOM 2888 C C . LEU B 1 129 ? 5.664 -7.383 0.857 1 90.94 129 LEU B C 1
ATOM 2890 O O . LEU B 1 129 ? 6.586 -6.609 0.594 1 90.94 129 LEU B O 1
ATOM 2894 N N . HIS B 1 130 ? 4.543 -6.945 1.364 1 90.19 130 HIS B N 1
ATOM 2895 C CA . HIS B 1 130 ? 4.254 -5.52 1.463 1 90.19 130 HIS B CA 1
ATOM 2896 C C . HIS B 1 130 ? 5.238 -4.82 2.395 1 90.19 130 HIS B C 1
ATOM 2898 O O . HIS B 1 130 ? 5.543 -3.643 2.209 1 90.19 130 HIS B O 1
ATOM 2904 N N . GLU B 1 131 ? 5.789 -5.488 3.344 1 94.25 131 GLU B N 1
ATOM 2905 C CA . GLU B 1 131 ? 6.75 -4.863 4.246 1 94.25 131 GLU B CA 1
ATOM 2906 C C . GLU B 1 131 ? 7.988 -4.383 3.492 1 94.25 131 GLU B C 1
ATOM 2908 O O . GLU B 1 131 ? 8.477 -3.277 3.727 1 94.25 131 GLU B O 1
ATOM 2913 N N . LEU B 1 132 ? 8.438 -5.258 2.615 1 94.75 132 LEU B N 1
ATOM 2914 C CA . LEU B 1 132 ? 9.609 -4.887 1.82 1 94.75 132 LEU B CA 1
ATOM 2915 C C . LEU B 1 132 ? 9.297 -3.699 0.918 1 94.75 132 LEU B C 1
ATOM 2917 O O . LEU B 1 132 ? 10.125 -2.795 0.769 1 94.75 132 LEU B O 1
ATOM 2921 N N . ILE B 1 133 ? 8.094 -3.748 0.395 1 92.19 133 ILE B N 1
ATOM 2922 C CA . ILE B 1 133 ? 7.648 -2.674 -0.484 1 92.19 133 ILE B CA 1
ATOM 2923 C C . ILE B 1 133 ? 7.559 -1.368 0.303 1 92.19 133 ILE B C 1
ATOM 2925 O O . ILE B 1 133 ? 8.07 -0.335 -0.134 1 92.19 133 ILE B O 1
ATOM 2929 N N . ASP B 1 134 ? 7.023 -1.453 1.445 1 93.38 134 ASP B N 1
ATOM 2930 C CA . ASP B 1 134 ? 6.84 -0.285 2.301 1 93.38 134 ASP B CA 1
ATOM 2931 C C . ASP B 1 134 ? 8.188 0.31 2.715 1 93.38 134 ASP B C 1
ATOM 2933 O O . ASP B 1 134 ? 8.383 1.524 2.639 1 93.38 134 ASP B O 1
ATOM 2937 N N . TRP B 1 135 ? 9.078 -0.529 3.156 1 97 135 TRP B N 1
ATOM 2938 C CA . TRP B 1 135 ? 10.383 -0.042 3.584 1 97 135 TRP B CA 1
ATOM 2939 C C . TRP B 1 135 ? 11.102 0.662 2.438 1 97 135 TRP B C 1
ATOM 2941 O O . TRP B 1 135 ? 11.695 1.729 2.629 1 97 135 TRP B O 1
ATOM 2951 N N . GLN B 1 136 ? 11.039 0.076 1.281 1 96.62 136 GLN B N 1
ATOM 2952 C CA . GLN B 1 136 ? 11.727 0.694 0.15 1 96.62 136 GLN B CA 1
ATOM 2953 C C . GLN B 1 136 ? 11.062 2.016 -0.235 1 96.62 136 GLN B C 1
ATOM 2955 O O . GLN B 1 136 ? 11.75 3.004 -0.502 1 96.62 136 GLN B O 1
ATOM 2960 N N . ASP B 1 137 ? 9.742 2.008 -0.295 1 94.12 137 ASP B N 1
ATOM 2961 C CA . ASP B 1 137 ? 9.039 3.229 -0.676 1 94.12 137 ASP B CA 1
ATOM 2962 C C . ASP B 1 137 ? 9.328 4.359 0.309 1 94.12 137 ASP B C 1
ATOM 2964 O O . ASP B 1 137 ? 9.586 5.492 -0.099 1 94.12 137 ASP B O 1
ATOM 2968 N N . ARG B 1 138 ? 9.297 4.055 1.536 1 95.56 138 ARG B N 1
ATOM 2969 C CA . ARG B 1 138 ? 9.602 5.043 2.564 1 95.56 138 ARG B CA 1
ATOM 2970 C C . ARG B 1 138 ? 11.031 5.547 2.426 1 95.56 138 ARG B C 1
ATOM 2972 O O . ARG B 1 138 ? 11.289 6.75 2.541 1 95.56 138 ARG B O 1
ATOM 2979 N N . ALA B 1 139 ? 11.938 4.637 2.221 1 97.38 139 ALA B N 1
ATOM 2980 C CA . ALA B 1 139 ? 13.336 5.008 2.029 1 97.38 139 ALA B CA 1
ATOM 2981 C C . ALA B 1 139 ? 13.5 5.938 0.831 1 97.38 139 ALA B C 1
ATOM 2983 O O . ALA B 1 139 ? 14.211 6.941 0.907 1 97.38 139 ALA B O 1
ATOM 2984 N N . LEU B 1 140 ? 12.844 5.594 -0.24 1 96.31 140 LEU B N 1
ATOM 2985 C CA . LEU B 1 140 ? 12.938 6.398 -1.453 1 96.31 140 LEU B CA 1
ATOM 2986 C C . LEU B 1 140 ? 12.391 7.801 -1.217 1 96.31 140 LEU B C 1
ATOM 2988 O O . LEU B 1 140 ? 12.953 8.781 -1.703 1 96.31 140 LEU B O 1
ATOM 2992 N N . LEU B 1 141 ? 11.344 7.859 -0.482 1 94 141 LEU B N 1
ATOM 2993 C CA . LEU B 1 141 ? 10.789 9.164 -0.136 1 94 141 LEU B CA 1
ATOM 2994 C C . LEU B 1 141 ? 11.781 9.969 0.695 1 94 141 LEU B C 1
ATOM 2996 O O . LEU B 1 141 ? 11.992 11.156 0.437 1 94 141 LEU B O 1
ATOM 3000 N N . ARG B 1 142 ? 12.383 9.352 1.653 1 94.12 142 ARG B N 1
ATOM 3001 C CA . ARG B 1 142 ? 13.383 10.008 2.492 1 94.12 142 ARG B CA 1
ATOM 3002 C C . ARG B 1 142 ? 14.555 10.508 1.656 1 94.12 142 ARG B C 1
ATOM 3004 O O . ARG B 1 142 ? 15.156 11.531 1.975 1 94.12 142 ARG B O 1
ATOM 3011 N N . LEU B 1 143 ? 14.797 9.75 0.606 1 95.12 143 LEU B N 1
ATOM 3012 C CA . LEU B 1 143 ? 15.945 10.062 -0.245 1 95.12 143 LEU B CA 1
ATOM 3013 C C . LEU B 1 143 ? 15.578 11.133 -1.274 1 95.12 143 LEU B C 1
ATOM 3015 O O . LEU B 1 143 ? 16.422 11.547 -2.068 1 95.12 143 LEU B O 1
ATOM 3019 N N . GLY B 1 144 ? 14.32 11.469 -1.349 1 92.81 144 GLY B N 1
ATOM 3020 C CA . GLY B 1 144 ? 13.938 12.625 -2.143 1 92.81 144 GLY B CA 1
ATOM 3021 C C . GLY B 1 144 ? 13.273 12.25 -3.453 1 92.81 144 GLY B C 1
ATOM 3022 O O . GLY B 1 144 ? 13.062 13.109 -4.312 1 92.81 144 GLY B O 1
ATOM 3023 N N . HIS B 1 145 ? 12.969 10.992 -3.59 1 93.06 145 HIS B N 1
ATOM 3024 C CA . HIS B 1 145 ? 12.273 10.594 -4.809 1 93.06 145 HIS B CA 1
ATOM 3025 C C . HIS B 1 145 ? 10.789 10.906 -4.73 1 93.06 145 HIS B C 1
ATOM 3027 O O . HIS B 1 145 ? 10.18 10.781 -3.666 1 93.06 145 HIS B O 1
ATOM 3033 N N . ASP B 1 146 ? 10.289 11.25 -5.863 1 87.88 146 ASP B N 1
ATOM 3034 C CA . ASP B 1 146 ? 8.883 11.625 -5.938 1 87.88 146 ASP B CA 1
ATOM 3035 C C . ASP B 1 146 ? 7.984 10.391 -6.012 1 87.88 146 ASP B C 1
ATOM 3037 O O . ASP B 1 146 ? 8.234 9.484 -6.809 1 87.88 146 ASP B O 1
ATOM 3041 N N . ILE B 1 147 ? 6.918 10.461 -5.227 1 87.06 147 ILE B N 1
ATOM 3042 C CA . ILE B 1 147 ? 6.023 9.312 -5.105 1 87.06 147 ILE B CA 1
ATOM 3043 C C . ILE B 1 147 ? 5.379 9.008 -6.457 1 87.06 147 ILE B C 1
ATOM 3045 O O . ILE B 1 147 ? 4.996 7.871 -6.727 1 87.06 147 ILE B O 1
ATOM 3049 N N . ASP B 1 148 ? 5.27 10 -7.34 1 82.56 148 ASP B N 1
ATOM 3050 C CA . ASP B 1 148 ? 4.637 9.82 -8.648 1 82.56 148 ASP B CA 1
ATOM 3051 C C . ASP B 1 148 ? 5.652 9.352 -9.688 1 82.56 148 ASP B C 1
ATOM 3053 O O . ASP B 1 148 ? 5.301 9.141 -10.852 1 82.56 148 ASP B O 1
ATOM 3057 N N . GLY B 1 149 ? 6.809 9.156 -9.266 1 85 149 GLY B N 1
ATOM 3058 C CA . GLY B 1 149 ? 7.859 8.742 -10.18 1 85 149 GLY B CA 1
ATOM 3059 C C . GLY B 1 149 ? 7.852 7.258 -10.469 1 85 149 GLY B C 1
ATOM 3060 O O . GLY B 1 149 ? 7.117 6.5 -9.828 1 85 149 GLY B O 1
ATOM 3061 N N . PRO B 1 150 ? 8.648 6.805 -11.367 1 85.06 150 PRO B N 1
ATOM 3062 C CA . PRO B 1 150 ? 8.664 5.414 -11.836 1 85.06 150 PRO B CA 1
ATOM 3063 C C . PRO B 1 150 ? 9.141 4.438 -10.758 1 85.06 150 PRO B C 1
ATOM 3065 O O . PRO B 1 150 ? 8.828 3.246 -10.82 1 85.06 150 PRO B O 1
ATOM 3068 N N . LEU B 1 151 ? 9.867 4.922 -9.789 1 89.44 151 LEU B N 1
ATOM 3069 C CA . LEU B 1 151 ? 10.438 4.059 -8.766 1 89.44 151 LEU B CA 1
ATOM 3070 C C . LEU B 1 151 ? 9.352 3.488 -7.859 1 89.44 151 LEU B C 1
ATOM 3072 O O . LEU B 1 151 ? 9.586 2.521 -7.129 1 89.44 151 LEU B O 1
ATOM 3076 N N . PHE B 1 152 ? 8.18 4.098 -7.934 1 86.81 152 PHE B N 1
ATOM 3077 C CA . PHE B 1 152 ? 7.117 3.703 -7.02 1 86.81 152 PHE B CA 1
ATOM 3078 C C . PHE B 1 152 ? 6.047 2.904 -7.754 1 86.81 152 PHE B C 1
ATOM 3080 O O . PHE B 1 152 ? 5.016 2.562 -7.172 1 86.81 152 PHE B O 1
ATOM 3087 N N . LYS B 1 153 ? 6.254 2.521 -8.977 1 78.31 153 LYS B N 1
ATOM 3088 C CA . LYS B 1 153 ? 5.301 1.702 -9.719 1 78.31 153 LYS B CA 1
ATOM 3089 C C . LYS B 1 153 ? 5.141 0.327 -9.078 1 78.31 153 LYS B C 1
ATOM 3091 O O . LYS B 1 153 ? 6.125 -0.287 -8.656 1 78.31 153 LYS B O 1
ATOM 3096 N N . PRO B 1 154 ? 3.848 -0.027 -8.984 1 72.75 154 PRO B N 1
ATOM 3097 C CA . PRO B 1 154 ? 3.607 -1.341 -8.383 1 72.75 154 PRO B CA 1
ATOM 3098 C C . PRO B 1 154 ? 4.305 -2.471 -9.133 1 72.75 154 PRO B C 1
ATOM 3100 O O . PRO B 1 154 ? 4.57 -2.346 -10.336 1 72.75 154 PRO B O 1
ATOM 3103 N N . THR B 1 155 ? 4.719 -3.498 -8.453 1 66.75 155 THR B N 1
ATOM 3104 C CA . THR B 1 155 ? 5.426 -4.652 -8.992 1 66.75 155 THR B CA 1
ATOM 3105 C C . THR B 1 155 ? 4.57 -5.375 -10.023 1 66.75 155 THR B C 1
ATOM 3107 O O . THR B 1 155 ? 5.09 -6.145 -10.836 1 66.75 155 THR B O 1
ATOM 3110 N N . GLY B 1 156 ? 3.383 -5.156 -10 1 74.75 156 GLY B N 1
ATOM 3111 C CA . GLY B 1 156 ? 2.518 -5.766 -11 1 74.75 156 GLY B CA 1
ATOM 3112 C C . GLY B 1 156 ? 1.893 -7.066 -10.539 1 74.75 156 GLY B C 1
ATOM 3113 O O . GLY B 1 156 ? 1.081 -7.66 -11.25 1 74.75 156 GLY B O 1
ATOM 3114 N N . THR B 1 157 ? 2.211 -7.473 -9.32 1 78.62 157 THR B N 1
ATOM 3115 C CA . THR B 1 157 ? 1.714 -8.758 -8.836 1 78.62 157 THR B CA 1
ATOM 3116 C C . THR B 1 157 ? 0.191 -8.75 -8.742 1 78.62 157 THR B C 1
ATOM 3118 O O . THR B 1 157 ? -0.451 -9.797 -8.867 1 78.62 157 THR B O 1
ATOM 3121 N N . ASP B 1 158 ? -0.349 -7.586 -8.695 1 83.62 158 ASP B N 1
ATOM 3122 C CA . ASP B 1 158 ? -1.79 -7.492 -8.492 1 83.62 158 ASP B CA 1
ATOM 3123 C C . ASP B 1 158 ? -2.539 -7.531 -9.82 1 83.62 158 ASP B C 1
ATOM 3125 O O . ASP B 1 158 ? -3.771 -7.543 -9.852 1 83.62 158 ASP B O 1
ATOM 3129 N N . ARG B 1 159 ? -1.757 -7.684 -10.93 1 88.75 159 ARG B N 1
ATOM 3130 C CA . ARG B 1 159 ? -2.387 -7.949 -12.219 1 88.75 159 ARG B CA 1
ATOM 3131 C C . ARG B 1 159 ? -3.066 -9.32 -12.227 1 88.75 159 ARG B C 1
ATOM 3133 O O . ARG B 1 159 ? -4.023 -9.539 -12.969 1 88.75 159 ARG B O 1
ATOM 3140 N N . PHE B 1 160 ? -2.496 -10.18 -11.484 1 93.06 160 PHE B N 1
ATOM 3141 C CA . PHE B 1 160 ? -3.045 -11.516 -11.273 1 93.06 160 PHE B CA 1
ATOM 3142 C C . PHE B 1 160 ? -2.74 -12.008 -9.867 1 93.06 160 PHE B C 1
ATOM 3144 O O . PHE B 1 160 ? -1.626 -12.461 -9.586 1 93.06 160 PHE B O 1
ATOM 3151 N N . CYS B 1 161 ? -3.68 -11.961 -9 1 93.62 161 CYS B N 1
ATOM 3152 C CA . CYS B 1 161 ? -3.518 -12.289 -7.586 1 93.62 161 CYS B CA 1
ATOM 3153 C C . CYS B 1 161 ? -4.734 -13.047 -7.062 1 93.62 161 CYS B C 1
ATOM 3155 O O . CYS B 1 161 ? -5.59 -13.477 -7.84 1 93.62 161 CYS B O 1
ATOM 3157 N N . GLU B 1 162 ? -4.758 -13.219 -5.781 1 93.56 162 GLU B N 1
ATOM 3158 C CA . GLU B 1 162 ? -5.805 -14.023 -5.156 1 93.56 162 GLU B CA 1
ATOM 3159 C C . GLU B 1 162 ? -7.184 -13.422 -5.418 1 93.56 162 GLU B C 1
ATOM 3161 O O . GLU B 1 162 ? -8.18 -14.148 -5.504 1 93.56 162 GLU B O 1
ATOM 3166 N N . GLU B 1 163 ? -7.285 -12.164 -5.625 1 93 163 GLU B N 1
ATOM 3167 C CA . GLU B 1 163 ? -8.57 -11.477 -5.711 1 93 163 GLU B CA 1
ATOM 3168 C C . GLU B 1 163 ? -9.172 -11.609 -7.109 1 93 163 GLU B C 1
ATOM 3170 O O . GLU B 1 163 ? -10.391 -11.703 -7.258 1 93 163 GLU B O 1
ATOM 3175 N N . ASN B 1 164 ? -8.328 -11.586 -8.094 1 93.75 164 ASN B N 1
ATOM 3176 C CA . ASN B 1 164 ? -8.891 -11.492 -9.438 1 93.75 164 ASN B CA 1
ATOM 3177 C C . ASN B 1 164 ? -8.625 -12.758 -10.25 1 93.75 164 ASN B C 1
ATOM 3179 O O . ASN B 1 164 ? -9.219 -12.961 -11.305 1 93.75 164 ASN B O 1
ATOM 3183 N N . ALA B 1 165 ? -7.82 -13.625 -9.758 1 95.94 165 ALA B N 1
ATOM 3184 C CA . ALA B 1 165 ? -7.457 -14.852 -10.469 1 95.94 165 ALA B CA 1
ATOM 3185 C C . ALA B 1 165 ? -8.695 -15.664 -10.828 1 95.94 165 ALA B C 1
ATOM 3187 O O . ALA B 1 165 ? -8.812 -16.156 -11.953 1 95.94 165 ALA B O 1
ATOM 3188 N N . PRO B 1 166 ? -9.656 -15.812 -9.922 1 95.19 166 PRO B N 1
ATOM 3189 C CA . PRO B 1 166 ? -10.82 -16.641 -10.242 1 95.19 166 PRO B CA 1
ATOM 3190 C C . PRO B 1 166 ? -11.57 -16.156 -11.477 1 95.19 166 PRO B C 1
ATOM 3192 O O . PRO B 1 166 ? -12.07 -16.969 -12.258 1 95.19 166 PRO B O 1
ATOM 3195 N N . ARG B 1 167 ? -11.641 -14.875 -11.648 1 93.38 167 ARG B N 1
ATOM 3196 C CA . ARG B 1 167 ? -12.352 -14.328 -12.805 1 93.38 167 ARG B CA 1
ATOM 3197 C C . ARG B 1 167 ? -11.703 -14.797 -14.109 1 93.38 167 ARG B C 1
ATOM 3199 O O . ARG B 1 167 ? -12.406 -15.156 -15.055 1 93.38 167 ARG B O 1
ATOM 3206 N N . TYR B 1 168 ? -10.43 -14.844 -14.156 1 94.5 168 TYR B N 1
ATOM 3207 C CA . TYR B 1 168 ? -9.703 -15.281 -15.336 1 94.5 168 TYR B CA 1
ATOM 3208 C C . TYR B 1 168 ? -9.781 -16.797 -15.5 1 94.5 168 TYR B C 1
ATOM 3210 O O . TYR B 1 168 ? -10.023 -17.297 -16.609 1 94.5 168 TYR B O 1
ATOM 3218 N N . LEU B 1 169 ? -9.602 -17.484 -14.406 1 96.88 169 LEU B N 1
ATOM 3219 C CA . LEU B 1 169 ? -9.531 -18.938 -14.445 1 96.88 169 LEU B CA 1
ATOM 3220 C C . LEU B 1 169 ? -10.867 -19.547 -14.859 1 96.88 169 LEU B C 1
ATOM 3222 O O . LEU B 1 169 ? -10.914 -20.516 -15.609 1 96.88 169 LEU B O 1
ATOM 3226 N N . ARG B 1 170 ? -11.953 -18.938 -14.453 1 95.69 170 ARG B N 1
ATOM 3227 C CA . ARG B 1 170 ? -13.289 -19.469 -14.68 1 95.69 170 ARG B CA 1
ATOM 3228 C C . ARG B 1 170 ? -13.672 -19.375 -16.156 1 95.69 170 ARG B C 1
ATOM 3230 O O . ARG B 1 170 ? -14.633 -20.016 -16.594 1 95.69 170 ARG B O 1
ATOM 3237 N N . GLU B 1 171 ? -12.961 -18.656 -16.875 1 93.5 171 GLU B N 1
ATOM 3238 C CA . GLU B 1 171 ? -13.227 -18.562 -18.297 1 93.5 171 GLU B CA 1
ATOM 3239 C C . GLU B 1 171 ? -12.977 -19.891 -19 1 93.5 171 GLU B C 1
ATOM 3241 O O . GLU B 1 171 ? -13.602 -20.188 -20.031 1 93.5 171 GLU B O 1
ATOM 3246 N N . ARG B 1 172 ? -12.016 -20.688 -18.438 1 96.12 172 ARG B N 1
ATOM 3247 C CA . ARG B 1 172 ? -11.625 -21.891 -19.156 1 96.12 172 ARG B CA 1
ATOM 3248 C C . ARG B 1 172 ? -11.625 -23.094 -18.219 1 96.12 172 ARG B C 1
ATOM 3250 O O . ARG B 1 172 ? -11.562 -24.25 -18.672 1 96.12 172 ARG B O 1
ATOM 3257 N N . PHE B 1 173 ? -11.75 -22.797 -16.953 1 97.69 173 PHE B N 1
ATOM 3258 C CA . PHE B 1 173 ? -11.602 -23.875 -15.977 1 97.69 173 PHE B CA 1
ATOM 3259 C C . PHE B 1 173 ? -12.703 -23.828 -14.93 1 97.69 173 PHE B C 1
ATOM 3261 O O . PHE B 1 173 ? -13.344 -22.781 -14.742 1 97.69 173 PHE B O 1
ATOM 3268 N 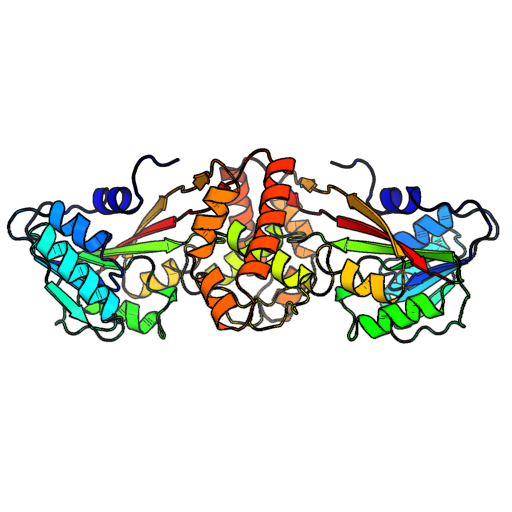N . ARG B 1 174 ? -12.914 -24.938 -14.352 1 96.81 174 ARG B N 1
ATOM 3269 C CA . ARG B 1 174 ? -13.633 -24.984 -13.078 1 96.81 174 ARG B CA 1
ATOM 3270 C C . ARG B 1 174 ? -12.672 -24.938 -11.898 1 96.81 174 ARG B C 1
ATOM 3272 O O . ARG B 1 174 ? -11.781 -25.781 -11.789 1 96.81 174 ARG B O 1
ATOM 3279 N N . VAL B 1 175 ? -12.859 -23.984 -11.062 1 95.06 175 VAL B N 1
ATOM 3280 C CA . VAL B 1 175 ? -12 -23.859 -9.891 1 95.06 175 VAL B CA 1
ATOM 3281 C C . VAL B 1 175 ? -12.438 -24.844 -8.82 1 95.06 175 VAL B C 1
ATOM 3283 O O . VAL B 1 175 ? -13.508 -24.703 -8.219 1 95.06 175 VAL B O 1
ATOM 3286 N N . MET B 1 176 ? -11.562 -25.797 -8.602 1 90.5 176 MET B N 1
ATOM 3287 C CA . MET B 1 176 ? -11.906 -26.875 -7.676 1 90.5 176 MET B CA 1
ATOM 3288 C C . MET B 1 176 ? -11.547 -26.484 -6.242 1 90.5 176 MET B C 1
ATOM 3290 O O . MET B 1 176 ? -12.219 -26.906 -5.297 1 90.5 176 MET B O 1
ATOM 3294 N N . SER B 1 177 ? -10.461 -25.797 -6.172 1 93.88 177 SER B N 1
ATOM 3295 C CA . SER B 1 177 ? -10.016 -25.453 -4.824 1 93.88 177 SER B CA 1
ATOM 3296 C C . SER B 1 177 ? -9.242 -24.125 -4.828 1 93.88 177 SER B C 1
ATOM 3298 O O . SER B 1 177 ? -8.625 -23.766 -5.828 1 93.88 177 SER B O 1
ATOM 3300 N N . ARG B 1 178 ? -9.422 -23.438 -3.818 1 93.19 178 ARG B N 1
ATOM 3301 C CA . ARG B 1 178 ? -8.695 -22.234 -3.439 1 93.19 178 ARG B CA 1
ATOM 3302 C C . ARG B 1 178 ? -8.172 -22.328 -2.01 1 93.19 178 ARG B C 1
ATOM 3304 O O . ARG B 1 178 ? -8.945 -22.234 -1.054 1 93.19 178 ARG B O 1
ATOM 3311 N N . GLU B 1 179 ? -6.832 -22.531 -1.925 1 92.94 179 GLU B N 1
ATOM 3312 C CA . GLU B 1 179 ? -6.27 -22.75 -0.595 1 92.94 179 GLU B CA 1
ATOM 3313 C C . GLU B 1 179 ? -5.164 -21.734 -0.297 1 92.94 179 GLU B C 1
ATOM 3315 O O . GLU B 1 179 ? -4.273 -21.516 -1.121 1 92.94 179 GLU B O 1
ATOM 3320 N N . ARG B 1 180 ? -5.258 -21.219 0.884 1 89.81 180 ARG B N 1
ATOM 3321 C CA . ARG B 1 180 ? -4.277 -20.219 1.3 1 89.81 180 ARG B CA 1
ATOM 3322 C C . ARG B 1 180 ? -3.09 -20.859 1.996 1 89.81 180 ARG B C 1
ATOM 3324 O O . ARG B 1 180 ? -3.264 -21.766 2.828 1 89.81 180 ARG B O 1
ATOM 3331 N N . TYR B 1 181 ? -1.984 -20.562 1.49 1 89.94 181 TYR B N 1
ATOM 3332 C CA . TYR B 1 181 ? -0.734 -20.891 2.172 1 89.94 181 TYR B CA 1
ATOM 3333 C C . TYR B 1 181 ? -0.273 -19.719 3.041 1 89.94 181 TYR B C 1
ATOM 3335 O O . TYR B 1 181 ? 0.162 -18.688 2.527 1 89.94 181 TYR B O 1
ATOM 3343 N N . ASP B 1 182 ? -0.474 -19.859 4.391 1 83.62 182 ASP B N 1
ATOM 3344 C CA . ASP B 1 182 ? -0.095 -18.797 5.312 1 83.62 182 ASP B CA 1
ATOM 3345 C C . ASP B 1 182 ? 1.418 -18.766 5.516 1 83.62 182 ASP B C 1
ATOM 3347 O O . ASP B 1 182 ? 1.961 -19.531 6.312 1 83.62 182 ASP B O 1
ATOM 3351 N N . GLY B 1 183 ? 1.95 -17.875 4.73 1 84.38 183 GLY B N 1
ATOM 3352 C CA . GLY B 1 183 ? 3.395 -17.734 4.836 1 84.38 183 GLY B CA 1
ATOM 3353 C C . GLY B 1 183 ? 3.832 -16.438 5.473 1 84.38 183 GLY B C 1
ATOM 3354 O O . GLY B 1 183 ? 3.264 -15.383 5.184 1 84.38 183 GLY B O 1
ATOM 3355 N N . THR B 1 184 ? 4.637 -16.578 6.52 1 88.62 184 THR B N 1
ATOM 3356 C CA . THR B 1 184 ? 5.352 -15.445 7.102 1 88.62 184 THR B CA 1
ATOM 3357 C C . THR B 1 184 ? 6.832 -15.766 7.277 1 88.62 184 THR B C 1
ATOM 3359 O O . THR B 1 184 ? 7.18 -16.797 7.859 1 88.62 184 THR B O 1
ATOM 3362 N N . MET B 1 185 ? 7.621 -14.93 6.668 1 91.38 185 MET B N 1
ATOM 3363 C CA . MET B 1 185 ? 9.055 -15.07 6.887 1 91.38 185 MET B CA 1
ATOM 3364 C C . MET B 1 185 ? 9.508 -14.266 8.102 1 91.38 185 MET B C 1
ATOM 3366 O O . MET B 1 185 ? 9.141 -13.094 8.25 1 91.38 185 MET B O 1
ATOM 3370 N N . ARG B 1 186 ? 10.266 -14.906 9.016 1 94.31 186 ARG B N 1
ATOM 3371 C CA . ARG B 1 186 ? 10.82 -14.227 10.18 1 94.31 186 ARG B CA 1
ATOM 3372 C C . ARG B 1 186 ? 12.336 -14.125 10.086 1 94.31 186 ARG B C 1
ATOM 3374 O O . ARG B 1 186 ? 13 -15.07 9.641 1 94.31 186 ARG B O 1
ATOM 3381 N N . PHE B 1 187 ? 12.773 -13 10.359 1 96.06 187 PHE B N 1
ATOM 3382 C CA . PHE B 1 187 ? 14.211 -12.766 10.258 1 96.06 187 PHE B CA 1
ATOM 3383 C C . PHE B 1 187 ? 14.797 -12.43 11.625 1 96.06 187 PHE B C 1
ATOM 3385 O O . PHE B 1 187 ? 14.211 -11.672 12.391 1 96.06 187 PHE B O 1
ATOM 3392 N N . PRO B 1 188 ? 15.961 -12.992 11.914 1 96.19 188 PRO B N 1
ATOM 3393 C CA . PRO B 1 188 ? 16.547 -12.828 13.25 1 96.19 188 PRO B CA 1
ATOM 3394 C C . PRO B 1 188 ? 17.203 -11.469 13.438 1 96.19 188 PRO B C 1
ATOM 3396 O O . PRO B 1 188 ? 17.438 -11.047 14.57 1 96.19 188 PRO B O 1
ATOM 3399 N N . SER B 1 189 ? 17.578 -10.852 12.297 1 97.38 189 SER B N 1
ATOM 3400 C CA . SER B 1 189 ? 18.266 -9.57 12.406 1 97.38 189 SER B CA 1
ATOM 3401 C C . SER B 1 189 ? 18.047 -8.711 11.164 1 97.38 189 SER B C 1
ATOM 3403 O O . SER B 1 189 ? 17.594 -9.211 10.133 1 97.38 189 SER B O 1
ATOM 3405 N N . VAL B 1 190 ? 18.375 -7.473 11.344 1 98.06 190 VAL B N 1
ATOM 3406 C CA . VAL B 1 190 ? 18.266 -6.527 10.234 1 98.06 190 VAL B CA 1
ATOM 3407 C C . VAL B 1 190 ? 19.234 -6.926 9.117 1 98.06 190 VAL B C 1
ATOM 3409 O O . VAL B 1 190 ? 18.906 -6.836 7.938 1 98.06 190 VAL B O 1
ATOM 3412 N N . GLU B 1 191 ? 20.344 -7.402 9.492 1 97.75 191 GLU B N 1
ATOM 3413 C CA . GLU B 1 191 ? 21.359 -7.789 8.516 1 97.75 191 GLU B CA 1
ATOM 3414 C C . GLU B 1 191 ? 20.859 -8.914 7.617 1 97.75 191 GLU B C 1
ATOM 3416 O O . GLU B 1 191 ? 21.031 -8.867 6.398 1 97.75 191 GLU B O 1
ATOM 3421 N N . VAL B 1 192 ? 20.266 -9.883 8.211 1 97.56 192 VAL B N 1
ATOM 3422 C CA . VAL B 1 192 ? 19.781 -11.031 7.453 1 97.56 192 VAL B CA 1
ATOM 3423 C C . VAL B 1 192 ? 18.625 -10.594 6.551 1 97.56 192 VAL B C 1
ATOM 3425 O O . VAL B 1 192 ? 18.547 -10.992 5.387 1 97.56 192 VAL B O 1
ATOM 3428 N N . LEU B 1 193 ? 17.766 -9.789 7.059 1 97.94 193 LEU B N 1
ATOM 3429 C CA . LEU B 1 193 ? 16.641 -9.281 6.273 1 97.94 193 LEU B CA 1
ATOM 3430 C C . LEU B 1 193 ? 17.141 -8.406 5.125 1 97.94 193 LEU B C 1
ATOM 3432 O O . LEU B 1 193 ? 16.625 -8.492 4.008 1 97.94 193 LEU B O 1
ATOM 3436 N N . LEU B 1 194 ? 18.109 -7.582 5.402 1 98.06 194 LEU B N 1
ATOM 3437 C CA . LEU B 1 194 ? 18.656 -6.715 4.367 1 98.06 194 LEU B CA 1
ATOM 3438 C C . LEU B 1 194 ? 19.297 -7.539 3.254 1 98.06 194 LEU B C 1
ATOM 3440 O O . LEU B 1 194 ? 19.203 -7.176 2.08 1 98.06 194 LEU B O 1
ATOM 3444 N N . HIS B 1 195 ? 19.938 -8.586 3.641 1 97 195 HIS B N 1
ATOM 3445 C CA . HIS B 1 195 ? 20.516 -9.484 2.648 1 97 195 HIS B CA 1
ATOM 3446 C C . HIS B 1 195 ? 19.438 -10.062 1.734 1 97 195 HIS B C 1
ATOM 3448 O O . HIS B 1 195 ? 19.594 -10.086 0.512 1 97 195 HIS B O 1
ATOM 3454 N N . HIS B 1 196 ? 18.391 -10.477 2.289 1 95.38 196 HIS B N 1
ATOM 3455 C CA . HIS B 1 196 ? 17.266 -10.977 1.516 1 95.38 196 HIS B CA 1
ATOM 3456 C C . HIS B 1 196 ? 16.703 -9.898 0.602 1 95.38 196 HIS B C 1
ATOM 3458 O O . HIS B 1 196 ? 16.469 -10.133 -0.586 1 95.38 196 HIS B O 1
ATOM 3464 N N . TYR B 1 197 ? 16.547 -8.719 1.126 1 96.69 197 TYR B N 1
ATOM 3465 C CA . TYR B 1 197 ? 15.992 -7.578 0.401 1 96.69 197 TYR B CA 1
ATOM 3466 C C . TYR B 1 197 ? 16.828 -7.27 -0.835 1 96.69 197 TYR B C 1
ATOM 3468 O O . TYR B 1 197 ? 16.281 -7.031 -1.917 1 96.69 197 TYR B O 1
ATOM 3476 N N . ARG B 1 198 ? 18.109 -7.34 -0.695 1 95.88 198 ARG B N 1
ATOM 3477 C CA . ARG B 1 198 ? 19.016 -6.996 -1.783 1 95.88 198 ARG B CA 1
ATOM 3478 C C . ARG B 1 198 ? 18.875 -7.973 -2.943 1 95.88 198 ARG B C 1
ATOM 3480 O O . ARG B 1 198 ? 19.297 -7.684 -4.062 1 95.88 198 ARG B O 1
ATOM 3487 N N . HIS B 1 199 ? 18.234 -9.078 -2.67 1 91.06 199 HIS B N 1
ATOM 3488 C CA . HIS B 1 199 ? 18.109 -10.094 -3.707 1 91.06 199 HIS B CA 1
ATOM 3489 C C . HIS B 1 199 ? 16.719 -10.055 -4.34 1 91.06 199 HIS B C 1
ATOM 3491 O O . HIS B 1 199 ? 16.438 -10.82 -5.262 1 91.06 199 HIS B O 1
ATOM 3497 N N . THR B 1 200 ? 15.93 -9.188 -3.916 1 89.25 200 THR B N 1
ATOM 3498 C CA . THR B 1 200 ? 14.602 -9.055 -4.508 1 89.25 200 THR B CA 1
ATOM 3499 C C . THR B 1 200 ? 14.664 -8.281 -5.82 1 89.25 200 THR B C 1
ATOM 3501 O O . THR B 1 200 ? 15.609 -7.512 -6.047 1 89.25 200 THR B O 1
ATOM 3504 N N . MET B 1 201 ? 13.656 -8.469 -6.582 1 83.19 201 MET B N 1
ATOM 3505 C CA . MET B 1 201 ? 13.562 -7.73 -7.84 1 83.19 201 MET B CA 1
ATOM 3506 C C . MET B 1 201 ? 13.289 -6.25 -7.586 1 83.19 201 MET B C 1
ATOM 3508 O O . MET B 1 201 ? 13.758 -5.395 -8.336 1 83.19 201 MET B O 1
ATOM 3512 N N . ARG B 1 202 ? 12.633 -5.977 -6.566 1 88.5 202 ARG B N 1
ATOM 3513 C CA . ARG B 1 202 ? 12.305 -4.586 -6.258 1 88.5 202 ARG B CA 1
ATOM 3514 C C . ARG B 1 202 ? 13.57 -3.768 -6.023 1 88.5 202 ARG B C 1
ATOM 3516 O O . ARG B 1 202 ? 13.703 -2.654 -6.535 1 88.5 202 ARG B O 1
ATOM 3523 N N . PHE B 1 203 ? 14.508 -4.332 -5.234 1 94.62 203 PHE B N 1
ATOM 3524 C CA . PHE B 1 203 ? 15.781 -3.662 -4.984 1 94.62 203 PHE B CA 1
ATOM 3525 C C . PHE B 1 203 ? 16.578 -3.518 -6.273 1 94.62 203 PHE B C 1
ATOM 3527 O O . PHE B 1 203 ? 17.047 -2.424 -6.602 1 94.62 203 PHE B O 1
ATOM 3534 N N . LYS B 1 204 ? 16.625 -4.566 -7.004 1 90.62 204 LYS B N 1
ATOM 3535 C CA . LYS B 1 204 ? 17.422 -4.602 -8.219 1 90.62 204 LYS B CA 1
ATOM 3536 C C . LYS B 1 204 ? 16.891 -3.633 -9.266 1 90.62 204 LYS B C 1
ATOM 3538 O O . LYS B 1 204 ? 17.656 -2.982 -9.977 1 90.62 204 LYS B O 1
ATOM 3543 N N . ASN B 1 205 ? 15.617 -3.555 -9.32 1 88.81 205 ASN B N 1
ATOM 3544 C CA . ASN B 1 205 ? 15 -2.641 -10.281 1 88.81 205 ASN B CA 1
ATOM 3545 C C . ASN B 1 205 ? 15.289 -1.185 -9.93 1 88.81 205 ASN B C 1
ATOM 3547 O O . ASN B 1 205 ? 15.516 -0.362 -10.82 1 88.81 205 ASN B O 1
ATOM 3551 N N . ALA B 1 206 ? 15.25 -0.863 -8.672 1 93.81 206 ALA B N 1
ATOM 3552 C CA . ALA B 1 206 ? 15.562 0.5 -8.25 1 93.81 206 ALA B CA 1
ATOM 3553 C C . ALA B 1 206 ? 17 0.863 -8.586 1 93.81 206 ALA B C 1
ATOM 3555 O O . ALA B 1 206 ? 17.281 1.956 -9.094 1 93.81 206 ALA B O 1
ATOM 3556 N N . VAL B 1 207 ? 17.906 -0.093 -8.352 1 94.94 207 VAL B N 1
ATOM 3557 C CA . VAL B 1 207 ? 19.312 0.122 -8.641 1 94.94 207 VAL B CA 1
ATOM 3558 C C . VAL B 1 207 ? 19.516 0.267 -10.148 1 94.94 207 VAL B C 1
ATOM 3560 O O . VAL B 1 207 ? 20.234 1.164 -10.602 1 94.94 207 VAL B O 1
ATOM 3563 N N . ALA B 1 208 ? 18.859 -0.504 -10.906 1 91.75 208 ALA B N 1
ATOM 3564 C CA . ALA B 1 208 ? 18.938 -0.43 -12.359 1 91.75 208 ALA B CA 1
ATOM 3565 C C . ALA B 1 208 ? 18.406 0.908 -12.867 1 91.75 208 ALA B C 1
ATOM 3567 O O . ALA B 1 208 ? 18.859 1.408 -13.906 1 91.75 208 ALA B O 1
ATOM 3568 N N . ALA B 1 209 ? 17.531 1.445 -12.109 1 92.44 209 ALA B N 1
ATOM 3569 C CA . ALA B 1 209 ? 16.922 2.721 -12.492 1 92.44 209 ALA B CA 1
ATOM 3570 C C . ALA B 1 209 ? 17.797 3.893 -12.055 1 92.44 209 ALA B C 1
ATOM 3572 O O . ALA B 1 209 ? 17.438 5.055 -12.242 1 92.44 209 ALA B O 1
ATOM 3573 N N . GLY B 1 210 ? 18.891 3.623 -11.375 1 94.25 210 GLY B N 1
ATOM 3574 C CA . GLY B 1 210 ? 19.859 4.68 -11.125 1 94.25 210 GLY B CA 1
ATOM 3575 C C . GLY B 1 210 ? 20 5.016 -9.648 1 94.25 210 GLY B C 1
ATOM 3576 O O . GLY B 1 210 ? 20.766 5.914 -9.281 1 94.25 210 GLY B O 1
ATOM 3577 N N . VAL B 1 211 ? 19.281 4.336 -8.82 1 96.81 211 VAL B N 1
ATOM 3578 C CA . VAL B 1 211 ? 19.438 4.578 -7.391 1 96.81 211 VAL B CA 1
ATOM 3579 C C . VAL B 1 211 ? 20.703 3.914 -6.879 1 96.81 211 VAL B C 1
ATOM 3581 O O . VAL B 1 211 ? 20.984 2.758 -7.207 1 96.81 211 VAL B O 1
ATOM 3584 N N . ASP B 1 212 ? 21.469 4.633 -6.168 1 97.75 212 ASP B N 1
ATOM 3585 C CA . ASP B 1 212 ? 22.688 4.066 -5.594 1 97.75 212 ASP B CA 1
ATOM 3586 C C . ASP B 1 212 ? 22.375 2.904 -4.66 1 97.75 212 ASP B C 1
ATOM 3588 O O . ASP B 1 212 ? 21.609 3.062 -3.697 1 97.75 212 ASP B O 1
ATOM 3592 N N . ALA B 1 213 ? 23.016 1.821 -4.867 1 97.75 213 ALA B N 1
ATOM 3593 C CA . ALA B 1 213 ? 22.688 0.582 -4.168 1 97.75 213 ALA B CA 1
ATOM 3594 C C . ALA B 1 213 ? 22.953 0.711 -2.67 1 97.75 213 ALA B C 1
ATOM 3596 O O . ALA B 1 213 ? 22.125 0.341 -1.847 1 97.75 213 ALA B O 1
ATOM 3597 N N . GLU B 1 214 ? 24.047 1.245 -2.305 1 97.94 214 GLU B N 1
ATOM 3598 C CA . GLU B 1 214 ? 24.438 1.315 -0.902 1 97.94 214 GLU B CA 1
ATOM 3599 C C . GLU B 1 214 ? 23.609 2.346 -0.145 1 97.94 214 GLU B C 1
ATOM 3601 O O . GLU B 1 214 ? 23.25 2.137 1.019 1 97.94 214 GLU B O 1
ATOM 3606 N N . VAL B 1 215 ? 23.297 3.385 -0.805 1 98.19 215 VAL B N 1
ATOM 3607 C CA . VAL B 1 215 ? 22.484 4.43 -0.188 1 98.19 215 VAL B CA 1
ATOM 3608 C C . VAL B 1 215 ? 21.078 3.9 0.076 1 98.19 215 VAL B C 1
ATOM 3610 O O . VAL B 1 215 ? 20.531 4.09 1.165 1 98.19 215 VAL B O 1
ATOM 3613 N N . LEU B 1 216 ? 20.531 3.223 -0.906 1 98.19 216 LEU B N 1
ATOM 3614 C CA . LEU B 1 216 ? 19.203 2.656 -0.754 1 98.19 216 LEU B CA 1
ATOM 3615 C C . LEU B 1 216 ? 19.172 1.6 0.346 1 98.19 216 LEU B C 1
ATOM 3617 O O . LEU B 1 216 ? 18.312 1.623 1.22 1 98.19 216 LEU B O 1
ATOM 3621 N N . ALA B 1 217 ? 20.141 0.77 0.334 1 98.44 217 ALA B N 1
ATOM 3622 C CA . ALA B 1 217 ? 20.203 -0.296 1.331 1 98.44 217 ALA B CA 1
ATOM 3623 C C . ALA B 1 217 ? 20.328 0.279 2.74 1 98.44 217 ALA B C 1
ATOM 3625 O O . ALA B 1 217 ? 19.703 -0.224 3.678 1 98.44 217 ALA B O 1
ATOM 3626 N N . ALA B 1 218 ? 21.125 1.264 2.873 1 98.12 218 ALA B N 1
ATOM 3627 C CA . ALA B 1 218 ? 21.312 1.892 4.18 1 98.12 218 ALA B CA 1
ATOM 3628 C C . ALA B 1 218 ? 20.016 2.514 4.684 1 98.12 218 ALA B C 1
ATOM 3630 O O . ALA B 1 218 ? 19.656 2.369 5.855 1 98.12 218 ALA B O 1
ATOM 3631 N N . ALA B 1 219 ? 19.375 3.174 3.777 1 97.94 219 ALA B N 1
ATOM 3632 C CA . ALA B 1 219 ? 18.109 3.82 4.152 1 97.94 219 ALA B CA 1
ATOM 3633 C C . ALA B 1 219 ? 17.062 2.789 4.531 1 97.94 219 ALA B C 1
ATOM 3635 O O . ALA B 1 219 ? 16.328 2.971 5.512 1 97.94 219 ALA B O 1
ATOM 3636 N N . VAL B 1 220 ? 16.938 1.742 3.779 1 98.56 220 VAL B N 1
ATOM 3637 C CA . VAL B 1 220 ? 15.992 0.672 4.078 1 98.56 220 VAL B CA 1
ATOM 3638 C C . VAL B 1 220 ? 16.375 0.002 5.398 1 98.56 220 VAL B C 1
ATOM 3640 O O . VAL B 1 220 ? 15.5 -0.307 6.215 1 98.56 220 VAL B O 1
ATOM 3643 N N . GLY B 1 221 ? 17.656 -0.177 5.559 1 98.44 221 GLY B N 1
ATOM 3644 C CA . GLY B 1 221 ? 18.125 -0.753 6.809 1 98.44 221 GLY B CA 1
ATOM 3645 C C . GLY B 1 221 ? 17.734 0.055 8.031 1 98.44 221 GLY B C 1
ATOM 3646 O O . GLY B 1 221 ? 17.391 -0.511 9.07 1 98.44 221 GLY B O 1
ATOM 3647 N N . GLU B 1 222 ? 17.766 1.326 7.953 1 97.75 222 GLU B N 1
ATOM 3648 C CA . GLU B 1 222 ? 17.328 2.201 9.039 1 97.75 222 GLU B CA 1
ATOM 3649 C C . GLU B 1 222 ? 15.852 1.992 9.367 1 97.75 222 GLU B C 1
ATOM 3651 O O . GLU B 1 222 ? 15.477 1.932 10.539 1 97.75 222 GLU B O 1
ATOM 3656 N N . LEU B 1 223 ? 15.125 1.867 8.336 1 97.56 223 LEU B N 1
ATOM 3657 C CA . LEU B 1 223 ? 13.695 1.653 8.523 1 97.56 223 LEU B CA 1
ATOM 3658 C C . LEU B 1 223 ? 13.43 0.287 9.148 1 97.56 223 LEU B C 1
ATOM 3660 O O . LEU B 1 223 ? 12.547 0.15 10 1 97.56 223 LEU B O 1
ATOM 3664 N N . MET B 1 224 ? 14.156 -0.688 8.719 1 98.25 224 MET B N 1
ATOM 3665 C CA . MET B 1 224 ? 14.039 -2.014 9.32 1 98.25 224 MET B CA 1
ATOM 3666 C C . MET B 1 224 ? 14.414 -1.975 10.797 1 98.25 224 MET B C 1
ATOM 3668 O O . MET B 1 224 ? 13.75 -2.604 11.625 1 98.25 224 MET B O 1
ATOM 3672 N N . SER B 1 225 ? 15.438 -1.198 11.141 1 98.06 225 SER B N 1
ATOM 3673 C CA . SER B 1 225 ? 15.844 -1.049 12.531 1 98.06 225 SER B CA 1
ATOM 3674 C C . SER B 1 225 ? 14.766 -0.366 13.359 1 98.06 225 SER B C 1
ATOM 3676 O O . SER B 1 225 ? 14.516 -0.754 14.5 1 98.06 225 SER B O 1
ATOM 3678 N N . GLU B 1 226 ? 14.18 0.612 12.766 1 94.88 226 GLU B N 1
ATOM 3679 C CA . GLU B 1 226 ? 13.07 1.284 13.438 1 94.88 226 GLU B CA 1
ATOM 3680 C C . GLU B 1 226 ? 11.922 0.319 13.695 1 94.88 226 GLU B C 1
ATOM 3682 O O . GLU B 1 226 ? 11.305 0.355 14.766 1 94.88 226 GLU B O 1
ATOM 3687 N N . THR B 1 227 ? 11.641 -0.478 12.75 1 95.56 227 THR B N 1
ATOM 3688 C CA . THR B 1 227 ? 10.578 -1.471 12.883 1 95.56 227 THR B CA 1
ATOM 3689 C C . THR B 1 227 ? 10.906 -2.467 13.992 1 95.56 227 THR B C 1
ATOM 3691 O O . THR B 1 227 ? 10.055 -2.787 14.82 1 95.56 227 THR B O 1
ATOM 3694 N N . LEU B 1 228 ? 12.133 -2.91 13.977 1 96.56 228 LEU B N 1
ATOM 3695 C CA . LEU B 1 228 ? 12.57 -3.855 15 1 96.56 228 LEU B CA 1
ATOM 3696 C C . LEU B 1 228 ? 12.438 -3.248 16.391 1 96.56 228 LEU B C 1
ATOM 3698 O O . LEU B 1 228 ? 11.969 -3.908 17.312 1 96.56 228 LEU B O 1
ATOM 3702 N N . ALA B 1 229 ? 12.789 -2.025 16.562 1 95.06 229 ALA B N 1
ATOM 3703 C CA . ALA B 1 229 ? 12.703 -1.332 17.844 1 95.06 229 ALA B CA 1
ATOM 3704 C C . ALA B 1 229 ? 11.25 -1.18 18.297 1 95.06 229 ALA B C 1
ATOM 3706 O O . ALA B 1 229 ? 10.938 -1.308 19.484 1 95.06 229 ALA B O 1
ATOM 3707 N N . ARG B 1 230 ? 10.422 -0.996 17.375 1 89.88 230 ARG B N 1
ATOM 3708 C CA . ARG B 1 230 ? 9.016 -0.719 17.672 1 89.88 230 ARG B CA 1
ATOM 3709 C C . ARG B 1 230 ? 8.234 -2.012 17.875 1 89.88 230 ARG B C 1
ATOM 3711 O O . ARG B 1 230 ? 7.414 -2.111 18.781 1 89.88 230 ARG B O 1
ATOM 3718 N N . GLU B 1 231 ? 8.469 -2.975 17.047 1 92.44 231 GLU B N 1
ATOM 3719 C CA . GLU B 1 231 ? 7.633 -4.172 17.016 1 92.44 231 GLU B CA 1
ATOM 3720 C C . GLU B 1 231 ? 8.305 -5.34 17.719 1 92.44 231 GLU B C 1
ATOM 3722 O O . GLU B 1 231 ? 7.641 -6.309 18.094 1 92.44 231 GLU B O 1
ATOM 3727 N N . GLY B 1 232 ? 9.531 -5.281 17.812 1 95.19 232 GLY B N 1
ATOM 3728 C CA . GLY B 1 232 ? 10.266 -6.332 18.5 1 95.19 232 GLY B CA 1
ATOM 3729 C C . GLY B 1 232 ? 10.609 -7.508 17.609 1 95.19 232 GLY B C 1
ATOM 3730 O O . GLY B 1 232 ? 11.211 -8.484 18.062 1 95.19 232 GLY B O 1
ATOM 3731 N N . HIS B 1 233 ? 10.125 -7.414 16.375 1 96 233 HIS B N 1
ATOM 3732 C CA . HIS B 1 233 ? 10.414 -8.492 15.438 1 96 233 HIS B CA 1
ATOM 3733 C C . HIS B 1 233 ? 10.484 -7.965 14.008 1 96 233 HIS B C 1
ATOM 3735 O O . HIS B 1 233 ? 10.062 -6.84 13.734 1 96 233 HIS B O 1
ATOM 3741 N N . LEU B 1 234 ? 11.156 -8.719 13.125 1 96.56 234 LEU B N 1
ATOM 3742 C CA . LEU B 1 234 ? 11.219 -8.492 11.688 1 96.56 234 LEU B CA 1
ATOM 3743 C C . LEU B 1 234 ? 10.523 -9.609 10.93 1 96.56 234 LEU B C 1
ATOM 3745 O O . LEU B 1 234 ? 10.961 -10.758 10.961 1 96.56 234 LEU B O 1
ATOM 3749 N N . GLN B 1 235 ? 9.453 -9.273 10.273 1 94.94 235 GLN B N 1
ATOM 3750 C CA . GLN B 1 235 ? 8.703 -10.281 9.523 1 94.94 235 GLN B CA 1
ATOM 3751 C C . GLN B 1 235 ? 8.266 -9.734 8.164 1 94.94 235 GLN B C 1
ATOM 3753 O O . GLN B 1 235 ? 8.094 -8.531 8 1 94.94 235 GLN B O 1
ATOM 3758 N N . VAL B 1 236 ? 8.172 -10.625 7.18 1 94.5 236 VAL B N 1
ATOM 3759 C CA . VAL B 1 236 ? 7.695 -10.312 5.84 1 94.5 236 VAL B CA 1
ATOM 3760 C C . VAL B 1 236 ? 6.574 -11.273 5.449 1 94.5 236 VAL B C 1
ATOM 3762 O O . VAL B 1 236 ? 6.758 -12.492 5.488 1 94.5 236 VAL B O 1
ATOM 3765 N N . THR B 1 237 ? 5.434 -10.68 5.141 1 90.69 237 THR B N 1
ATOM 3766 C CA . THR B 1 237 ? 4.281 -11.469 4.727 1 90.69 237 THR B CA 1
ATOM 3767 C C . THR B 1 237 ? 4.527 -12.117 3.369 1 90.69 237 THR B C 1
ATOM 3769 O O . THR B 1 237 ? 4.848 -11.438 2.396 1 90.69 237 THR B O 1
ATOM 3772 N N . SER B 1 238 ? 4.426 -13.422 3.324 1 90.69 238 SER B N 1
ATOM 3773 C CA . SER B 1 238 ? 4.613 -14.188 2.096 1 90.69 238 SER B CA 1
ATOM 3774 C C . SER B 1 238 ? 3.443 -15.133 1.854 1 90.69 238 SER B C 1
ATOM 3776 O O . SER B 1 238 ? 3.648 -16.312 1.556 1 90.69 238 SER B O 1
ATOM 3778 N N . GLN B 1 239 ? 2.262 -14.609 2.031 1 90.88 239 GLN B N 1
ATOM 3779 C CA . GLN B 1 239 ? 1.039 -15.383 1.857 1 90.88 239 GLN B CA 1
ATOM 3780 C C . GLN B 1 239 ? 0.767 -15.664 0.381 1 90.88 239 GLN B C 1
ATOM 3782 O O . GLN B 1 239 ? 0.958 -14.781 -0.465 1 90.88 239 GLN B O 1
ATOM 3787 N N . ASN B 1 240 ? 0.438 -16.859 0.114 1 93.12 240 ASN B N 1
ATOM 3788 C CA . ASN B 1 240 ? 0.109 -17.281 -1.241 1 93.12 240 ASN B CA 1
ATOM 3789 C C . ASN B 1 240 ? -1.232 -18.016 -1.289 1 93.12 240 ASN B C 1
ATOM 3791 O O . ASN B 1 240 ? -1.751 -18.438 -0.255 1 93.12 240 ASN B O 1
ATOM 3795 N N . THR B 1 241 ? -1.752 -18.016 -2.43 1 94.44 241 THR B N 1
ATOM 3796 C CA . THR B 1 241 ? -2.963 -18.781 -2.676 1 94.44 241 THR B CA 1
ATOM 3797 C C . THR B 1 241 ? -2.748 -19.781 -3.812 1 94.44 241 THR B C 1
ATOM 3799 O O . THR B 1 241 ? -2.197 -19.422 -4.859 1 94.44 241 THR B O 1
ATOM 3802 N N . CYS B 1 242 ? -3.113 -20.984 -3.549 1 95.75 242 CYS B N 1
ATOM 3803 C CA . CYS B 1 242 ? -3.037 -22.031 -4.566 1 95.75 242 CYS B CA 1
ATOM 3804 C C . CYS B 1 242 ? -4.414 -22.328 -5.141 1 95.75 242 CYS B C 1
ATOM 3806 O O . CYS B 1 242 ? -5.344 -22.656 -4.398 1 95.75 242 CYS B O 1
ATOM 3808 N N . PHE B 1 243 ? -4.539 -22.188 -6.422 1 96.81 243 PHE B N 1
ATOM 3809 C CA . PHE B 1 243 ? -5.75 -22.578 -7.133 1 96.81 243 PHE B CA 1
ATOM 3810 C C . PHE B 1 243 ? -5.543 -23.922 -7.848 1 96.81 243 PHE B C 1
ATOM 3812 O O . PHE B 1 243 ? -4.574 -24.078 -8.594 1 96.81 243 PHE B O 1
ATOM 3819 N N . ILE B 1 244 ? -6.41 -24.828 -7.582 1 96.25 244 ILE B N 1
ATOM 3820 C CA . ILE B 1 244 ? -6.477 -26.047 -8.359 1 96.25 244 ILE B CA 1
ATOM 3821 C C . ILE B 1 244 ? -7.73 -26.047 -9.227 1 96.25 244 ILE B C 1
ATOM 3823 O O . ILE B 1 244 ? -8.852 -25.953 -8.719 1 96.25 244 ILE B O 1
ATOM 3827 N N . CYS B 1 245 ? -7.48 -26.141 -10.492 1 96.88 245 CYS B N 1
ATOM 3828 C CA . CYS B 1 245 ? -8.562 -26.031 -11.461 1 96.88 245 CYS B CA 1
ATOM 3829 C C . CYS B 1 245 ? -8.617 -27.266 -12.359 1 96.88 245 CYS B C 1
ATOM 3831 O O . CYS B 1 245 ? -7.617 -27.969 -12.508 1 96.88 245 CYS B O 1
ATOM 3833 N N . VAL B 1 246 ? -9.781 -27.469 -12.945 1 96.06 246 VAL B N 1
ATOM 3834 C CA . VAL B 1 246 ? -9.953 -28.578 -13.883 1 96.06 246 VAL B CA 1
ATOM 3835 C C . VAL B 1 246 ? -10.492 -28.047 -15.211 1 96.06 246 VAL B C 1
ATOM 3837 O O . VAL B 1 246 ? -11.367 -27.188 -15.234 1 96.06 246 VAL B O 1
ATOM 3840 N N . ARG B 1 247 ? -9.844 -28.5 -16.219 1 95.81 247 ARG B N 1
ATOM 3841 C CA . ARG B 1 247 ? -10.391 -28.203 -17.547 1 95.81 247 ARG B CA 1
ATOM 3842 C C . ARG B 1 247 ? -11.625 -29.062 -17.828 1 95.81 247 ARG B C 1
ATOM 3844 O O . ARG B 1 247 ? -11.547 -30.281 -17.859 1 95.81 247 ARG B O 1
ATOM 3851 N N . GLU B 1 248 ? -12.703 -28.344 -17.984 1 88.38 248 GLU B N 1
ATOM 3852 C CA . GLU B 1 248 ? -13.922 -29.094 -18.25 1 88.38 248 GLU B CA 1
ATOM 3853 C C . GLU B 1 248 ? -13.961 -29.594 -19.688 1 88.38 248 GLU B C 1
ATOM 3855 O O . GLU B 1 248 ? -13.258 -29.062 -20.547 1 88.38 248 GLU B O 1
ATOM 3860 N N . GLU B 1 249 ? -14.758 -30.609 -19.969 1 78.31 249 GLU B N 1
ATOM 3861 C CA . GLU B 1 249 ? -14.898 -31.281 -21.266 1 78.31 249 GLU B CA 1
ATOM 3862 C C . GLU B 1 249 ? -15.477 -30.328 -22.312 1 78.31 249 GLU B C 1
ATOM 3864 O O . GLU B 1 249 ? -16.25 -29.438 -21.984 1 78.31 249 GLU B O 1
#

Solvent-accessible surface area (backbone atoms only — not comparable to full-atom values): 26187 Å² total; per-residue (Å²): 108,63,90,57,53,70,60,58,55,53,55,69,72,49,88,52,80,54,77,36,36,34,36,22,44,45,31,54,75,20,65,59,46,54,51,46,46,71,67,36,47,89,76,35,43,33,34,33,25,14,72,43,61,68,32,32,51,49,30,51,52,52,29,55,74,70,69,46,71,63,50,64,41,72,41,46,59,66,58,57,94,61,59,68,49,64,22,45,33,37,38,38,48,76,35,64,40,72,49,91,50,54,69,48,27,52,50,37,54,51,42,27,30,22,73,68,11,36,40,39,33,38,26,42,31,86,65,48,38,39,52,61,53,48,37,47,53,45,30,40,27,56,73,66,48,58,65,88,39,80,87,58,56,77,89,39,56,70,69,35,17,59,56,36,37,61,70,61,46,52,74,64,27,45,78,73,43,80,45,75,43,72,32,56,47,75,40,96,42,64,67,60,44,49,54,54,47,64,70,33,66,70,46,47,50,41,37,73,71,67,45,57,61,68,61,51,49,52,42,27,46,50,47,47,48,52,41,31,72,71,68,71,52,48,68,35,45,51,31,30,27,38,36,37,27,30,29,64,123,108,62,90,56,53,70,59,57,55,54,56,69,71,50,90,51,81,53,78,35,36,33,35,20,45,44,29,54,77,21,64,58,46,52,52,48,47,70,66,35,45,89,76,36,43,33,33,32,25,14,72,43,61,68,31,33,50,50,31,51,53,52,30,56,73,68,72,46,71,63,50,67,42,72,42,45,60,65,59,59,95,61,61,68,49,63,22,45,32,36,37,39,48,76,35,64,39,72,50,91,50,53,69,49,27,54,50,38,54,50,41,28,30,20,72,67,12,37,39,38,34,38,25,43,30,86,64,47,38,40,51,62,53,48,35,47,51,45,30,39,28,55,72,66,49,57,65,86,38,79,87,58,57,76,90,38,55,70,68,34,18,59,56,36,36,60,70,61,46,53,74,65,27,45,77,74,42,78,44,74,44,72,33,56,46,76,40,96,41,62,66,60,44,48,56,55,46,63,69,34,67,69,47,47,50,41,36,74,70,64,45,56,61,67,60,51,50,51,42,27,48,51,48,47,47,51,41,31,73,73,68,72,52,48,68,35,45,50,31,30,28,38,34,37,26,30,29,64,124

Radius of gyration: 27.46 Å; Cα contacts (8 Å, |Δi|>4): 950; chains: 2; bounding box: 48×84×55 Å

Secondary structure (DSSP, 8-state):
--SS-HHHHHHTTS---S--EEEEET-TTTHHHHHHHHHSPTT-EEEEEES-HHHHHHHHHHHHHHT--EEEEE--GGG-SS-TT-EEEEE--S-GGGSS-HHHHHHHHHHHEEEEEEEEEEEEPTTTTHHHHHHHHHHHHHTT--TTSGGG---SGGGSSTTTHHHHHTTTEEEEEEEEE--EEEESSHHHHHHHHHTSHHHHHHHHTT--HHHHHHHHHHHHHHHHHHHS-EEEE--EEEEEEEE--/--SS-HHHHHHTTS---S--EEEEET-TTTHHHHHHHHHSPTT-EEEEEES-HHHHHHHHHHHHHTT--EEEEE--GGG-SS-TT-EEEEE--S-GGGSS-HHHHHHHHHHHEEEEEEEEEEEEPTTTTHHHHHHHHHHHHHTT--TTSGGG---SGGGSSTTTHHHHHTTTEEEEEEEEE--EEEESSHHHHHHHHHTSHHHHHHHHTT--HHHHHHHHHHHHHHHHHHHS-EEEE--EEEEEEEE--

Sequence (498 aa):
MNPTSVVEWVLGKIPLEGRSAILDAGCGLGRFALAAAERSPAGSVVTALDLSAAMVDAVRTEARGRQLAIEVSVAGIEELPHPAETFDVVLCNYVLYHVESIPKAIGELARVLKPGGRLVSVVPAFRWLHELIDWQDRALLRLGHDIDGPLFKPTGTDRFCEENAPRYLRERFRVMSRERYDGTMRFPSVEVLLHHYRHTMRFKNAVAAGVDAEVLAAAVGELMSETLAREGHLQVTSQNTCFICVREEMNPTSVVEWVLGKIPLEGRSAILDAGCGLGRFALAAAERSPAGSVVTALDLSAAMVDAVRTEARGRQLAIEVSVAGIEELPHPAETFDVVLCNYVLYHVESIPKAIGELARVLKPGGRLVSVVPAFRWLHELIDWQDRALLRLGHDIDGPLFKPTGTDRFCEENAPRYLRERFRVMSRERYDGTMRFPSVEVLLHHYRHTMRFKNAVAAGVDAEVLAAAVGELMSETLAREGHLQVTSQNTCFICVREE

Foldseek 3Di:
DPPDDPLCVQVVVDPLPDQWEEEEAAQQLNSNQLVSQVPHDDNHEYEYEHQDPVSQVNNVVVCVVVVGHYHYYYDHLLDDPAAFQAGQEYEYEAHLLPDDDNLSSLVSVLRNHHAFHKYKYKAFADCAQVLLLVLLLVLCVVVPDDCPDPLNDDPRSVVDHPPCPCVSNVVFWAWPDKDKDFDKDWDPDLVVVLVVSCPDPSLVVNVVVPDDNVSSSVSSSVVQVVCCVVVVTDMTTRMMMMTMIGGHD/DPPDDPLCVQVVVDPLPDQWEEEEAAQQLNSNQLVSQVPHDPNHEYEYEHQDPVSQVNNVVVCVVVVGHYHYYYDHLLDDPAAFQAGQEYEYEAHLLPDDDNLSSLVSVLRNHHAFGKYKYKAFADCAQVLLLVLLLVLCVVVPDDCPDPLNDDPRSVVDHPPCPCVSNVVFWAWPDKDKDFDKDWDPDLVVVLVVSCPDPSLVVNVVVPDDNVSSSVSSSVVQVVCCVVVVTDMTTRMMMMIMIGGHD

Organism: Cystobacter fuscus (strain ATCC 25194 / DSM 2262 / NBRC 100088 / M29) (NCBI:txid1242864)

InterPro domains:
  IPR013216 Methyltransferase type 11 [PF08241] (23-120)
  IPR029063 S-adenosyl-L-methionine-dependent methyltransferase superfamily [G3DSA:3.40.50.150] (3-235)
  IPR029063 S-adenosyl-L-methionine-dependent methyltransferase superfamily [SSF53335] (4-183)

Nearest PDB structures (foldseek):
  3bus-assembly2_B  TM=6.497E-01  e=7.471E-15  Lentzea aerocolonigenes
  6uak-assembly1_A-2  TM=6.034E-01  e=8.955E-15  Lachnospiraceae bacterium C6A11
  7ec0-assembly1_A  TM=6.953E-01  e=3.792E-13  Bombyx mori
  7ebx-assembly1_A  TM=7.007E-01  e=5.448E-13  Bombyx mori
  7veo-assembly1_B  TM=6.771E-01  e=2.434E-10  Bombyx mori

pLDDT: mean 92.13, std 8.03, range [43.88, 98.56]